Protein AF-A0A968L5G4-F1 (afdb_monomer_lite)

Sequence (435 aa):
MAESTTYRGEIRAPGAASAAASVSLEADGFRVMTAGGPAWGAAYRDVTTLVLDAGTILIELGTGTTAERWLLERFGPGLAAVARGLRDGRMRQWLGDGLVELDHDEPIELVEVTDGPLAGVAQLRYHRRGVALAPLDERRPRLRIRRADIGSVEADPVGGRLRVRGPAGPLAGDVETVELRGLGQSTTAHAAHWTDLRDAAAADQAASIASLIPDASFSARRQAEAVLREGIPADPGELGEAWPLLERAALAEPTFAASYRALLSRAGGAAAKRWFATAPEAPGAPDPARAWFLVGLPGNLLALELVSEGAHATYLFRVEPRASFDPEGARPEALRAAVRDVSEALIDARYLREPMALPAAQLAKPEHLRYRLALAALPSLAAARSRFVARITHRDETSWMSALDDLIGWHASARDEAAEWPGRGAQETAIDETT

Foldseek 3Di:
DDDWDKFWAWKDWVPGDIFTWMWTQDLQWIWIDTDPDDIDIDGLQQWQWDDPDPFWIWIWGHDDPPTTIMITGGSPVCPVVVLLSSVVRNVVVLCVLLVFDDDPPDDWDWWAWCDDQQGGIWTWDDGLQFIKTAHSRNVTDIDTFGLLQWQDWDFDQQQQKIKTAGNPAARTDRHGMTMIHPNHNCRVVVSVRSVCSNVLQLVLQLLLLCVLQVPDDPVLSVQSSVQATALQKDWCVSSPPVVVSNVCSLCVDVVSVLVVQLLLVQQVHPPWTKIKYWHALGRPHSPPIWIKMWTFGQLQKIWIWTSRDPWTKIWIFGQDQLVPDDNVYDDPVSNSVLSRLLSVLCVSVSNDCCLLAPDPVRCPDPVNPSSVSSCVSPVSVVVSSLGTQAMATCPDPVSSSVLVVQSNVVSNPDRDSPDHRPCRVVRPVVVVVPD

Structure (mmCIF, N/CA/C/O backbone):
data_AF-A0A968L5G4-F1
#
_entry.id   AF-A0A968L5G4-F1
#
loop_
_atom_site.group_PDB
_atom_site.id
_atom_site.type_symbol
_atom_site.label_atom_id
_atom_site.label_alt_id
_atom_site.label_comp_id
_atom_site.label_asym_id
_atom_site.label_entity_id
_atom_site.label_seq_id
_atom_site.pdbx_PDB_ins_code
_atom_site.Cartn_x
_atom_site.Cartn_y
_atom_site.Cartn_z
_atom_site.occupancy
_atom_site.B_iso_or_equiv
_atom_site.auth_seq_id
_atom_site.auth_comp_id
_atom_site.auth_asym_id
_atom_site.auth_atom_id
_atom_site.pdbx_PDB_model_num
ATOM 1 N N . MET A 1 1 ? 7.576 2.897 29.741 1.00 39.69 1 MET A N 1
ATOM 2 C CA . MET A 1 1 ? 6.546 1.885 30.056 1.00 39.69 1 MET A CA 1
ATOM 3 C C . MET A 1 1 ? 5.225 2.623 30.115 1.00 39.69 1 MET A C 1
ATOM 5 O O . MET A 1 1 ? 5.133 3.540 30.917 1.00 39.69 1 MET A O 1
ATOM 9 N N . ALA A 1 2 ? 4.277 2.332 29.224 1.00 52.09 2 ALA A N 1
ATOM 10 C CA . ALA A 1 2 ? 2.953 2.948 29.313 1.00 52.09 2 ALA A CA 1
ATOM 11 C C . ALA A 1 2 ? 2.270 2.455 30.599 1.00 52.09 2 ALA A C 1
ATOM 13 O O . ALA A 1 2 ? 2.285 1.254 30.873 1.00 52.09 2 ALA A O 1
ATOM 14 N N . GLU A 1 3 ? 1.738 3.366 31.412 1.00 61.97 3 GLU A N 1
ATOM 15 C CA . GLU A 1 3 ? 0.985 2.992 32.607 1.00 61.97 3 GLU A CA 1
ATOM 16 C C . GLU A 1 3 ? -0.304 2.271 32.199 1.00 61.97 3 GLU A C 1
ATOM 18 O O . GLU A 1 3 ? -1.129 2.801 31.454 1.00 61.97 3 GLU A O 1
ATOM 23 N N . SER A 1 4 ? -0.481 1.048 32.701 1.00 80.31 4 SER A N 1
ATOM 24 C CA . SER A 1 4 ? -1.732 0.307 32.551 1.00 80.31 4 SER A CA 1
ATOM 25 C C . SER A 1 4 ? -2.839 1.041 33.305 1.00 80.31 4 SER A C 1
ATOM 27 O O . SER A 1 4 ? -2.860 1.054 34.539 1.00 80.31 4 SER A O 1
ATOM 29 N N . THR A 1 5 ? -3.787 1.624 32.575 1.00 87.00 5 THR A N 1
ATOM 30 C CA . THR A 1 5 ? -4.937 2.312 33.175 1.00 87.00 5 THR A CA 1
ATOM 31 C C . THR A 1 5 ? -6.084 1.325 33.361 1.00 87.00 5 THR A C 1
ATOM 33 O O . THR A 1 5 ? -6.449 0.612 32.427 1.00 87.00 5 THR A O 1
ATOM 36 N N . THR A 1 6 ? -6.650 1.266 34.571 1.00 92.19 6 THR A N 1
ATOM 37 C CA . THR A 1 6 ? -7.721 0.319 34.922 1.00 92.19 6 THR A CA 1
ATOM 38 C C . THR A 1 6 ? -9.029 1.040 35.226 1.00 92.19 6 THR A C 1
ATOM 40 O O . THR A 1 6 ? -9.074 1.946 36.056 1.00 92.19 6 THR A O 1
ATOM 43 N N . TYR A 1 7 ? -10.107 0.576 34.605 1.00 93.88 7 TYR A N 1
ATOM 44 C CA . TYR A 1 7 ? -11.468 1.084 34.751 1.00 93.88 7 TYR A CA 1
ATOM 45 C C . TYR A 1 7 ? -12.355 0.018 35.392 1.00 93.88 7 TYR A C 1
ATOM 47 O O . TYR A 1 7 ? -12.120 -1.173 35.202 1.00 93.88 7 TYR A O 1
ATOM 55 N N . ARG A 1 8 ? -13.377 0.420 36.152 1.00 93.31 8 ARG A N 1
ATOM 56 C CA . ARG A 1 8 ? -14.304 -0.497 36.838 1.00 93.31 8 ARG A CA 1
ATOM 57 C C . ARG A 1 8 ? -15.738 -0.245 36.388 1.00 93.31 8 ARG A C 1
ATOM 59 O O . ARG A 1 8 ? -16.116 0.908 36.198 1.00 93.31 8 ARG A O 1
ATOM 66 N N . GLY A 1 9 ? -16.514 -1.312 36.258 1.00 92.94 9 GLY A N 1
ATOM 67 C CA . GLY A 1 9 ? -17.908 -1.275 35.828 1.00 92.94 9 GLY A CA 1
ATOM 68 C C . GLY A 1 9 ? -18.544 -2.658 35.904 1.00 92.94 9 GLY A C 1
ATOM 69 O O . GLY A 1 9 ? -18.183 -3.472 36.758 1.00 92.94 9 GLY A O 1
ATOM 70 N N . GLU A 1 10 ? -19.474 -2.931 35.001 1.00 93.81 10 GLU A N 1
ATOM 71 C CA . GLU A 1 10 ? -20.105 -4.235 34.823 1.00 93.81 10 GLU A CA 1
ATOM 72 C C . GLU A 1 10 ? -19.850 -4.761 33.410 1.00 93.81 10 GLU A C 1
ATOM 74 O O . GLU A 1 10 ? -19.736 -3.998 32.452 1.00 93.81 10 GLU A O 1
ATOM 79 N N . ILE A 1 11 ? -19.760 -6.079 33.267 1.00 93.06 11 ILE A N 1
ATOM 80 C CA . ILE A 1 11 ? -19.675 -6.739 31.970 1.00 93.06 11 ILE A CA 1
ATOM 81 C C . ILE A 1 11 ? -20.736 -7.826 31.860 1.00 93.06 11 ILE A C 1
ATOM 83 O O . ILE A 1 11 ? -21.016 -8.536 32.827 1.00 93.06 11 ILE A O 1
ATOM 87 N N . ARG A 1 12 ? -21.312 -7.977 30.670 1.00 92.94 12 ARG A N 1
ATOM 88 C CA . ARG A 1 12 ? -22.285 -9.016 30.348 1.00 92.94 12 ARG A CA 1
ATOM 89 C C . ARG A 1 12 ? -21.787 -9.866 29.184 1.00 92.94 12 ARG A C 1
ATOM 91 O O . ARG A 1 12 ? -21.587 -9.356 28.082 1.00 92.94 12 ARG A O 1
ATOM 98 N N . ALA A 1 13 ? -21.615 -11.159 29.444 1.00 87.44 13 ALA A N 1
ATOM 99 C CA . ALA A 1 13 ? -21.312 -12.166 28.430 1.00 87.44 13 ALA A CA 1
ATOM 100 C C . ALA A 1 13 ? -22.577 -12.559 27.636 1.00 87.44 13 ALA A C 1
ATOM 102 O O . ALA A 1 13 ? -23.694 -12.340 28.126 1.00 87.44 13 ALA A O 1
ATOM 103 N N . PRO A 1 14 ? -22.443 -13.195 26.455 1.00 82.06 14 PRO A N 1
ATOM 104 C CA . PRO A 1 14 ? -23.583 -13.750 25.731 1.00 82.06 14 PRO A CA 1
ATOM 105 C C . PRO A 1 14 ? -24.416 -14.688 26.617 1.00 82.06 14 PRO A C 1
ATOM 107 O O . PRO A 1 14 ? -23.902 -15.663 27.156 1.00 82.06 14 PRO A O 1
ATOM 110 N N . GLY A 1 15 ? -25.709 -14.394 26.775 1.00 83.56 15 GLY A N 1
ATOM 111 C CA . GLY A 1 15 ? -26.633 -15.234 27.547 1.00 83.56 15 GLY A CA 1
ATOM 112 C C . GLY A 1 15 ? -26.432 -15.223 29.070 1.00 83.56 15 GLY A C 1
ATOM 113 O O . GLY A 1 15 ? -27.088 -16.001 29.760 1.00 83.56 15 GLY A O 1
ATOM 114 N N . ALA A 1 16 ? -25.566 -14.357 29.606 1.00 87.81 16 ALA A N 1
ATOM 115 C CA . ALA A 1 16 ? -25.315 -14.233 31.042 1.00 87.81 16 ALA A CA 1
ATOM 116 C C . ALA A 1 16 ? -25.921 -12.950 31.636 1.00 87.81 16 ALA A C 1
ATOM 118 O O . ALA A 1 16 ? -26.272 -12.009 30.922 1.00 87.81 16 ALA A O 1
ATOM 119 N N . ALA A 1 17 ? -26.023 -12.903 32.966 1.00 89.56 17 ALA A N 1
ATOM 120 C CA . ALA A 1 17 ? -26.307 -11.669 33.696 1.00 89.56 17 ALA A CA 1
ATOM 121 C C . ALA A 1 17 ? -25.056 -10.776 33.772 1.00 89.56 17 ALA A C 1
ATOM 123 O O . ALA A 1 17 ? -23.929 -11.270 33.691 1.00 89.56 17 ALA A O 1
ATOM 124 N N . SER A 1 18 ? -25.254 -9.468 33.944 1.00 92.12 18 SER A N 1
ATOM 125 C CA . SER A 1 18 ? -24.155 -8.522 34.150 1.00 92.12 18 SER A CA 1
ATOM 126 C C . SER A 1 18 ? -23.440 -8.813 35.477 1.00 92.12 18 SER A C 1
ATOM 128 O O . SER A 1 18 ? -24.081 -9.081 36.495 1.00 92.12 18 SER A O 1
ATOM 130 N N . ALA A 1 19 ? -22.111 -8.768 35.468 1.00 92.75 19 ALA A N 1
ATOM 131 C CA . ALA A 1 19 ? -21.262 -9.006 36.631 1.00 92.75 19 ALA A CA 1
ATOM 132 C C . ALA A 1 19 ? -20.248 -7.871 36.794 1.00 92.75 19 ALA A C 1
ATOM 134 O O . ALA A 1 19 ? -19.772 -7.312 35.807 1.00 92.75 19 ALA A O 1
ATOM 135 N N . ALA A 1 20 ? -19.883 -7.548 38.037 1.00 93.81 20 ALA A N 1
ATOM 136 C CA . ALA A 1 20 ? -18.853 -6.548 38.306 1.00 93.81 20 ALA A CA 1
ATOM 137 C C . ALA A 1 20 ? -17.523 -6.949 37.649 1.00 93.81 20 ALA A C 1
ATOM 139 O O . ALA A 1 20 ? -17.094 -8.102 37.752 1.00 93.81 20 ALA A O 1
ATOM 140 N N . ALA A 1 21 ? -16.867 -5.997 36.990 1.00 94.12 21 ALA A N 1
ATOM 141 C CA . ALA A 1 21 ? -15.627 -6.235 36.269 1.00 94.12 21 ALA A CA 1
ATOM 142 C C . ALA A 1 21 ? -14.698 -5.018 36.261 1.00 94.12 21 ALA A C 1
ATOM 144 O O . ALA A 1 21 ? -15.107 -3.877 36.499 1.00 94.12 21 ALA A O 1
ATOM 145 N N . SER A 1 22 ? -13.430 -5.266 35.949 1.00 93.38 22 SER A N 1
ATOM 146 C CA . SER A 1 22 ? -12.462 -4.233 35.601 1.00 93.38 22 SER A CA 1
ATOM 147 C C . SER A 1 22 ? -11.845 -4.483 34.234 1.00 93.38 22 SER A C 1
ATOM 149 O O . SER A 1 22 ? -11.595 -5.630 33.871 1.00 93.38 22 SER A O 1
ATOM 151 N N . VAL A 1 23 ? -11.568 -3.402 33.511 1.00 94.56 23 VAL A N 1
ATOM 152 C CA . VAL A 1 23 ? -10.867 -3.410 32.225 1.00 94.56 23 VAL A CA 1
ATOM 153 C C . VAL A 1 23 ? -9.559 -2.659 32.386 1.00 94.56 23 VAL A C 1
ATOM 155 O O . VAL A 1 23 ? -9.571 -1.496 32.788 1.00 94.56 23 VAL A O 1
ATOM 158 N N . SER A 1 24 ? -8.451 -3.308 32.061 1.00 94.88 24 SER A N 1
ATOM 159 C CA . SER A 1 24 ? -7.118 -2.716 32.023 1.00 94.88 24 SER A CA 1
ATOM 160 C C . SER A 1 24 ? -6.672 -2.595 30.571 1.00 94.88 24 SER A C 1
ATOM 162 O O . SER A 1 24 ? -6.729 -3.570 29.823 1.00 94.88 24 SER A O 1
ATOM 164 N N . LEU A 1 25 ? -6.260 -1.396 30.167 1.00 94.06 25 LEU A N 1
ATOM 165 C CA . LEU A 1 25 ? -5.689 -1.153 28.844 1.00 94.06 25 LEU A CA 1
ATOM 166 C C . LEU A 1 25 ? -4.168 -1.289 28.930 1.00 94.06 25 LEU A C 1
ATOM 168 O O . LEU A 1 25 ? -3.525 -0.587 29.712 1.00 94.06 25 LEU A O 1
ATOM 172 N N . GLU A 1 26 ? -3.613 -2.208 28.148 1.00 92.56 26 GLU A N 1
ATOM 173 C CA . GLU A 1 26 ? -2.192 -2.558 28.121 1.00 92.56 26 GLU A CA 1
ATOM 174 C C . GLU A 1 26 ? -1.560 -2.071 26.802 1.00 92.56 26 GLU A C 1
ATOM 176 O O . GLU A 1 26 ? -2.227 -1.477 25.949 1.00 92.56 26 GLU A O 1
ATOM 181 N N . ALA A 1 27 ? -0.249 -2.261 26.632 1.00 87.50 27 ALA A N 1
ATOM 182 C CA . ALA A 1 27 ? 0.469 -1.735 25.467 1.00 87.50 27 ALA A CA 1
ATOM 183 C C . ALA A 1 27 ? 0.096 -2.447 24.151 1.00 87.50 27 ALA A C 1
ATOM 185 O O . ALA A 1 27 ? 0.058 -1.817 23.096 1.00 87.50 27 ALA A O 1
ATOM 186 N N . ASP A 1 28 ? -0.179 -3.747 24.210 1.00 88.06 28 ASP A N 1
ATOM 187 C CA . ASP A 1 28 ? -0.406 -4.640 23.068 1.00 88.06 28 ASP A CA 1
ATOM 188 C C . ASP A 1 28 ? -1.822 -5.241 23.019 1.00 88.06 28 ASP A C 1
ATOM 190 O O . ASP A 1 28 ? -2.186 -5.903 22.040 1.00 88.06 28 ASP A O 1
ATOM 194 N N . GLY A 1 29 ? -2.642 -4.956 24.029 1.00 93.38 29 GLY A N 1
ATOM 195 C CA . GLY A 1 29 ? -4.016 -5.419 24.131 1.00 93.38 29 GLY A CA 1
ATOM 196 C C . GLY A 1 29 ? -4.729 -4.864 25.354 1.00 93.38 29 GLY A C 1
ATOM 197 O O . GLY A 1 29 ? -4.324 -3.866 25.946 1.00 93.38 29 GLY A O 1
ATOM 198 N N . PHE A 1 30 ? -5.804 -5.528 25.750 1.00 94.31 30 PHE A N 1
ATOM 199 C CA . PHE A 1 30 ? -6.539 -5.201 26.965 1.00 94.31 30 PHE A CA 1
ATOM 200 C C . PHE A 1 30 ? -6.846 -6.466 27.759 1.00 94.31 30 PHE A C 1
ATOM 202 O O . PHE A 1 30 ? -6.890 -7.574 27.218 1.00 94.31 30 PHE A O 1
ATOM 209 N N . ARG A 1 31 ? -7.095 -6.285 29.054 1.00 94.50 31 ARG A N 1
ATOM 21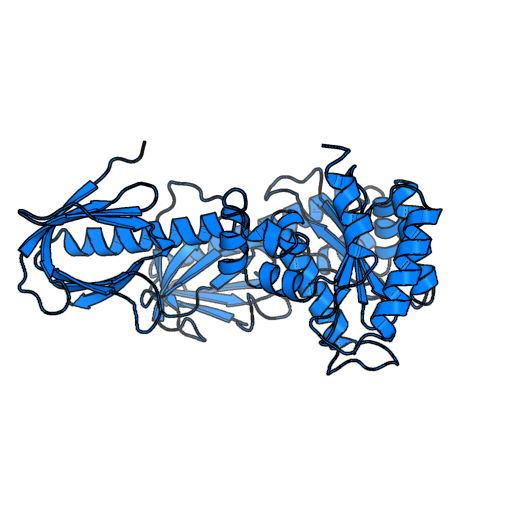0 C CA . ARG A 1 31 ? -7.453 -7.353 29.983 1.00 94.50 31 ARG A CA 1
ATOM 211 C C . ARG A 1 31 ? -8.754 -7.025 30.691 1.00 94.50 31 ARG A C 1
ATOM 213 O O . ARG A 1 31 ? -8.969 -5.899 31.126 1.00 94.50 31 ARG A O 1
ATOM 220 N N . VAL A 1 32 ? -9.600 -8.029 30.846 1.00 92.44 32 VAL A N 1
ATOM 221 C CA . VAL A 1 32 ? -10.850 -7.978 31.594 1.00 92.44 32 VAL A CA 1
ATOM 222 C C . VAL A 1 32 ? -10.757 -8.935 32.772 1.00 92.44 32 VAL A C 1
ATOM 224 O O . VAL A 1 32 ? -10.349 -10.088 32.634 1.00 92.44 32 VAL A O 1
ATOM 227 N N . MET A 1 33 ? -11.159 -8.462 33.946 1.00 93.19 33 MET A N 1
ATOM 228 C CA . MET A 1 33 ? -11.280 -9.274 35.153 1.00 93.19 33 MET A CA 1
ATOM 229 C C . MET A 1 33 ? -12.706 -9.180 35.679 1.00 93.19 33 MET A C 1
ATOM 231 O O . MET A 1 33 ? -13.146 -8.098 36.059 1.00 93.19 33 MET A O 1
ATOM 235 N N . THR A 1 34 ? -13.426 -10.298 35.720 1.00 90.25 34 THR A N 1
ATOM 236 C CA . THR A 1 34 ? -14.764 -10.391 36.325 1.00 90.25 34 THR A CA 1
ATOM 237 C C . THR A 1 34 ? -14.674 -10.816 37.785 1.00 90.25 34 THR A C 1
ATOM 239 O O . THR A 1 34 ? -13.824 -11.634 38.140 1.00 90.25 34 THR A O 1
ATOM 242 N N . ALA A 1 35 ? -15.580 -10.334 38.634 1.00 85.50 35 ALA A N 1
ATOM 243 C CA . ALA A 1 35 ? -15.663 -10.757 40.028 1.00 85.50 35 ALA A CA 1
ATOM 244 C C . ALA A 1 35 ? -15.893 -12.280 40.129 1.00 85.50 35 ALA A C 1
ATOM 246 O O . ALA A 1 35 ? -16.952 -12.781 39.765 1.00 85.50 35 ALA A O 1
ATOM 247 N N . GLY A 1 36 ? -14.886 -13.012 40.617 1.00 78.88 36 GLY A N 1
ATOM 248 C CA . GLY A 1 36 ? -14.949 -14.466 40.815 1.00 78.88 36 GLY A CA 1
ATOM 249 C C . GLY A 1 36 ? -14.685 -15.326 39.571 1.00 78.88 36 GLY A C 1
ATOM 250 O O . GLY A 1 36 ? -14.801 -16.545 39.666 1.00 78.88 36 GLY A O 1
ATOM 251 N N . GLY A 1 37 ? -14.318 -14.728 38.432 1.00 81.38 37 GLY A N 1
ATOM 252 C CA . GLY A 1 37 ? -13.962 -15.446 37.200 1.00 81.38 37 GLY A CA 1
ATOM 253 C C . GLY A 1 37 ? -12.482 -15.294 36.820 1.00 81.38 37 GLY A C 1
ATOM 254 O O . GLY A 1 37 ? -11.796 -14.425 37.365 1.00 81.38 37 GLY A O 1
ATOM 255 N N . PRO A 1 38 ? -11.969 -16.124 35.892 1.00 84.50 38 PRO A N 1
ATOM 256 C CA . PRO A 1 38 ? -10.617 -15.964 35.371 1.00 84.50 38 PRO A CA 1
ATOM 257 C C . 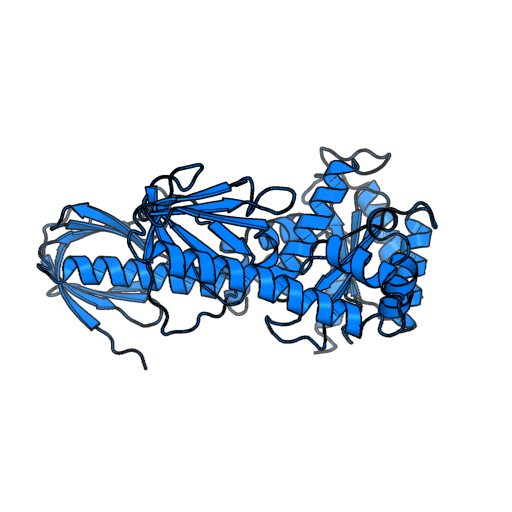PRO A 1 38 ? -10.486 -14.652 34.587 1.00 84.50 38 PRO A C 1
ATOM 259 O O . PRO A 1 38 ? -11.422 -14.212 33.918 1.00 84.50 38 PRO A O 1
ATOM 262 N N . ALA A 1 39 ? -9.306 -14.036 34.658 1.00 87.25 39 ALA A N 1
ATOM 263 C CA . ALA A 1 39 ? -8.974 -12.920 33.786 1.00 87.25 39 ALA A CA 1
ATOM 264 C C . ALA A 1 39 ? -8.863 -13.413 32.339 1.00 87.25 39 ALA A C 1
ATOM 266 O O . ALA A 1 39 ? -8.302 -14.479 32.083 1.00 87.25 39 ALA A O 1
ATOM 267 N N . TRP A 1 40 ? -9.351 -12.615 31.400 1.00 90.56 40 TRP A N 1
ATOM 268 C CA . TRP A 1 40 ? -9.181 -12.855 29.972 1.00 90.56 40 TRP A CA 1
ATOM 269 C C . TRP A 1 40 ? -8.746 -11.565 29.284 1.00 90.56 40 TRP A C 1
ATOM 271 O O . TRP A 1 40 ? -8.846 -10.482 29.853 1.00 90.56 40 TRP A O 1
ATOM 281 N N . GLY A 1 41 ? -8.213 -11.665 28.076 1.00 90.75 41 GLY A N 1
ATOM 282 C CA . GLY A 1 41 ? -7.762 -10.506 27.320 1.00 90.75 41 GLY A CA 1
ATOM 283 C C . GLY A 1 41 ? -7.604 -10.837 25.849 1.00 90.75 41 GLY A C 1
ATOM 284 O O . GLY A 1 41 ? -7.643 -12.005 25.461 1.00 90.75 41 GLY A O 1
ATOM 285 N N . ALA A 1 42 ? -7.437 -9.799 25.043 1.00 92.94 42 ALA A N 1
ATOM 286 C CA . ALA A 1 42 ? -7.203 -9.926 23.615 1.00 92.94 42 ALA A CA 1
ATOM 287 C C . ALA A 1 42 ? -6.284 -8.803 23.131 1.00 92.94 42 ALA A C 1
ATOM 289 O O . ALA A 1 42 ? -6.230 -7.721 23.727 1.00 92.94 42 ALA A O 1
ATOM 290 N N . ALA A 1 43 ? -5.578 -9.056 22.030 1.00 92.31 43 ALA A N 1
ATOM 291 C CA . ALA A 1 43 ? -4.866 -8.005 21.322 1.00 92.31 43 ALA A CA 1
ATOM 292 C C . ALA A 1 43 ? -5.872 -7.029 20.688 1.00 92.31 43 ALA A C 1
ATOM 294 O O . ALA A 1 43 ? -6.979 -7.412 20.304 1.00 92.31 43 ALA A O 1
ATOM 295 N N . TYR A 1 44 ? -5.488 -5.762 20.529 1.00 93.00 44 TYR A N 1
ATOM 296 C CA . TYR A 1 44 ? -6.376 -4.743 19.951 1.00 93.00 44 TYR A CA 1
ATOM 297 C C . TYR A 1 44 ? -6.829 -5.046 18.503 1.00 93.00 44 TYR A C 1
ATOM 299 O O . TYR A 1 44 ? -7.887 -4.601 18.050 1.00 93.00 44 TYR A O 1
ATOM 307 N N . ARG A 1 45 ? -6.049 -5.833 17.760 1.00 88.81 45 ARG A N 1
ATOM 308 C CA . ARG A 1 45 ? -6.357 -6.336 16.413 1.00 88.81 45 ARG A CA 1
ATOM 309 C C . ARG A 1 45 ? -7.573 -7.268 16.411 1.00 88.81 45 ARG A C 1
ATOM 311 O O . ARG A 1 45 ? -8.310 -7.292 15.427 1.00 88.81 45 ARG A O 1
ATOM 318 N N . ASP A 1 46 ? -7.815 -7.963 17.520 1.00 89.94 46 ASP A N 1
ATOM 319 C CA . ASP A 1 46 ? -8.831 -9.011 17.642 1.00 89.94 46 ASP A CA 1
ATOM 320 C C . ASP A 1 46 ? -10.134 -8.504 18.272 1.00 89.94 46 ASP A C 1
ATOM 322 O O . ASP A 1 46 ? -11.079 -9.275 18.423 1.00 89.94 46 ASP A O 1
ATOM 326 N N . VAL A 1 47 ? -10.202 -7.215 18.625 1.00 91.00 47 VAL A N 1
ATOM 327 C CA . VAL A 1 47 ? -11.380 -6.588 19.234 1.00 91.00 47 VAL A CA 1
ATOM 328 C C . VAL A 1 47 ? -11.999 -5.544 18.323 1.00 91.00 47 VAL A C 1
ATOM 330 O O . VAL A 1 47 ? -11.303 -4.666 17.838 1.00 91.00 47 VAL A O 1
ATOM 333 N N . THR A 1 48 ? -13.309 -5.599 18.128 1.00 90.56 48 THR A N 1
ATOM 334 C CA . THR A 1 48 ? -14.088 -4.539 17.478 1.00 90.56 48 THR A CA 1
ATOM 335 C C . THR A 1 48 ? -14.896 -3.793 18.535 1.00 90.56 48 THR A C 1
ATOM 337 O O . THR A 1 48 ? -15.588 -4.426 19.333 1.00 90.56 48 THR A O 1
ATOM 340 N N . THR A 1 49 ? -14.823 -2.461 18.545 1.00 91.19 49 THR A N 1
ATOM 341 C CA . THR A 1 49 ? -15.496 -1.612 19.543 1.00 91.19 49 THR A CA 1
ATOM 342 C C . THR A 1 49 ? -16.656 -0.827 18.935 1.00 91.19 49 THR A C 1
ATOM 344 O O . THR A 1 49 ? -16.463 0.084 18.126 1.00 91.19 49 THR A O 1
ATOM 347 N N . LEU A 1 50 ? -17.874 -1.112 19.393 1.00 87.31 50 LEU A N 1
ATOM 348 C CA . LEU A 1 50 ? -19.102 -0.434 18.980 1.00 87.31 50 LEU A CA 1
ATOM 349 C C . LEU A 1 50 ? -19.743 0.255 20.189 1.00 87.31 50 LEU A C 1
ATOM 351 O O . LEU A 1 50 ? -20.219 -0.393 21.116 1.00 87.31 50 LEU A O 1
ATOM 355 N N . VAL A 1 51 ? -19.767 1.588 20.189 1.00 85.75 51 VAL A N 1
ATOM 356 C CA . VAL A 1 51 ? -20.485 2.359 21.217 1.00 85.75 51 VAL A CA 1
ATOM 357 C C . VAL A 1 51 ? -21.971 2.333 20.870 1.00 85.75 51 VAL A C 1
ATOM 359 O O . VAL A 1 51 ? -22.350 2.836 19.814 1.00 85.75 51 VAL A O 1
ATOM 362 N N . LEU A 1 52 ? -22.792 1.730 21.732 1.00 85.00 52 LEU A N 1
ATOM 363 C CA . LEU A 1 52 ? -24.235 1.608 21.505 1.00 85.00 52 LEU A CA 1
ATOM 364 C C . LEU A 1 52 ? -24.980 2.839 22.028 1.00 85.00 52 LEU A C 1
ATOM 366 O O . LEU A 1 52 ? -25.852 3.376 21.349 1.00 85.00 52 LEU A O 1
ATOM 370 N N . ASP A 1 53 ? -24.603 3.297 23.221 1.00 86.38 53 ASP A N 1
ATOM 371 C CA . ASP A 1 53 ? -25.129 4.495 23.871 1.00 86.38 53 ASP A CA 1
ATOM 372 C C . ASP A 1 53 ? -24.113 5.047 24.894 1.00 86.38 53 ASP A C 1
ATOM 374 O O . ASP A 1 53 ? -22.977 4.580 24.988 1.00 86.38 53 ASP A O 1
ATOM 378 N N . ALA A 1 54 ? -24.505 6.068 25.663 1.00 82.75 54 ALA A N 1
ATOM 379 C CA . ALA A 1 54 ? -23.637 6.717 26.648 1.00 82.75 54 ALA A CA 1
ATOM 380 C C . ALA A 1 54 ? -23.239 5.823 27.844 1.00 82.75 54 ALA A C 1
ATOM 382 O O . ALA A 1 54 ? -22.310 6.166 28.576 1.00 82.75 54 ALA A O 1
ATOM 383 N N . GLY A 1 55 ? -23.945 4.715 28.072 1.00 88.25 55 GLY A N 1
ATOM 384 C CA . GLY A 1 55 ? -23.750 3.782 29.181 1.00 88.25 55 GLY A CA 1
ATOM 385 C C . GLY A 1 55 ? -23.294 2.380 28.766 1.00 88.25 55 GLY A C 1
ATOM 386 O O . GLY A 1 55 ? -22.931 1.603 29.654 1.00 88.25 55 GLY A O 1
ATOM 387 N N . THR A 1 56 ? -23.269 2.083 27.461 1.00 91.69 56 THR A N 1
ATOM 388 C CA . THR A 1 56 ? -23.038 0.735 26.932 1.00 91.69 56 THR A CA 1
ATOM 389 C C . THR A 1 56 ? -22.079 0.708 25.736 1.00 91.69 56 THR A C 1
ATOM 391 O O . THR A 1 56 ? -22.301 1.363 24.713 1.00 91.69 56 THR A O 1
ATOM 394 N N . ILE A 1 57 ? -21.047 -0.135 25.824 1.00 92.19 57 ILE A N 1
ATOM 395 C CA . ILE A 1 57 ? -20.166 -0.500 24.702 1.00 92.19 57 ILE A CA 1
ATOM 396 C C . ILE A 1 57 ? -20.338 -1.986 24.396 1.00 92.19 57 ILE A C 1
ATOM 398 O O . ILE A 1 57 ? -20.324 -2.811 25.305 1.00 92.19 57 ILE A O 1
ATOM 402 N N . LEU A 1 58 ? -20.429 -2.329 23.117 1.00 91.81 58 LEU A N 1
ATOM 403 C CA . LEU A 1 58 ? -20.259 -3.683 22.610 1.00 91.81 58 LEU A CA 1
ATOM 404 C C . LEU A 1 58 ? -18.805 -3.893 22.178 1.00 91.81 58 LEU A C 1
ATOM 406 O O . LEU A 1 58 ? -18.289 -3.172 21.324 1.00 91.81 58 LEU A O 1
ATOM 410 N N . ILE A 1 59 ? -18.168 -4.900 22.768 1.00 92.50 59 ILE A N 1
ATOM 411 C CA . ILE A 1 59 ? -16.901 -5.467 22.316 1.00 92.50 59 ILE A CA 1
ATOM 412 C C . ILE A 1 59 ? -17.214 -6.775 21.594 1.00 92.50 59 ILE A C 1
ATOM 414 O O . ILE A 1 59 ? -17.822 -7.679 22.169 1.00 92.50 59 ILE A O 1
ATOM 418 N N . GLU A 1 60 ? -16.781 -6.879 20.342 1.00 91.44 60 GLU A N 1
ATOM 419 C CA . GLU A 1 60 ? -16.781 -8.139 19.598 1.00 91.44 60 GLU A CA 1
ATOM 420 C C . GLU A 1 60 ? -15.353 -8.686 19.519 1.00 91.44 60 GLU A C 1
ATOM 422 O O . GLU A 1 60 ? -14.446 -7.974 19.089 1.00 91.44 60 GLU A O 1
ATOM 427 N N . LEU A 1 61 ? -15.147 -9.934 19.937 1.00 89.50 61 LEU A N 1
ATOM 428 C CA . LEU A 1 61 ? -13.862 -10.627 19.867 1.00 89.50 61 LEU A CA 1
ATOM 429 C C . LEU A 1 61 ? -13.864 -11.626 18.716 1.00 89.50 61 LEU A C 1
ATOM 431 O O . LEU A 1 61 ? -14.739 -12.490 18.639 1.00 89.50 61 LEU A O 1
ATOM 435 N N . GLY A 1 62 ? -12.862 -11.535 17.845 1.00 80.00 62 GLY A N 1
ATOM 436 C CA . GLY A 1 62 ? -12.769 -12.346 16.634 1.00 80.00 62 GLY A CA 1
ATOM 437 C C . GLY A 1 62 ? -13.562 -11.766 15.461 1.00 80.00 62 GLY A C 1
ATOM 438 O O . GLY A 1 62 ? -13.902 -10.584 15.430 1.00 80.00 62 GLY A O 1
ATOM 439 N N . THR A 1 63 ? -13.827 -12.595 14.448 1.00 70.94 63 THR A N 1
ATOM 440 C CA . THR A 1 63 ? -14.514 -12.174 13.216 1.00 70.94 63 THR A CA 1
ATOM 441 C C . THR A 1 63 ? -15.653 -13.122 12.842 1.00 70.94 63 THR A C 1
ATOM 443 O O . THR A 1 63 ? -15.655 -14.299 13.202 1.00 70.94 63 THR A O 1
ATOM 446 N N . GLY A 1 64 ? -16.643 -12.606 12.108 1.00 72.44 64 GLY A N 1
ATOM 447 C CA . GLY A 1 64 ? -17.726 -13.408 11.536 1.00 72.44 64 GLY A CA 1
ATOM 448 C C . GLY A 1 64 ? -18.765 -13.909 12.545 1.00 72.44 64 GLY A C 1
ATOM 449 O O . GLY A 1 64 ? -19.056 -13.279 13.562 1.00 72.44 64 GLY A O 1
ATOM 450 N N . THR A 1 65 ? -19.386 -15.047 12.232 1.00 74.81 65 THR A N 1
ATOM 451 C CA . THR A 1 65 ? -20.504 -15.613 13.008 1.00 74.81 65 THR A CA 1
ATOM 452 C C . THR A 1 65 ? -20.076 -16.236 14.333 1.00 74.81 65 THR A C 1
ATOM 454 O O . THR A 1 65 ? -20.921 -16.444 15.198 1.00 74.81 65 THR A O 1
ATOM 457 N N . THR A 1 66 ? -18.784 -16.520 14.502 1.00 80.56 66 THR A N 1
ATOM 458 C CA . THR A 1 66 ? -18.203 -17.080 15.729 1.00 80.56 66 THR A CA 1
ATOM 459 C C . THR A 1 66 ? -17.666 -16.010 16.675 1.00 80.56 66 THR A C 1
ATOM 461 O O . THR A 1 66 ? -17.100 -16.358 17.704 1.00 80.56 66 THR A O 1
ATOM 464 N N . ALA A 1 67 ? -17.808 -14.724 16.331 1.00 84.50 67 ALA A N 1
ATOM 465 C CA . ALA A 1 67 ? -17.345 -13.640 17.182 1.00 84.50 67 ALA A CA 1
ATOM 466 C C . ALA A 1 67 ? -18.102 -13.631 18.519 1.00 84.50 67 ALA A C 1
ATOM 468 O O . ALA A 1 67 ? -19.340 -13.657 18.553 1.00 84.50 67 ALA A O 1
ATOM 469 N N . GLU A 1 68 ? -17.357 -13.568 19.618 1.00 89.75 68 GLU A N 1
ATOM 470 C CA . GLU A 1 68 ? -17.937 -13.442 20.949 1.00 89.75 68 GLU A CA 1
ATOM 471 C C . GLU A 1 68 ? -18.319 -11.990 21.219 1.00 89.75 68 GLU A C 1
ATOM 473 O O . GLU A 1 68 ? -17.559 -11.073 20.916 1.00 89.75 68 GLU A O 1
ATOM 478 N N . ARG A 1 69 ? -19.499 -11.770 21.803 1.00 91.06 69 ARG A N 1
ATOM 479 C CA . ARG A 1 69 ? -20.077 -10.434 21.986 1.00 91.06 69 ARG A CA 1
ATOM 480 C C . ARG A 1 69 ? -20.257 -10.114 23.456 1.00 91.06 69 ARG A C 1
ATOM 482 O O . ARG A 1 69 ? -21.083 -10.721 24.130 1.00 91.06 69 ARG A O 1
ATOM 489 N N . TRP A 1 70 ? -19.523 -9.125 23.929 1.00 92.56 70 TRP A N 1
ATOM 490 C CA . TRP A 1 70 ? -19.498 -8.724 25.325 1.00 92.56 70 TRP A CA 1
ATOM 491 C C . TRP A 1 70 ? -19.993 -7.291 25.462 1.00 92.56 70 TRP A C 1
ATOM 493 O O . TRP A 1 70 ? -19.620 -6.423 24.676 1.00 92.56 70 TRP A O 1
ATOM 503 N N . LEU A 1 71 ? -20.825 -7.029 26.465 1.00 94.12 71 LEU A N 1
ATOM 504 C CA . LEU A 1 71 ? -21.308 -5.680 26.750 1.00 94.12 71 LEU A CA 1
ATOM 505 C C . LEU A 1 71 ? -20.627 -5.134 27.993 1.00 94.12 71 LEU A C 1
ATOM 507 O O . LEU A 1 71 ? -20.643 -5.780 29.035 1.00 94.12 71 LEU A O 1
ATOM 511 N N . LEU A 1 72 ? -20.044 -3.949 27.870 1.00 93.19 72 LEU A N 1
ATOM 512 C CA . LEU A 1 72 ? -19.481 -3.178 28.966 1.00 93.19 72 LEU A CA 1
ATOM 513 C C . LEU A 1 72 ? -20.506 -2.137 29.367 1.00 93.19 72 LEU A C 1
ATOM 515 O O . LEU A 1 72 ? -20.876 -1.278 28.567 1.00 93.19 72 LEU A O 1
ATOM 519 N N . GLU A 1 73 ? -20.948 -2.227 30.608 1.00 92.62 73 GLU A N 1
ATOM 520 C CA . GLU A 1 73 ? -22.051 -1.459 31.159 1.00 92.62 73 GLU A CA 1
ATOM 521 C C . GLU A 1 73 ? -21.572 -0.735 32.422 1.00 92.62 73 GLU A C 1
ATOM 523 O O . GLU A 1 73 ? -20.671 -1.187 33.129 1.00 92.62 73 GLU A O 1
ATOM 528 N N . ARG A 1 74 ? -22.179 0.411 32.740 1.00 87.56 74 ARG A N 1
ATOM 529 C CA . ARG A 1 74 ? -22.022 1.073 34.053 1.00 87.56 74 ARG A CA 1
ATOM 530 C C . ARG A 1 74 ? -20.575 1.405 34.466 1.00 87.56 74 ARG A C 1
ATOM 532 O O . ARG A 1 74 ? -20.285 1.533 35.651 1.00 87.56 74 ARG A O 1
ATOM 539 N N . PHE A 1 75 ? -19.685 1.662 33.507 1.00 87.88 75 PHE A N 1
ATOM 540 C CA . PHE A 1 75 ? -18.351 2.234 33.777 1.00 87.88 75 PHE A CA 1
ATOM 541 C C . PHE A 1 75 ? -18.395 3.734 34.141 1.00 87.88 75 PHE A C 1
ATOM 543 O O . PHE A 1 75 ? -17.358 4.362 34.368 1.00 87.88 75 PHE A O 1
ATOM 550 N N . GLY A 1 76 ? -19.593 4.331 34.178 1.00 86.00 76 GLY A N 1
ATOM 551 C CA . GLY A 1 76 ? -19.799 5.750 34.457 1.00 86.00 76 GLY A CA 1
ATOM 552 C C . GLY A 1 76 ? -18.984 6.634 33.500 1.00 86.00 76 GLY A C 1
ATOM 553 O O . GLY A 1 76 ? -18.938 6.341 32.303 1.00 86.00 76 GLY A O 1
ATOM 554 N N . PRO A 1 77 ? -18.290 7.681 33.988 1.00 81.38 77 PRO A N 1
ATOM 555 C CA . PRO A 1 77 ? -17.458 8.533 33.135 1.00 81.38 77 PRO A CA 1
ATOM 556 C C . PRO A 1 77 ? -16.259 7.788 32.519 1.00 81.38 77 PRO A C 1
ATOM 558 O O . PRO A 1 77 ? -15.702 8.237 31.519 1.00 81.38 77 PRO A O 1
ATOM 561 N N . GLY A 1 78 ? -15.874 6.634 33.077 1.00 86.19 78 GLY A N 1
ATOM 562 C CA . GLY A 1 78 ? -14.790 5.803 32.556 1.00 86.19 78 GLY A CA 1
ATOM 563 C C . GLY A 1 78 ? -15.129 5.101 31.240 1.00 86.19 78 GLY A C 1
ATOM 564 O O . GLY A 1 78 ? -14.213 4.719 30.521 1.00 86.19 78 GLY A O 1
ATOM 565 N N . LEU A 1 79 ? -16.411 4.967 30.878 1.00 88.25 79 LEU A N 1
ATOM 566 C CA . LEU A 1 79 ? -16.819 4.245 29.669 1.00 88.25 79 LEU A CA 1
ATOM 567 C C . LEU A 1 79 ? -16.258 4.894 28.395 1.00 88.25 79 LEU A C 1
ATOM 569 O O . LEU A 1 79 ? -15.683 4.216 27.548 1.00 88.25 79 LEU A O 1
ATOM 573 N N . ALA A 1 80 ? -16.357 6.220 28.287 1.00 87.06 80 ALA A N 1
ATOM 574 C CA . ALA A 1 80 ? -15.814 6.960 27.150 1.00 87.06 80 ALA A CA 1
ATOM 575 C C . ALA A 1 80 ? -14.285 6.820 27.047 1.00 87.06 80 ALA A C 1
ATOM 577 O O . ALA A 1 80 ? -13.744 6.748 25.943 1.00 87.06 80 ALA A O 1
ATOM 578 N N . ALA A 1 81 ? -13.594 6.744 28.189 1.00 90.00 81 ALA A N 1
ATOM 579 C CA . ALA A 1 81 ? -12.154 6.521 28.238 1.00 90.00 81 ALA A CA 1
ATOM 580 C C . ALA A 1 81 ? -11.782 5.096 27.795 1.00 90.00 81 ALA A C 1
ATOM 582 O O . ALA A 1 81 ? -10.845 4.938 27.017 1.00 90.00 81 ALA A O 1
ATOM 583 N N . VAL A 1 82 ? -12.559 4.081 28.197 1.00 91.75 82 VAL A N 1
ATOM 584 C CA . VAL A 1 82 ? -12.394 2.695 27.723 1.00 91.75 82 VAL A CA 1
ATOM 585 C C . VAL A 1 82 ? -12.606 2.607 26.211 1.00 91.75 82 VAL A C 1
ATOM 587 O O . VAL A 1 82 ? -11.735 2.094 25.514 1.00 91.75 82 VAL A O 1
ATOM 590 N N . ALA A 1 83 ? -13.710 3.151 25.681 1.00 90.69 83 ALA A N 1
ATOM 591 C CA . ALA A 1 83 ? -13.974 3.155 24.237 1.00 90.69 83 ALA A CA 1
ATOM 592 C C . ALA A 1 83 ? -12.840 3.819 23.451 1.00 90.69 83 ALA A C 1
ATOM 594 O O . ALA A 1 83 ? -12.381 3.278 22.447 1.00 90.69 83 ALA A O 1
ATOM 595 N N . ARG A 1 84 ? -12.392 4.996 23.910 1.00 89.19 84 ARG A N 1
ATOM 596 C CA . ARG A 1 84 ? -11.285 5.727 23.289 1.00 89.19 84 ARG A CA 1
ATOM 597 C C . ARG A 1 84 ? -10.006 4.901 23.320 1.00 89.19 84 ARG A C 1
ATOM 599 O O . ARG A 1 84 ? -9.392 4.718 22.282 1.00 89.19 84 ARG A O 1
ATOM 606 N N . GLY A 1 85 ? -9.637 4.361 24.476 1.00 90.75 85 GLY A N 1
ATOM 607 C CA . GLY A 1 85 ? -8.397 3.611 24.619 1.00 90.75 85 GLY A CA 1
ATOM 608 C C . GLY A 1 85 ? -8.367 2.309 23.808 1.00 90.75 85 GLY A C 1
ATOM 609 O O . GLY A 1 85 ? -7.343 2.006 23.202 1.00 90.75 85 GLY A O 1
ATOM 610 N N . LEU A 1 86 ? -9.490 1.588 23.705 1.00 92.44 86 LEU A N 1
ATOM 611 C CA . LEU A 1 86 ? -9.610 0.415 22.826 1.00 92.44 86 LEU A CA 1
ATOM 612 C C . LEU A 1 86 ? -9.428 0.789 21.349 1.00 92.44 86 LEU A C 1
ATOM 614 O O . LEU A 1 86 ? -8.651 0.154 20.636 1.00 92.44 86 LEU A O 1
ATOM 618 N N . ARG A 1 87 ? -10.109 1.850 20.902 1.00 91.12 87 ARG A N 1
ATOM 619 C CA . ARG A 1 87 ? -10.017 2.370 19.531 1.00 91.12 87 ARG A CA 1
ATOM 620 C C . ARG A 1 87 ? -8.612 2.864 19.200 1.00 91.12 87 ARG A C 1
ATOM 622 O O . ARG A 1 87 ? -8.071 2.548 18.144 1.00 91.12 87 ARG A O 1
ATOM 629 N N . ASP A 1 88 ? -8.001 3.611 20.110 1.00 89.94 88 ASP A N 1
ATOM 630 C CA . ASP A 1 88 ? -6.647 4.139 19.960 1.00 89.94 88 ASP A CA 1
ATOM 631 C C . ASP A 1 88 ? -5.616 3.004 19.904 1.00 89.94 88 ASP A C 1
ATOM 633 O O . ASP A 1 88 ? -4.760 2.990 19.016 1.00 89.94 88 ASP A O 1
ATOM 637 N N . GLY A 1 89 ? -5.727 2.014 20.797 1.00 90.81 89 GLY A N 1
ATOM 638 C CA . GLY A 1 89 ? -4.894 0.810 20.780 1.00 90.81 89 GLY A CA 1
ATOM 639 C C . GLY A 1 89 ? -5.023 0.038 19.466 1.00 90.81 89 GLY A C 1
ATOM 640 O O . GLY A 1 89 ? -4.021 -0.368 18.876 1.00 90.81 89 GLY A O 1
ATOM 641 N N . ARG A 1 90 ? -6.244 -0.084 18.938 1.00 91.12 90 ARG A N 1
ATOM 642 C CA . ARG A 1 90 ? -6.529 -0.767 17.667 1.00 91.12 90 ARG A CA 1
ATOM 643 C C . ARG A 1 90 ? -6.021 -0.016 16.445 1.00 91.12 90 ARG A C 1
ATOM 645 O O . ARG A 1 90 ? -5.498 -0.654 15.530 1.00 91.12 90 ARG A O 1
ATOM 652 N N . MET A 1 91 ? -6.142 1.310 16.419 1.00 90.75 91 MET A N 1
ATOM 653 C CA . MET A 1 91 ? -5.539 2.156 15.387 1.00 90.75 91 MET A CA 1
ATOM 654 C C . MET A 1 91 ? -4.015 1.992 15.389 1.00 90.75 91 MET A C 1
ATOM 656 O O . MET A 1 91 ? -3.419 1.719 14.346 1.00 90.75 91 MET A O 1
ATOM 660 N N . ARG A 1 92 ? -3.387 2.092 16.569 1.00 90.44 92 ARG A N 1
ATOM 661 C CA . ARG A 1 92 ? -1.933 1.946 16.726 1.00 90.44 92 ARG A CA 1
ATOM 662 C C . ARG A 1 92 ? -1.450 0.566 16.298 1.00 90.44 92 ARG A C 1
ATOM 664 O O . ARG A 1 92 ? -0.475 0.475 15.556 1.00 90.44 92 ARG A O 1
ATOM 671 N N . GLN A 1 93 ? -2.140 -0.494 16.719 1.00 91.44 93 GLN A N 1
ATOM 672 C CA . GLN A 1 93 ? -1.760 -1.855 16.355 1.00 91.44 93 GLN A CA 1
ATOM 673 C C . GLN A 1 93 ? -1.927 -2.110 14.855 1.00 91.44 93 GLN A C 1
ATOM 675 O O . GLN A 1 93 ? -1.013 -2.657 14.253 1.00 91.44 93 GLN A O 1
ATOM 680 N N . TRP A 1 94 ? -3.010 -1.644 14.224 1.00 92.06 94 TRP A N 1
ATOM 681 C CA . TRP A 1 94 ? -3.188 -1.771 12.770 1.00 92.06 94 TRP A CA 1
ATOM 682 C C . TRP A 1 94 ? -2.098 -1.062 11.967 1.00 92.06 94 TRP A C 1
ATOM 684 O O . TRP A 1 94 ? -1.573 -1.625 11.009 1.00 92.06 94 TRP A O 1
ATOM 694 N N . LEU A 1 95 ? -1.729 0.155 12.365 1.00 92.00 95 LEU A N 1
ATOM 695 C CA . LEU A 1 95 ? -0.647 0.888 11.714 1.00 92.00 95 LEU A CA 1
ATOM 696 C C . LEU A 1 95 ? 0.701 0.188 11.927 1.00 92.00 95 LEU A C 1
ATOM 698 O O . LEU A 1 95 ? 1.443 0.006 10.963 1.00 92.00 95 LEU A O 1
ATOM 702 N N . GLY A 1 96 ? 0.977 -0.294 13.142 1.00 92.06 96 GLY A N 1
ATOM 703 C CA . GLY A 1 96 ? 2.177 -1.080 13.436 1.00 92.06 96 GLY A CA 1
ATOM 704 C C . GLY A 1 96 ? 2.253 -2.393 12.649 1.00 92.06 96 GLY A C 1
ATOM 705 O O . GLY A 1 96 ? 3.312 -2.738 12.121 1.00 92.06 96 GLY A O 1
ATOM 706 N N . ASP A 1 97 ? 1.127 -3.095 12.504 1.00 92.19 97 ASP A N 1
ATOM 707 C CA . ASP A 1 97 ? 1.005 -4.287 11.660 1.00 92.19 97 ASP A CA 1
ATOM 708 C C . ASP A 1 97 ? 1.288 -3.957 10.196 1.00 92.19 97 ASP A C 1
ATOM 710 O O . ASP A 1 97 ? 2.018 -4.685 9.528 1.00 92.19 97 ASP A O 1
ATOM 714 N N . GLY A 1 98 ? 0.789 -2.812 9.725 1.00 91.19 98 GLY A N 1
ATOM 715 C CA . GLY A 1 98 ? 1.083 -2.235 8.415 1.00 91.19 98 GLY A CA 1
ATOM 716 C C . GLY A 1 98 ? 2.468 -1.589 8.294 1.00 91.19 98 GLY A C 1
ATOM 717 O O . GLY A 1 98 ? 2.673 -0.779 7.388 1.00 91.19 98 GLY A O 1
ATOM 718 N N . LEU A 1 99 ? 3.399 -1.922 9.197 1.00 91.00 99 LEU A N 1
ATOM 719 C CA . LEU A 1 99 ? 4.797 -1.475 9.215 1.00 91.00 99 LEU A CA 1
ATOM 720 C C . LEU A 1 99 ? 4.981 0.049 9.315 1.00 91.00 99 LEU A C 1
ATOM 722 O O . LEU A 1 99 ? 6.045 0.573 8.975 1.00 91.00 99 LEU A O 1
ATOM 726 N N . VAL A 1 100 ? 3.968 0.757 9.815 1.00 89.19 100 VAL A N 1
ATOM 727 C CA . VAL A 1 100 ? 4.025 2.193 10.090 1.00 89.19 100 VAL A CA 1
ATOM 728 C C . VAL A 1 100 ? 4.572 2.414 11.493 1.00 89.19 100 VAL A C 1
ATOM 730 O O . VAL A 1 100 ? 4.019 1.943 12.486 1.00 89.19 100 VAL A O 1
ATOM 733 N N . GLU A 1 101 ? 5.654 3.179 11.572 1.00 83.62 101 GLU A N 1
ATOM 734 C CA . GLU A 1 101 ? 6.161 3.704 12.834 1.00 83.62 101 GLU A CA 1
ATOM 735 C C . GLU A 1 101 ? 5.335 4.932 13.224 1.00 83.62 101 GLU A C 1
ATOM 737 O O . GLU A 1 101 ? 5.164 5.858 12.427 1.00 83.62 101 GLU A O 1
ATOM 742 N N . LEU A 1 102 ? 4.787 4.912 14.438 1.00 82.00 102 LEU A N 1
ATOM 743 C CA . LEU A 1 102 ? 3.992 6.008 14.977 1.00 82.00 102 LEU A CA 1
ATOM 744 C C . LEU A 1 102 ? 4.801 6.780 16.003 1.00 82.00 102 LEU A C 1
ATOM 746 O O . LEU A 1 102 ? 5.329 6.193 16.945 1.00 82.00 102 LEU A O 1
ATOM 750 N N . ASP A 1 103 ? 4.800 8.102 15.870 1.00 77.00 103 ASP A N 1
ATOM 751 C CA . ASP A 1 103 ? 5.241 8.979 16.943 1.00 77.00 103 ASP A CA 1
ATOM 752 C C . ASP A 1 103 ? 4.230 8.847 18.106 1.00 77.00 103 ASP A C 1
ATOM 754 O O . ASP A 1 103 ? 3.005 8.926 17.919 1.00 77.00 103 ASP A O 1
ATOM 758 N N . HIS A 1 104 ? 4.729 8.535 19.307 1.00 61.72 104 HIS A N 1
ATOM 759 C CA . HIS A 1 104 ? 3.889 8.084 20.423 1.00 61.72 104 HIS A CA 1
ATOM 760 C C . HIS A 1 104 ? 2.919 9.161 20.940 1.00 61.72 104 HIS A C 1
ATOM 762 O O . HIS A 1 104 ? 1.843 8.794 21.430 1.00 61.72 104 HIS A O 1
ATOM 768 N N . ASP A 1 105 ? 3.239 10.439 20.721 1.00 66.62 105 ASP A N 1
ATOM 769 C CA . ASP A 1 105 ? 2.649 11.575 21.440 1.00 66.62 105 ASP A CA 1
ATOM 770 C C . ASP A 1 105 ? 1.589 12.365 20.668 1.00 66.62 105 ASP A C 1
ATOM 772 O O . ASP A 1 105 ? 0.893 13.187 21.262 1.00 66.62 105 ASP A O 1
ATOM 776 N N . GLU A 1 106 ? 1.404 12.127 19.366 1.00 68.69 106 GLU A N 1
ATOM 777 C CA . GLU A 1 106 ? 0.291 12.781 18.671 1.00 68.69 106 GLU A CA 1
ATOM 778 C C . GLU A 1 106 ? -1.047 12.275 19.250 1.00 68.69 106 GLU A C 1
ATOM 780 O O . GLU A 1 106 ? -1.153 11.085 19.588 1.00 68.69 106 GLU A O 1
ATOM 785 N N . PRO A 1 107 ? -2.081 13.121 19.373 1.00 69.12 107 PRO A N 1
ATOM 786 C CA . PRO A 1 107 ? -3.434 12.685 19.699 1.00 69.12 107 PRO A CA 1
ATOM 787 C C . PRO A 1 107 ? -4.129 12.062 18.479 1.00 69.12 107 PRO A C 1
ATOM 789 O O . PRO A 1 107 ? -3.711 12.230 17.333 1.00 69.12 107 PRO A O 1
ATOM 792 N N . ILE A 1 108 ? -5.167 11.263 18.727 1.00 80.75 108 ILE A N 1
ATOM 793 C CA . ILE A 1 108 ? -6.098 10.835 17.679 1.00 80.75 108 ILE A CA 1
ATOM 794 C C . ILE A 1 108 ? -7.248 11.833 17.657 1.00 80.75 108 ILE A C 1
ATOM 796 O O . ILE A 1 108 ? -7.882 12.069 18.686 1.00 80.75 108 ILE A O 1
ATOM 800 N N . GLU A 1 109 ? -7.516 12.387 16.480 1.00 86.44 109 GLU A N 1
ATOM 801 C CA . GLU A 1 109 ? -8.592 13.351 16.279 1.00 86.44 109 GLU A CA 1
ATOM 802 C C . GLU A 1 109 ? -9.844 12.660 15.748 1.00 86.44 109 GLU A C 1
ATOM 804 O O . GLU A 1 109 ? -9.761 11.665 15.026 1.00 86.44 109 GLU A O 1
ATOM 809 N N . LEU A 1 110 ? -11.018 13.180 16.104 1.00 90.94 110 LEU A N 1
ATOM 810 C CA . LEU A 1 110 ? -12.285 12.723 15.540 1.00 90.94 110 LEU A CA 1
ATOM 811 C C . LEU A 1 110 ? -12.738 13.696 14.461 1.00 90.94 110 LEU A C 1
ATOM 813 O O . LEU A 1 110 ? -12.870 14.891 14.707 1.00 90.94 110 LEU A O 1
ATOM 817 N N . VAL A 1 111 ? -13.008 13.162 13.277 1.00 93.75 111 VAL A N 1
ATOM 818 C CA . VAL A 1 111 ? -13.427 13.931 12.106 1.00 93.75 111 VAL A CA 1
ATOM 819 C C . VAL A 1 111 ? -14.665 13.307 11.489 1.00 93.75 111 VAL A C 1
ATOM 821 O O . VAL A 1 111 ? -14.862 12.095 11.564 1.00 93.75 111 VAL A O 1
ATOM 824 N N . GLU A 1 112 ? -15.505 14.116 10.860 1.00 95.00 112 GLU A N 1
ATOM 825 C CA . GLU A 1 112 ? -16.587 13.609 10.021 1.00 95.00 112 GLU A CA 1
ATOM 826 C C . GLU A 1 112 ? -16.091 13.513 8.578 1.00 95.00 112 GLU A C 1
ATOM 828 O O . GLU A 1 112 ? -15.729 14.518 7.975 1.00 95.00 112 GLU A O 1
ATOM 833 N N . VAL A 1 113 ? -16.069 12.310 8.013 1.00 93.75 113 VAL A N 1
ATOM 834 C CA . VAL A 1 113 ? -15.826 12.084 6.585 1.00 93.75 113 VAL A CA 1
ATOM 835 C C . VAL A 1 113 ? -17.172 12.091 5.876 1.00 93.75 113 VAL A C 1
ATOM 837 O O . VAL A 1 113 ? -18.120 11.482 6.360 1.00 93.75 113 VAL A O 1
ATOM 840 N N . THR A 1 114 ? -17.293 12.765 4.740 1.00 88.19 114 THR A N 1
ATOM 841 C CA . THR A 1 114 ? -18.615 12.960 4.108 1.00 88.19 114 THR A CA 1
ATOM 842 C C . THR A 1 114 ? -18.905 12.036 2.940 1.00 88.19 114 THR A C 1
ATOM 844 O O . THR A 1 114 ? -20.058 11.660 2.746 1.00 88.19 114 THR A O 1
ATOM 847 N N . ASP A 1 115 ? -17.869 11.604 2.226 1.00 79.19 115 ASP A N 1
ATOM 848 C CA . ASP A 1 115 ? -18.018 10.868 0.976 1.00 79.19 115 ASP A CA 1
ATOM 849 C C . ASP A 1 115 ? -17.364 9.481 1.021 1.00 79.19 115 ASP A C 1
ATOM 851 O O . ASP A 1 115 ? -16.438 9.199 1.791 1.00 79.19 115 ASP A O 1
ATOM 855 N N . GLY A 1 116 ? -17.856 8.604 0.144 1.00 78.00 116 GLY A N 1
ATOM 856 C CA . GLY A 1 116 ? -17.248 7.309 -0.139 1.00 78.00 116 GLY A CA 1
ATOM 857 C C . GLY A 1 116 ? -17.412 6.257 0.969 1.00 78.00 116 GLY A C 1
ATOM 858 O O . GLY A 1 116 ? -18.252 6.383 1.865 1.00 78.00 116 GLY A O 1
ATOM 859 N N . PRO A 1 117 ? -16.605 5.180 0.931 1.00 79.94 117 PRO A N 1
ATOM 860 C CA . PRO A 1 117 ? -16.756 4.030 1.827 1.00 79.94 117 PRO A CA 1
ATOM 861 C C . PRO A 1 117 ? -16.503 4.359 3.308 1.00 79.94 117 PRO A C 1
ATOM 863 O O . PRO A 1 117 ? -16.865 3.565 4.180 1.00 79.94 117 PRO A O 1
ATOM 866 N N . LEU A 1 118 ? -15.947 5.537 3.610 1.00 84.06 118 LEU A N 1
ATOM 867 C CA . LEU A 1 118 ? -15.629 6.009 4.961 1.00 84.06 118 LEU A CA 1
ATOM 868 C C . LEU A 1 118 ? -16.649 6.993 5.549 1.00 84.06 118 LEU A C 1
ATOM 870 O O . LEU A 1 118 ? -16.516 7.328 6.722 1.00 84.06 118 LEU A O 1
ATOM 874 N N . ALA A 1 119 ? -17.647 7.444 4.776 1.00 89.38 119 ALA A N 1
ATOM 875 C CA . ALA A 1 119 ? -18.593 8.487 5.183 1.00 89.38 119 ALA A CA 1
ATOM 876 C C . ALA A 1 119 ? -19.184 8.260 6.590 1.00 89.38 119 ALA A C 1
ATOM 878 O O . ALA A 1 119 ? -19.847 7.252 6.813 1.00 89.38 119 ALA A O 1
ATOM 879 N N . GLY A 1 120 ? -18.962 9.165 7.535 1.00 91.69 120 GLY A N 1
ATOM 880 C CA . GLY A 1 120 ? -19.299 9.045 8.951 1.00 91.69 120 GLY A CA 1
ATOM 881 C C . GLY A 1 120 ? -18.171 9.566 9.843 1.00 91.69 120 GLY A C 1
ATOM 882 O O . GLY A 1 120 ? -17.186 10.124 9.365 1.00 91.69 120 GLY A O 1
ATOM 883 N N . VAL A 1 121 ? -18.296 9.380 11.157 1.00 93.06 121 VAL A N 1
ATOM 884 C CA . VAL A 1 121 ? -17.242 9.791 12.098 1.00 93.06 121 VAL A CA 1
ATOM 885 C C . VAL A 1 121 ? -16.080 8.799 12.050 1.00 93.06 121 VAL A C 1
ATOM 887 O O . VAL A 1 121 ? -16.289 7.586 12.154 1.00 93.06 121 VAL A O 1
ATOM 890 N N . ALA A 1 122 ? -14.861 9.313 11.934 1.00 93.38 122 ALA A N 1
ATOM 891 C CA . ALA A 1 122 ? -13.626 8.548 11.868 1.00 93.38 122 ALA A CA 1
ATOM 892 C C . ALA A 1 122 ? -12.549 9.125 12.794 1.00 93.38 122 ALA A C 1
ATOM 894 O O . ALA A 1 122 ? -12.522 10.317 13.090 1.00 93.38 122 ALA A O 1
ATOM 895 N N . GLN A 1 123 ? -11.645 8.256 13.229 1.00 92.94 123 GLN A N 1
ATOM 896 C CA . GLN A 1 123 ? -10.361 8.617 13.807 1.00 92.94 123 GLN A CA 1
ATOM 897 C C . GLN A 1 123 ? -9.405 9.042 12.691 1.00 92.94 123 GLN A C 1
ATOM 899 O O . GLN A 1 123 ? -9.196 8.284 11.741 1.00 92.94 123 GLN A O 1
ATOM 904 N N . LEU A 1 124 ? -8.809 10.221 12.833 1.00 93.44 124 LEU A N 1
ATOM 905 C CA . LEU A 1 124 ? -7.752 10.761 11.987 1.00 93.44 124 LEU A CA 1
ATOM 906 C C . LEU A 1 124 ? -6.409 10.640 12.706 1.00 93.44 124 LEU A C 1
ATOM 908 O O . LEU A 1 124 ? -6.268 11.051 13.862 1.00 93.44 124 LEU A O 1
ATOM 912 N N . ARG A 1 125 ? -5.410 10.104 12.001 1.00 92.62 125 ARG A N 1
ATOM 913 C CA . ARG A 1 125 ? -4.039 9.994 12.496 1.00 92.62 125 ARG A CA 1
ATOM 914 C C . ARG A 1 125 ? -3.021 10.363 11.424 1.00 92.62 125 ARG A C 1
ATOM 916 O O . ARG A 1 125 ? -3.044 9.792 10.337 1.00 92.62 125 ARG A O 1
ATOM 923 N N . TYR A 1 126 ? -2.101 11.260 11.758 1.00 92.50 126 TYR A N 1
ATOM 924 C CA . TYR A 1 126 ? -0.927 11.551 10.943 1.00 92.50 126 TYR A CA 1
ATOM 925 C C . TYR A 1 126 ? 0.222 10.593 11.278 1.00 92.50 126 TYR A C 1
ATOM 927 O O . TYR A 1 126 ? 0.298 10.015 12.365 1.00 92.50 126 TYR A O 1
ATOM 935 N N . HIS A 1 127 ? 1.094 10.377 10.300 1.00 91.75 127 HIS A N 1
ATOM 936 C CA . HIS A 1 127 ? 2.379 9.713 10.468 1.00 91.75 127 HIS A CA 1
ATOM 937 C C . HIS A 1 127 ? 3.340 10.201 9.379 1.00 91.75 127 HIS A C 1
ATOM 939 O O . HIS A 1 127 ? 2.928 10.737 8.353 1.00 91.75 127 HIS A O 1
ATOM 945 N N . ARG A 1 128 ? 4.642 9.957 9.534 1.00 90.06 128 ARG A N 1
ATOM 946 C CA . ARG A 1 128 ? 5.665 10.500 8.612 1.00 90.06 128 ARG A CA 1
ATOM 947 C C . ARG A 1 128 ? 5.518 10.078 7.147 1.00 90.06 128 ARG A C 1
ATOM 949 O O . ARG A 1 128 ? 6.097 10.702 6.268 1.00 90.06 128 ARG A O 1
ATOM 956 N N . ARG A 1 129 ? 4.772 9.003 6.881 1.00 90.31 129 ARG A N 1
ATOM 957 C CA . ARG A 1 129 ? 4.520 8.469 5.530 1.00 90.31 129 ARG A CA 1
ATOM 958 C C . ARG A 1 129 ? 3.144 8.851 4.973 1.00 90.31 129 ARG A C 1
ATOM 960 O O . ARG A 1 129 ? 2.841 8.471 3.845 1.00 90.31 129 ARG A O 1
ATOM 967 N N . GLY A 1 130 ? 2.312 9.576 5.723 1.00 93.88 130 GLY A N 1
ATOM 968 C CA . GLY A 1 130 ? 0.976 9.954 5.273 1.00 93.88 130 GLY A CA 1
ATOM 969 C C . GLY A 1 130 ? -0.063 10.054 6.386 1.00 93.88 130 GLY A C 1
ATOM 970 O O . GLY A 1 130 ? 0.213 10.530 7.487 1.00 93.88 130 GLY A O 1
ATOM 971 N N . VAL A 1 131 ? -1.286 9.638 6.066 1.00 94.38 131 VAL A N 1
ATOM 972 C CA . VAL A 1 131 ? -2.462 9.794 6.923 1.00 94.38 131 VAL A CA 1
ATOM 973 C C . VAL A 1 131 ? -3.276 8.510 6.975 1.00 94.38 131 VAL A C 1
ATOM 975 O O . VAL A 1 131 ? -3.451 7.821 5.973 1.00 94.38 131 VAL A O 1
ATOM 978 N N . ALA A 1 132 ? -3.826 8.222 8.146 1.00 93.75 132 ALA A N 1
ATOM 979 C CA . ALA A 1 132 ? -4.716 7.108 8.399 1.00 93.75 132 ALA A CA 1
ATOM 980 C C . ALA A 1 132 ? -6.090 7.593 8.881 1.00 93.75 132 ALA A C 1
ATOM 982 O O . ALA A 1 132 ? -6.194 8.455 9.755 1.00 93.75 132 ALA A O 1
ATOM 983 N N . LEU A 1 133 ? -7.142 7.009 8.311 1.00 93.75 133 LEU A N 1
ATOM 984 C CA . LEU A 1 133 ? -8.541 7.241 8.657 1.00 93.75 133 LEU A CA 1
ATOM 985 C C . LEU A 1 133 ? -9.201 5.905 9.013 1.00 93.75 133 LEU A C 1
ATOM 987 O O . LEU A 1 133 ? -9.229 4.986 8.190 1.00 93.75 133 LEU A O 1
ATOM 991 N N . ALA A 1 134 ? -9.756 5.797 10.220 1.00 92.12 134 ALA A N 1
ATOM 992 C CA . ALA A 1 134 ? -10.515 4.621 10.651 1.00 92.12 134 ALA A CA 1
ATOM 993 C C . ALA A 1 134 ? -11.908 5.028 11.153 1.00 92.12 134 ALA A C 1
ATOM 995 O O . ALA A 1 134 ? -12.000 5.749 12.146 1.00 92.12 134 ALA A O 1
ATOM 996 N N . PRO A 1 135 ? -13.000 4.586 10.507 1.00 91.50 135 PRO A N 1
ATOM 997 C CA . PRO A 1 135 ? -14.354 4.862 10.981 1.00 91.50 135 PRO A CA 1
ATOM 998 C C . PRO A 1 135 ? -14.592 4.351 12.410 1.00 91.50 135 PRO A C 1
ATOM 1000 O O . PRO A 1 135 ? -14.079 3.301 12.793 1.00 91.50 135 PRO A O 1
ATOM 1003 N N . LEU A 1 136 ? -15.425 5.057 13.185 1.00 88.81 136 LEU A N 1
ATOM 1004 C CA . LEU A 1 136 ? -15.830 4.611 14.528 1.00 88.81 136 LEU A CA 1
ATOM 1005 C C . LEU A 1 136 ? -16.676 3.332 14.505 1.00 88.81 136 LEU A C 1
ATOM 1007 O O . LEU A 1 136 ? -16.709 2.607 15.501 1.00 88.81 136 LEU A O 1
ATOM 1011 N N . ASP A 1 137 ? -17.364 3.076 13.389 1.00 86.75 137 ASP A N 1
ATOM 1012 C CA . ASP A 1 137 ? -17.848 1.739 13.057 1.00 86.75 137 ASP A CA 1
ATOM 1013 C C . ASP A 1 137 ? -16.686 0.948 12.454 1.00 86.75 137 ASP A C 1
ATOM 1015 O O . ASP A 1 137 ? -16.458 0.945 11.245 1.00 86.75 137 ASP A O 1
ATOM 1019 N N . GLU A 1 138 ? -15.937 0.287 13.327 1.00 85.06 138 GLU A N 1
ATOM 1020 C CA . GLU A 1 138 ? -14.705 -0.427 12.988 1.00 85.06 138 GLU A CA 1
ATOM 1021 C C . GLU A 1 138 ? -14.909 -1.653 12.081 1.00 85.06 138 GLU A C 1
ATOM 1023 O O . GLU A 1 138 ? -13.929 -2.295 11.695 1.00 85.06 138 GLU A O 1
ATOM 1028 N N . ARG A 1 139 ? -16.160 -1.987 11.739 1.00 81.00 139 ARG A N 1
ATOM 1029 C CA . ARG A 1 139 ? -16.499 -2.996 10.723 1.00 81.00 139 ARG A CA 1
ATOM 1030 C C . ARG A 1 139 ? -16.329 -2.457 9.304 1.00 81.00 139 ARG A C 1
ATOM 1032 O O . ARG A 1 139 ? -16.348 -3.224 8.344 1.00 81.00 139 ARG A O 1
ATOM 1039 N N . ARG A 1 140 ? -16.210 -1.138 9.158 1.00 85.56 140 ARG A N 1
ATOM 1040 C CA . ARG A 1 140 ? -16.025 -0.476 7.870 1.00 85.56 140 ARG A CA 1
ATOM 1041 C C . ARG A 1 140 ? -14.554 -0.465 7.457 1.00 85.56 140 ARG A C 1
ATOM 1043 O O . ARG A 1 140 ? -13.674 -0.534 8.319 1.00 85.56 140 ARG A O 1
ATOM 1050 N N . PRO A 1 141 ? -14.278 -0.346 6.146 1.00 85.25 141 PRO A N 1
ATOM 1051 C CA . PRO A 1 141 ? -12.917 -0.228 5.649 1.00 85.25 141 PRO A CA 1
ATOM 1052 C C . PRO A 1 141 ? -12.176 0.935 6.307 1.00 85.25 141 PRO A C 1
ATOM 1054 O O . PRO A 1 141 ? -12.762 1.973 6.610 1.00 85.25 141 PRO A O 1
ATOM 1057 N N . ARG A 1 142 ? -10.872 0.758 6.495 1.00 90.44 142 ARG A N 1
ATOM 1058 C CA . ARG A 1 142 ? -9.948 1.823 6.895 1.00 90.44 142 ARG A CA 1
ATOM 1059 C C . ARG A 1 142 ? -9.218 2.318 5.663 1.00 90.44 142 ARG A C 1
ATOM 1061 O O . ARG A 1 142 ? -9.076 1.576 4.692 1.00 90.44 142 ARG A O 1
ATOM 1068 N N . LEU A 1 143 ? -8.725 3.546 5.719 1.00 90.56 143 LEU A N 1
ATOM 1069 C CA . LEU A 1 143 ? -7.976 4.139 4.623 1.00 90.56 143 LEU A CA 1
ATOM 1070 C C . LEU A 1 143 ? -6.624 4.624 5.112 1.00 90.56 143 LEU A C 1
ATOM 1072 O O . LEU A 1 143 ? -6.526 5.287 6.143 1.00 90.56 143 LEU A O 1
ATOM 1076 N N . ARG A 1 144 ? -5.591 4.310 4.337 1.00 91.50 144 ARG A N 1
ATOM 1077 C CA . ARG A 1 144 ? -4.263 4.885 4.488 1.00 91.50 144 ARG A CA 1
ATOM 1078 C C . ARG A 1 144 ? -3.921 5.622 3.206 1.00 91.50 144 ARG A C 1
ATOM 1080 O O . ARG A 1 144 ? -3.953 5.023 2.139 1.00 91.50 144 ARG A O 1
ATOM 1087 N N . ILE A 1 145 ? -3.607 6.901 3.331 1.00 92.88 145 ILE A N 1
ATOM 1088 C CA . ILE A 1 145 ? -3.245 7.793 2.233 1.00 92.88 145 ILE A CA 1
ATOM 1089 C C . ILE A 1 145 ? -1.762 8.090 2.378 1.00 92.88 145 ILE A C 1
ATOM 1091 O O . ILE A 1 145 ? -1.338 8.555 3.438 1.00 92.88 145 ILE A O 1
ATOM 1095 N N . ARG A 1 146 ? -0.958 7.816 1.349 1.00 92.31 146 ARG A N 1
ATOM 1096 C CA . ARG A 1 146 ? 0.472 8.139 1.399 1.00 92.31 146 ARG A CA 1
ATOM 1097 C C . ARG A 1 146 ? 0.663 9.627 1.178 1.00 92.31 146 ARG A C 1
ATOM 1099 O O . ARG A 1 146 ? -0.086 10.265 0.441 1.00 92.31 146 ARG A O 1
ATOM 1106 N N . ARG A 1 147 ? 1.724 10.179 1.756 1.00 93.69 147 ARG A N 1
ATOM 1107 C CA . ARG A 1 147 ? 2.066 11.593 1.569 1.00 93.69 147 ARG A CA 1
ATOM 1108 C C . ARG A 1 147 ? 2.283 11.979 0.096 1.00 93.69 147 ARG A C 1
ATOM 1110 O O . ARG A 1 147 ? 1.922 13.078 -0.301 1.00 93.69 147 ARG A O 1
ATOM 1117 N N . ALA A 1 148 ? 2.794 11.052 -0.718 1.00 91.44 148 ALA A N 1
ATOM 1118 C CA . ALA A 1 148 ? 3.021 11.247 -2.151 1.00 91.44 148 ALA A CA 1
ATOM 1119 C C . ALA A 1 148 ? 1.742 11.175 -3.006 1.00 91.44 148 ALA A C 1
ATOM 1121 O O . ALA A 1 148 ? 1.752 11.612 -4.158 1.00 91.44 148 ALA A O 1
ATOM 1122 N N . ASP A 1 149 ? 0.644 10.657 -2.445 1.00 92.62 149 ASP A N 1
ATOM 1123 C CA . ASP A 1 149 ? -0.660 10.629 -3.109 1.00 92.62 149 ASP A CA 1
ATOM 1124 C C . ASP A 1 149 ? -1.462 11.912 -2.853 1.00 92.62 149 ASP A C 1
ATOM 1126 O O . ASP A 1 149 ? -2.502 12.107 -3.468 1.00 92.62 149 ASP A O 1
ATOM 1130 N N . ILE A 1 150 ? -1.002 12.814 -1.980 1.00 94.88 150 ILE A N 1
ATOM 1131 C CA . ILE A 1 150 ? -1.669 14.094 -1.717 1.00 94.88 150 ILE A CA 1
ATOM 1132 C C . ILE A 1 150 ? -1.360 15.056 -2.872 1.00 94.88 150 ILE A C 1
ATOM 1134 O O . ILE A 1 150 ? -0.215 15.438 -3.084 1.00 94.88 150 ILE A O 1
ATOM 1138 N N . GLY A 1 151 ? -2.374 15.485 -3.620 1.00 93.25 151 GLY A N 1
ATOM 1139 C CA . GLY A 1 151 ? -2.233 16.477 -4.691 1.00 93.25 151 GLY A CA 1
ATOM 1140 C C . GLY A 1 151 ? -2.584 17.887 -4.220 1.00 93.25 151 GLY A C 1
ATOM 1141 O O . GLY A 1 151 ? -1.735 18.782 -4.160 1.00 93.25 151 GLY A O 1
ATOM 1142 N N . SER A 1 152 ? -3.849 18.091 -3.855 1.00 95.19 152 SER A N 1
ATOM 1143 C CA . SER A 1 152 ? -4.371 19.390 -3.422 1.00 95.19 152 SER A CA 1
ATOM 1144 C C . SER A 1 152 ? -5.018 19.316 -2.047 1.00 95.19 152 SER A C 1
ATOM 1146 O O . SER A 1 152 ? -5.664 18.324 -1.713 1.00 95.19 152 SER A O 1
ATOM 1148 N N . VAL A 1 153 ? -4.891 20.405 -1.292 1.00 97.50 153 VAL A N 1
ATOM 1149 C CA . VAL A 1 153 ? -5.484 20.590 0.033 1.00 97.50 153 VAL A CA 1
ATOM 1150 C C . VAL A 1 153 ? -6.264 21.904 0.010 1.00 97.50 153 VAL A C 1
ATOM 1152 O O . VAL A 1 153 ? -5.685 22.976 -0.145 1.00 97.50 153 VAL A O 1
ATOM 1155 N N . GLU A 1 154 ? -7.586 21.820 0.109 1.00 97.19 154 GLU A N 1
ATOM 1156 C CA . GLU A 1 154 ? -8.515 22.950 0.084 1.00 97.19 154 GLU A CA 1
ATOM 1157 C C . GLU A 1 154 ? -9.158 23.088 1.469 1.00 97.19 154 GLU A C 1
ATOM 1159 O O . GLU A 1 154 ? -9.914 22.216 1.902 1.00 97.19 154 GLU A O 1
ATOM 1164 N N . ALA A 1 155 ? -8.861 24.174 2.178 1.00 97.06 155 ALA A N 1
ATOM 1165 C CA . ALA A 1 155 ? -9.392 24.423 3.514 1.00 97.06 155 ALA A CA 1
ATOM 1166 C C . ALA A 1 155 ? -10.496 25.489 3.481 1.00 97.06 155 ALA A C 1
ATOM 1168 O O . ALA A 1 155 ? -10.331 26.545 2.872 1.00 97.06 155 ALA A O 1
ATOM 1169 N N . ASP A 1 156 ? -11.585 25.244 4.203 1.00 96.31 156 ASP A N 1
ATOM 1170 C CA . ASP A 1 156 ? -12.609 26.231 4.547 1.00 96.31 156 ASP A CA 1
ATOM 1171 C C . ASP A 1 156 ? -12.665 26.360 6.079 1.00 96.31 156 ASP A C 1
ATOM 1173 O O . ASP A 1 156 ? -13.449 25.661 6.733 1.00 96.31 156 ASP A O 1
ATOM 1177 N N . PRO A 1 157 ? -11.829 27.232 6.680 1.00 93.12 157 PRO A N 1
ATOM 1178 C CA . PRO A 1 157 ? -11.779 27.405 8.130 1.00 93.12 157 PRO A CA 1
ATOM 1179 C C . PRO A 1 157 ? -13.088 27.917 8.735 1.00 93.12 157 PRO A C 1
ATOM 1181 O O . PRO A 1 157 ? -13.392 27.596 9.880 1.00 93.12 157 PRO A O 1
ATOM 1184 N N . VAL A 1 158 ? -13.875 28.689 7.976 1.00 91.88 158 VAL A N 1
ATOM 1185 C CA . VAL A 1 158 ? -15.167 29.220 8.438 1.00 91.88 158 VAL A CA 1
ATOM 1186 C C . VAL A 1 158 ? -16.196 28.096 8.515 1.00 91.88 158 VAL A C 1
ATOM 1188 O O . VAL A 1 158 ? -16.917 27.981 9.504 1.00 91.88 158 VAL A O 1
ATOM 1191 N N . GLY A 1 159 ? -16.242 27.241 7.493 1.00 91.62 159 GLY A N 1
ATOM 1192 C CA . GLY A 1 159 ? -17.106 26.063 7.458 1.00 91.62 159 GLY A CA 1
ATOM 1193 C C . GLY A 1 159 ? -16.593 24.876 8.274 1.00 91.62 159 GLY A C 1
ATOM 1194 O O . GLY A 1 159 ? -17.315 23.887 8.405 1.00 91.62 159 GLY A O 1
ATOM 1195 N N . GLY A 1 160 ? -15.367 24.939 8.799 1.00 94.19 160 GLY A N 1
ATOM 1196 C CA . GLY A 1 160 ? -14.744 23.832 9.518 1.00 94.19 160 GLY A CA 1
ATOM 1197 C C . GLY A 1 160 ? -14.465 22.613 8.630 1.00 94.19 160 GLY A C 1
ATOM 1198 O O . GLY A 1 160 ? -14.626 21.481 9.100 1.00 94.19 160 GLY A O 1
ATOM 1199 N N . ARG A 1 161 ? -14.158 22.830 7.340 1.00 95.69 161 ARG A N 1
ATOM 1200 C CA . ARG A 1 161 ? -14.028 21.771 6.324 1.00 95.69 161 ARG A CA 1
ATOM 1201 C C . ARG A 1 161 ? -12.638 21.724 5.704 1.00 95.69 161 ARG A C 1
ATOM 1203 O O . ARG A 1 161 ? -12.019 22.757 5.463 1.00 95.69 161 ARG A O 1
ATOM 1210 N N . LEU A 1 162 ? -12.191 20.521 5.373 1.00 96.69 162 LEU A N 1
ATOM 1211 C CA . LEU A 1 162 ? -10.951 20.266 4.653 1.00 96.69 162 LEU A CA 1
ATOM 1212 C C . LEU A 1 162 ? -11.212 19.261 3.538 1.00 96.69 162 LEU A C 1
ATOM 1214 O O . LEU A 1 162 ? -11.717 18.174 3.802 1.00 96.69 162 LEU A O 1
ATOM 1218 N N . ARG A 1 163 ? -10.841 19.593 2.305 1.00 96.31 163 ARG A N 1
ATOM 1219 C CA . ARG A 1 163 ? -10.947 18.698 1.154 1.00 96.31 163 ARG A CA 1
ATOM 1220 C C . ARG A 1 163 ? -9.562 18.395 0.596 1.00 96.31 163 ARG A C 1
ATOM 1222 O O . ARG A 1 163 ? -8.784 19.303 0.322 1.00 96.31 163 ARG A O 1
ATOM 1229 N N . VAL A 1 164 ? -9.270 17.115 0.408 1.00 96.38 164 VAL A N 1
ATOM 1230 C CA . VAL A 1 164 ? -7.999 16.612 -0.120 1.00 96.38 164 VAL A CA 1
ATOM 1231 C C . VAL A 1 164 ? -8.268 15.800 -1.384 1.00 96.38 164 VAL A C 1
ATOM 1233 O O . VAL A 1 164 ? -9.225 15.026 -1.415 1.00 96.38 164 VAL A O 1
ATOM 1236 N N . ARG A 1 165 ? -7.444 15.971 -2.424 1.00 94.75 165 ARG A N 1
ATOM 1237 C CA . ARG A 1 165 ? -7.520 15.214 -3.690 1.00 94.75 165 ARG A CA 1
ATOM 1238 C C . ARG A 1 165 ? -6.152 14.707 -4.121 1.00 94.75 165 ARG A C 1
ATOM 1240 O O . ARG A 1 165 ? -5.145 15.330 -3.782 1.00 94.75 165 ARG A O 1
ATOM 1247 N N . GLY A 1 166 ? -6.128 13.618 -4.886 1.00 90.56 166 GLY A N 1
ATOM 1248 C CA . GLY A 1 166 ? -4.901 13.101 -5.490 1.00 90.56 166 GLY A CA 1
ATOM 1249 C C . GLY A 1 166 ? -4.404 13.939 -6.679 1.00 90.56 166 GLY A C 1
ATOM 1250 O O . GLY A 1 166 ? -5.167 14.726 -7.238 1.00 90.56 166 GLY A O 1
ATOM 1251 N N . PRO A 1 167 ? -3.126 13.803 -7.084 1.00 81.31 167 PRO A N 1
ATOM 1252 C CA . PRO A 1 167 ? -2.526 14.621 -8.142 1.00 81.31 167 PRO A CA 1
ATOM 1253 C C . PRO A 1 167 ? -3.024 14.284 -9.559 1.00 81.31 167 PRO A C 1
ATOM 1255 O O . PRO A 1 167 ? -3.058 15.166 -10.411 1.00 81.31 167 PRO A O 1
ATOM 1258 N N . ALA A 1 168 ? -3.390 13.025 -9.829 1.00 72.94 168 ALA A N 1
ATOM 1259 C CA . ALA A 1 168 ? -3.848 12.564 -11.150 1.00 72.94 168 ALA A CA 1
ATOM 1260 C C . ALA A 1 168 ? -4.735 11.299 -11.080 1.00 72.94 168 ALA A C 1
ATOM 1262 O O . ALA A 1 168 ? -4.849 10.561 -12.056 1.00 72.94 168 ALA A O 1
ATOM 1263 N N . GLY A 1 169 ? -5.307 11.001 -9.911 1.00 74.31 169 GLY A N 1
ATOM 1264 C CA . GLY A 1 169 ? -6.022 9.753 -9.651 1.00 74.31 169 GLY A CA 1
ATOM 1265 C C . GLY A 1 169 ? -6.410 9.610 -8.177 1.00 74.31 169 GLY A C 1
ATOM 1266 O O . GLY A 1 169 ? -6.329 10.593 -7.433 1.00 74.31 169 GLY A O 1
ATOM 1267 N N . PRO A 1 170 ? -6.828 8.410 -7.744 1.00 79.31 170 PRO A N 1
ATOM 1268 C CA . PRO A 1 170 ? -7.303 8.198 -6.387 1.00 79.31 170 PRO A CA 1
ATOM 1269 C C . PRO A 1 170 ? -6.202 8.363 -5.333 1.00 79.31 170 PRO A C 1
ATOM 1271 O O . PRO A 1 170 ? -5.065 7.945 -5.542 1.00 79.31 170 PRO A O 1
ATOM 1274 N N . LEU A 1 171 ? -6.576 8.935 -4.185 1.00 83.44 171 LEU A N 1
ATOM 1275 C CA . LEU A 1 171 ? -5.748 9.085 -2.983 1.00 83.44 171 LEU A CA 1
ATOM 1276 C C . LEU A 1 171 ? -5.327 7.734 -2.401 1.00 83.44 171 LEU A C 1
ATOM 1278 O O . LEU A 1 171 ? -4.219 7.602 -1.894 1.00 83.44 171 LEU A O 1
ATOM 1282 N N . ALA A 1 172 ? -6.240 6.762 -2.410 1.00 81.88 172 ALA A N 1
ATOM 1283 C CA . ALA A 1 172 ? -6.006 5.399 -1.948 1.00 81.88 172 ALA A CA 1
ATOM 1284 C C . ALA A 1 172 ? -7.158 4.486 -2.395 1.00 81.88 172 ALA A C 1
ATOM 1286 O O . ALA A 1 172 ? -8.331 4.822 -2.206 1.00 81.88 172 ALA A O 1
ATOM 1287 N N . GLY A 1 173 ? -6.834 3.327 -2.977 1.00 79.94 173 GLY A N 1
ATOM 1288 C CA . GLY A 1 173 ? -7.834 2.455 -3.604 1.00 79.94 173 GLY A CA 1
ATOM 1289 C C . GLY A 1 173 ? -8.618 3.210 -4.680 1.00 79.94 173 GLY A C 1
ATOM 1290 O O . GLY A 1 173 ? -8.010 3.823 -5.551 1.00 79.94 173 GLY A O 1
ATOM 1291 N N . ASP A 1 174 ? -9.946 3.225 -4.556 1.00 81.25 174 ASP A N 1
ATOM 1292 C CA . ASP A 1 174 ? -10.863 3.946 -5.455 1.00 81.25 174 ASP A CA 1
ATOM 1293 C C . ASP A 1 174 ? -11.303 5.319 -4.903 1.00 81.25 174 ASP A C 1
ATOM 1295 O O . ASP A 1 174 ? -12.215 5.957 -5.427 1.00 81.25 174 ASP A O 1
ATOM 1299 N N . VAL A 1 175 ? -10.701 5.788 -3.803 1.00 85.56 175 VAL A N 1
ATOM 1300 C CA . VAL A 1 175 ? -11.089 7.052 -3.161 1.00 85.56 175 VAL A CA 1
ATOM 1301 C C . VAL A 1 175 ? -10.394 8.224 -3.848 1.00 85.56 175 VAL A C 1
ATOM 1303 O O . VAL A 1 175 ? -9.211 8.456 -3.632 1.00 85.56 175 VAL A O 1
ATOM 1306 N N . GLU A 1 176 ? -11.127 8.999 -4.646 1.00 87.69 176 GLU A N 1
ATOM 1307 C CA . GLU A 1 176 ? -10.590 10.171 -5.362 1.00 87.69 176 GLU A CA 1
ATOM 1308 C C . GLU A 1 176 ? -10.408 11.414 -4.491 1.00 87.69 176 GLU A C 1
ATOM 1310 O O . GLU A 1 176 ? -9.461 12.185 -4.660 1.00 87.69 176 GLU A O 1
ATOM 1315 N N . THR A 1 177 ? -11.337 11.626 -3.565 1.00 91.69 177 THR A N 1
ATOM 1316 C CA . THR A 1 177 ? -11.395 12.810 -2.710 1.00 91.69 177 THR A CA 1
ATOM 1317 C C . THR A 1 177 ? -11.745 12.389 -1.293 1.00 91.69 177 THR A C 1
ATOM 1319 O O . THR A 1 177 ? -12.591 11.521 -1.085 1.00 91.69 177 THR A O 1
ATOM 1322 N N . VAL A 1 178 ? -11.120 13.039 -0.315 1.00 93.56 178 VAL A N 1
ATOM 1323 C CA . VAL A 1 178 ? -11.524 12.972 1.089 1.00 93.56 178 VAL A CA 1
ATOM 1324 C C . VAL A 1 178 ? -11.954 14.361 1.527 1.00 93.56 178 VAL A C 1
ATOM 1326 O O . VAL A 1 178 ? -11.173 15.307 1.459 1.00 93.56 178 VAL A O 1
ATOM 1329 N N . GLU A 1 179 ? -13.193 14.484 1.993 1.00 95.50 179 GLU A N 1
ATOM 1330 C CA . GLU A 1 179 ? -13.697 15.699 2.628 1.00 95.50 179 GLU A CA 1
ATOM 1331 C C . GLU A 1 179 ? -13.972 15.436 4.110 1.00 95.50 179 GLU A C 1
ATOM 1333 O O . GLU A 1 179 ? -14.834 14.625 4.465 1.00 95.50 179 GLU A O 1
ATOM 1338 N N . LEU A 1 180 ? -13.225 16.150 4.952 1.00 95.69 180 LEU A N 1
ATOM 1339 C CA . LEU A 1 180 ? -13.330 16.167 6.402 1.00 95.69 180 LEU A CA 1
ATOM 1340 C C . LEU A 1 180 ? -14.152 17.381 6.850 1.00 95.69 180 LEU A C 1
ATOM 1342 O O . LEU A 1 180 ? -13.953 18.496 6.362 1.00 95.69 180 LEU A O 1
ATOM 1346 N N . ARG A 1 181 ? -15.043 17.176 7.815 1.00 94.50 181 ARG A N 1
ATOM 1347 C CA . ARG A 1 181 ? -15.857 18.198 8.478 1.00 94.50 181 ARG A CA 1
ATOM 1348 C C . ARG A 1 181 ? -15.750 18.074 9.994 1.00 94.50 181 ARG A C 1
ATOM 1350 O O . ARG A 1 181 ? -15.184 17.117 10.524 1.00 94.50 181 ARG A O 1
ATOM 1357 N N . GLY A 1 182 ? -16.298 19.069 10.689 1.00 88.44 182 GLY A N 1
ATOM 1358 C CA . GLY A 1 182 ? -16.310 19.112 12.152 1.00 88.44 182 GLY A CA 1
ATOM 1359 C C . GLY A 1 182 ? -14.983 19.557 12.769 1.00 88.44 182 GLY A C 1
ATOM 1360 O O . GLY A 1 182 ? -14.837 19.501 13.983 1.00 88.44 182 GLY A O 1
ATOM 1361 N N . LEU A 1 183 ? -14.036 20.042 11.958 1.00 90.12 183 LEU A N 1
ATOM 1362 C CA . LEU A 1 183 ? -12.717 20.481 12.424 1.00 90.12 183 LEU A CA 1
ATOM 1363 C C . LEU A 1 183 ? -12.780 21.824 13.176 1.00 90.12 183 LEU A C 1
ATOM 1365 O O . LEU A 1 183 ? -11.951 22.111 14.041 1.00 90.12 183 LEU A O 1
ATOM 1369 N N . GLY A 1 184 ? -13.763 22.672 12.856 1.00 90.38 184 GLY A N 1
ATOM 1370 C CA . GLY A 1 184 ? -13.913 23.992 13.470 1.00 90.38 184 GLY A CA 1
ATOM 1371 C C . GLY A 1 184 ? -12.626 24.818 13.362 1.00 90.38 184 GLY A C 1
ATOM 1372 O O . GLY A 1 184 ? -12.056 24.960 12.280 1.00 90.38 184 GLY A O 1
ATOM 1373 N N . GLN A 1 185 ? -12.130 25.324 14.494 1.00 89.12 185 GLN A N 1
ATOM 1374 C CA . GLN A 1 185 ? -10.922 26.160 14.544 1.00 89.12 185 GLN A CA 1
ATOM 1375 C C . GLN A 1 185 ? -9.627 25.409 14.180 1.00 89.12 185 GLN A C 1
ATOM 1377 O O . GLN A 1 185 ? -8.649 26.044 13.793 1.00 89.12 185 GLN A O 1
ATOM 1382 N N . SER A 1 186 ? -9.616 24.072 14.251 1.00 92.06 186 SER A N 1
ATOM 1383 C CA . SER A 1 186 ? -8.436 23.258 13.915 1.00 92.06 186 SER A CA 1
ATOM 1384 C C . SER A 1 186 ? -8.221 23.082 12.406 1.00 92.06 186 SER A C 1
ATOM 1386 O O . SER A 1 186 ? -7.166 22.612 11.986 1.00 92.06 186 SER A O 1
ATOM 1388 N N . THR A 1 187 ? -9.181 23.502 11.571 1.00 95.38 187 THR A N 1
ATOM 1389 C CA . THR A 1 187 ? -9.145 23.320 10.107 1.00 95.38 187 THR A CA 1
ATOM 1390 C C . THR A 1 187 ? -7.843 23.809 9.478 1.00 95.38 187 THR A C 1
ATOM 1392 O O . THR A 1 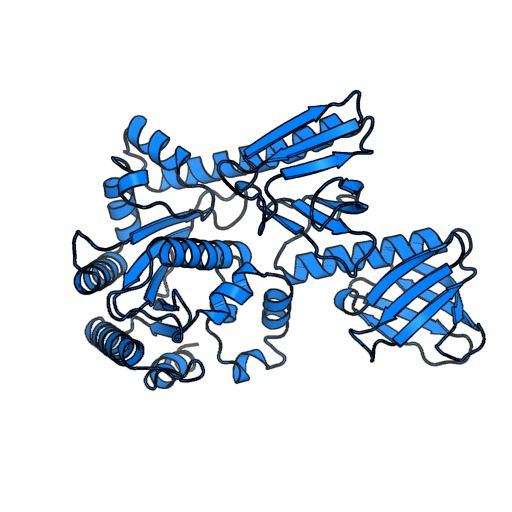187 ? -7.257 23.107 8.659 1.00 95.38 187 THR A O 1
ATOM 1395 N N . THR A 1 188 ? -7.360 24.988 9.882 1.00 95.81 188 THR A N 1
ATOM 1396 C CA . THR A 1 188 ? -6.110 25.562 9.363 1.00 95.81 188 THR A CA 1
ATOM 1397 C C . THR A 1 188 ? -4.892 24.720 9.743 1.00 95.81 188 THR A C 1
ATOM 1399 O O . THR A 1 188 ? -4.025 24.499 8.904 1.00 95.81 188 THR A O 1
ATOM 1402 N N . ALA A 1 189 ? -4.836 24.215 10.979 1.00 94.25 189 ALA A N 1
ATOM 1403 C CA . ALA A 1 189 ? -3.732 23.375 11.443 1.00 94.25 189 ALA A CA 1
ATOM 1404 C C . ALA A 1 189 ? -3.707 22.028 10.706 1.00 94.25 189 ALA A C 1
ATOM 1406 O O . ALA A 1 189 ? -2.662 21.599 10.227 1.00 94.25 189 ALA A O 1
ATOM 1407 N N . HIS A 1 190 ? -4.873 21.405 10.519 1.00 95.00 190 HIS A N 1
ATOM 1408 C CA . HIS A 1 190 ? -4.978 20.184 9.724 1.00 95.00 190 HIS A CA 1
ATOM 1409 C C . HIS A 1 190 ? -4.584 20.418 8.265 1.00 95.00 190 HIS A C 1
ATOM 1411 O O . HIS A 1 190 ? -3.823 19.630 7.708 1.00 95.00 190 HIS A O 1
ATOM 1417 N N . ALA A 1 191 ? -5.054 21.504 7.645 1.00 96.81 191 ALA A N 1
ATOM 1418 C CA . ALA A 1 191 ? -4.664 21.859 6.284 1.00 96.81 191 ALA A CA 1
ATOM 1419 C C . ALA A 1 191 ? -3.144 22.038 6.146 1.00 96.81 191 ALA A C 1
ATOM 1421 O O . ALA A 1 191 ? -2.570 21.566 5.163 1.00 96.81 191 ALA A O 1
ATOM 1422 N N . ALA A 1 192 ? -2.500 22.655 7.141 1.00 96.75 192 ALA A N 1
ATOM 1423 C CA . ALA 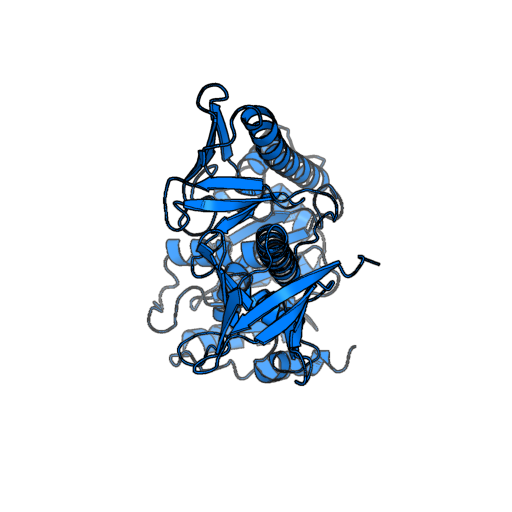A 1 192 ? -1.047 22.766 7.203 1.00 96.75 192 ALA A CA 1
ATOM 1424 C C . ALA A 1 192 ? -0.386 21.381 7.277 1.00 96.75 192 ALA A C 1
ATOM 1426 O O . ALA A 1 192 ? 0.410 21.074 6.404 1.00 96.75 192 ALA A O 1
ATOM 1427 N N . HIS A 1 193 ? -0.803 20.488 8.184 1.00 95.50 193 HIS A N 1
ATOM 1428 C CA . HIS A 1 193 ? -0.237 19.129 8.277 1.00 95.50 193 HIS A CA 1
ATOM 1429 C C . HIS A 1 193 ? -0.329 18.335 6.962 1.00 95.50 193 HIS A C 1
ATOM 1431 O O . HIS A 1 193 ? 0.630 17.680 6.557 1.00 95.50 193 HIS A O 1
ATOM 1437 N N . TRP A 1 194 ? -1.473 18.381 6.271 1.00 96.69 194 TRP A N 1
ATOM 1438 C CA . TRP A 1 194 ? -1.626 17.717 4.969 1.00 96.69 194 TRP A CA 1
ATOM 1439 C C . TRP A 1 194 ? -0.724 18.334 3.892 1.00 96.69 194 TRP A C 1
ATOM 1441 O O . TRP A 1 194 ? -0.163 17.610 3.069 1.00 96.69 194 TRP A O 1
ATOM 1451 N N . THR A 1 195 ? -0.581 19.660 3.906 1.00 97.56 195 THR A N 1
ATOM 1452 C CA . THR A 1 195 ? 0.295 20.397 2.985 1.00 97.56 195 THR A CA 1
ATOM 1453 C C . THR A 1 195 ? 1.763 20.072 3.252 1.00 97.56 195 THR A C 1
ATOM 1455 O O . THR A 1 195 ? 2.482 19.733 2.318 1.00 97.56 195 THR A O 1
ATOM 1458 N N . ASP A 1 196 ? 2.179 20.061 4.517 1.00 96.56 196 ASP A N 1
ATOM 1459 C CA . ASP A 1 196 ? 3.543 19.747 4.940 1.00 96.56 196 ASP A CA 1
ATOM 1460 C C . ASP A 1 196 ? 3.930 18.315 4.558 1.00 96.56 196 ASP A C 1
ATOM 1462 O O . ASP A 1 196 ? 5.027 18.087 4.055 1.00 96.56 196 ASP A O 1
ATOM 1466 N N . LEU A 1 197 ? 3.023 17.342 4.722 1.00 95.62 197 LEU A N 1
ATOM 1467 C CA . LEU A 1 197 ? 3.253 15.963 4.278 1.00 95.62 197 LEU A CA 1
ATOM 1468 C C . LEU A 1 197 ? 3.509 15.887 2.769 1.00 95.62 197 LEU A C 1
ATOM 1470 O O . LEU A 1 197 ? 4.475 15.245 2.345 1.00 95.62 197 LEU A O 1
ATOM 1474 N N . ARG A 1 198 ? 2.661 16.541 1.966 1.00 95.75 198 ARG A N 1
ATOM 1475 C CA . ARG A 1 198 ? 2.815 16.602 0.507 1.00 95.75 198 ARG A CA 1
ATOM 1476 C C . ARG A 1 198 ? 4.142 17.247 0.121 1.00 95.75 198 ARG A C 1
ATOM 1478 O O . ARG A 1 198 ? 4.889 16.695 -0.686 1.00 95.75 198 ARG A O 1
ATOM 1485 N N . ASP A 1 199 ? 4.424 18.415 0.683 1.00 95.62 199 ASP A N 1
ATOM 1486 C CA . ASP A 1 199 ? 5.582 19.221 0.309 1.00 95.62 199 ASP A CA 1
ATOM 1487 C C . ASP A 1 199 ? 6.884 18.538 0.755 1.00 95.62 199 ASP A C 1
ATOM 1489 O O . ASP A 1 199 ? 7.856 18.527 0.001 1.00 95.62 199 ASP A O 1
ATOM 1493 N N . ALA A 1 200 ? 6.885 17.857 1.907 1.00 94.31 200 ALA A N 1
ATOM 1494 C CA . ALA A 1 200 ? 7.996 17.012 2.342 1.00 94.31 200 ALA A CA 1
ATOM 1495 C C . ALA A 1 200 ? 8.226 15.816 1.403 1.00 94.31 200 ALA A C 1
ATOM 1497 O O . ALA A 1 200 ? 9.373 15.472 1.123 1.00 94.31 200 ALA A O 1
ATOM 1498 N N . ALA A 1 201 ? 7.163 15.186 0.887 1.00 93.50 201 ALA A N 1
ATOM 1499 C CA . ALA A 1 201 ? 7.294 14.111 -0.101 1.00 93.50 201 ALA A CA 1
ATOM 1500 C C . ALA A 1 201 ? 7.937 14.613 -1.399 1.00 93.50 201 ALA A C 1
ATOM 1502 O O . ALA A 1 201 ? 8.851 13.981 -1.929 1.00 93.50 201 ALA A O 1
ATOM 1503 N N . ALA A 1 202 ? 7.492 15.775 -1.884 1.00 93.00 202 ALA A N 1
ATOM 1504 C CA . ALA A 1 202 ? 8.060 16.411 -3.067 1.00 93.00 202 ALA A CA 1
ATOM 1505 C C . ALA A 1 202 ? 9.529 16.817 -2.852 1.00 93.00 202 ALA A C 1
ATOM 1507 O O . ALA A 1 202 ? 10.356 16.608 -3.739 1.00 93.00 202 ALA A O 1
ATOM 1508 N N . ALA A 1 203 ? 9.869 17.344 -1.673 1.00 93.50 203 ALA A N 1
ATOM 1509 C CA . ALA A 1 203 ? 11.236 17.718 -1.321 1.00 93.50 203 ALA A CA 1
ATOM 1510 C C . ALA A 1 203 ? 12.178 16.504 -1.270 1.00 93.50 203 ALA A C 1
ATOM 1512 O O . ALA A 1 203 ? 13.247 16.539 -1.880 1.00 93.50 203 ALA A O 1
ATOM 1513 N N . ASP A 1 204 ? 11.772 15.413 -0.614 1.00 93.31 204 ASP A N 1
ATOM 1514 C CA . ASP A 1 204 ? 12.571 14.181 -0.551 1.00 93.31 204 ASP A CA 1
ATOM 1515 C C . ASP A 1 204 ? 12.773 13.562 -1.940 1.00 93.31 204 ASP A C 1
ATOM 1517 O O . ASP A 1 204 ? 13.859 13.077 -2.272 1.00 93.31 204 ASP A O 1
ATOM 1521 N N . GLN A 1 205 ? 11.736 13.601 -2.779 1.00 92.81 205 GLN A N 1
ATOM 1522 C CA . GLN A 1 205 ? 11.805 13.119 -4.154 1.00 92.81 205 GLN A CA 1
ATOM 1523 C C . GLN A 1 205 ? 12.768 13.958 -5.002 1.00 92.81 205 GLN A C 1
ATOM 1525 O O . GLN A 1 205 ? 13.591 13.399 -5.728 1.00 92.81 205 GLN A O 1
ATOM 1530 N N . ALA A 1 206 ? 12.697 15.287 -4.897 1.00 92.88 206 ALA A N 1
ATOM 1531 C CA . ALA A 1 206 ? 13.611 16.186 -5.593 1.00 92.88 206 ALA A CA 1
ATOM 1532 C C . ALA A 1 206 ? 15.063 15.966 -5.142 1.00 92.88 206 ALA A C 1
ATOM 1534 O O . ALA A 1 206 ? 15.962 15.893 -5.979 1.00 92.88 206 ALA A O 1
ATOM 1535 N N . ALA A 1 207 ? 15.293 15.774 -3.839 1.00 92.56 207 ALA A N 1
ATOM 1536 C CA . ALA A 1 207 ? 16.611 15.442 -3.305 1.00 92.56 207 ALA A CA 1
ATOM 1537 C C . ALA A 1 207 ? 17.130 14.095 -3.841 1.00 92.56 207 ALA A C 1
ATOM 1539 O O . ALA A 1 207 ? 18.280 14.011 -4.272 1.00 92.56 207 ALA A O 1
ATOM 1540 N N . SER A 1 208 ? 16.271 13.072 -3.898 1.00 91.44 208 SER A N 1
ATOM 1541 C CA . SER A 1 208 ? 16.609 11.752 -4.451 1.00 91.44 208 SER A CA 1
ATOM 1542 C C . SER A 1 208 ? 17.005 11.843 -5.931 1.00 91.44 208 SER A C 1
ATOM 1544 O O . SER A 1 208 ? 18.027 11.297 -6.343 1.00 91.44 208 SER A O 1
ATOM 1546 N N . ILE A 1 209 ? 16.241 12.591 -6.737 1.00 92.88 209 ILE A N 1
ATOM 1547 C CA . ILE A 1 209 ? 16.545 12.821 -8.160 1.00 92.88 209 ILE A CA 1
ATOM 1548 C C . ILE A 1 209 ? 17.852 13.601 -8.316 1.00 92.88 209 ILE A C 1
ATOM 1550 O O . ILE A 1 209 ? 18.692 13.230 -9.134 1.00 92.88 209 ILE A O 1
ATOM 1554 N N . ALA A 1 210 ? 18.049 14.666 -7.536 1.00 92.31 210 ALA A N 1
ATOM 1555 C CA . ALA A 1 210 ? 19.267 15.467 -7.586 1.00 92.31 210 ALA A CA 1
ATOM 1556 C C . ALA A 1 210 ? 20.516 14.652 -7.213 1.00 92.31 210 ALA A C 1
ATOM 1558 O O . ALA A 1 210 ? 21.569 14.876 -7.804 1.00 92.31 210 ALA A O 1
ATOM 1559 N N . SER A 1 211 ? 20.390 13.700 -6.283 1.00 90.31 211 SER A N 1
ATOM 1560 C CA . SER A 1 211 ? 21.462 12.767 -5.920 1.00 90.31 211 SER A CA 1
ATOM 1561 C C . SER A 1 211 ? 21.769 11.769 -7.044 1.00 90.31 211 SER A C 1
ATOM 1563 O O . SER A 1 211 ? 22.931 11.541 -7.371 1.00 90.31 211 SER A O 1
ATOM 1565 N N . LEU A 1 212 ? 20.735 11.221 -7.696 1.00 90.44 212 LEU A N 1
ATOM 1566 C CA . LEU A 1 212 ? 20.899 10.252 -8.787 1.00 90.44 212 LEU A CA 1
ATOM 1567 C C . LEU A 1 212 ? 21.509 10.868 -10.054 1.00 90.44 212 LEU A C 1
ATOM 1569 O O . LEU A 1 212 ? 22.313 10.228 -10.727 1.00 90.44 212 LEU A O 1
ATOM 1573 N N . ILE A 1 213 ? 21.114 12.091 -10.414 1.00 93.06 213 ILE A N 1
ATOM 1574 C CA . ILE A 1 213 ? 21.526 12.750 -11.664 1.00 93.06 213 ILE A CA 1
ATOM 1575 C C . ILE A 1 213 ? 22.037 14.183 -11.409 1.00 93.06 213 ILE A C 1
ATOM 1577 O O . ILE A 1 213 ? 21.440 15.150 -11.894 1.00 93.06 213 ILE A O 1
ATOM 1581 N N . PRO A 1 214 ? 23.155 14.352 -10.675 1.00 92.81 214 PRO A N 1
ATOM 1582 C CA . PRO A 1 214 ? 23.621 15.662 -10.201 1.00 92.81 214 PRO A CA 1
ATOM 1583 C C . PRO A 1 214 ? 23.959 16.636 -11.339 1.00 92.81 214 PRO A C 1
ATOM 1585 O O . PRO A 1 214 ? 23.680 17.834 -11.241 1.00 92.81 214 PRO A O 1
ATOM 1588 N N . ASP A 1 215 ? 24.476 16.109 -12.450 1.00 93.88 215 ASP A N 1
ATOM 1589 C CA . ASP A 1 215 ? 24.906 16.886 -13.619 1.00 93.88 215 ASP A CA 1
ATOM 1590 C C . ASP A 1 215 ? 23.783 17.126 -14.646 1.00 93.88 215 ASP A C 1
ATOM 1592 O O . ASP A 1 215 ? 24.015 17.658 -15.734 1.00 93.88 215 ASP A O 1
ATOM 1596 N N . ALA A 1 216 ? 22.546 16.727 -14.336 1.00 95.69 216 ALA A N 1
ATOM 1597 C CA . ALA A 1 216 ? 21.418 16.909 -15.238 1.00 95.69 216 ALA A CA 1
ATOM 1598 C C . ALA A 1 216 ? 21.042 18.388 -15.420 1.00 95.69 216 ALA A C 1
ATOM 1600 O O . ALA A 1 216 ? 21.104 19.211 -14.495 1.00 95.69 216 ALA A O 1
ATOM 1601 N N . SER A 1 217 ? 20.560 18.722 -16.621 1.00 96.62 217 SER A N 1
ATOM 1602 C CA . SER A 1 217 ? 19.997 20.043 -16.903 1.00 96.62 217 SER A CA 1
ATOM 1603 C C . SER A 1 217 ? 18.814 20.345 -15.972 1.00 96.62 217 SER A C 1
ATOM 1605 O O . SER A 1 217 ? 18.158 19.441 -15.446 1.00 96.62 217 SER A O 1
ATOM 1607 N N . PHE A 1 218 ? 18.515 21.632 -15.770 1.00 94.81 218 PHE A N 1
ATOM 1608 C CA . PHE A 1 218 ? 17.335 22.035 -14.999 1.00 94.81 218 PHE A CA 1
ATOM 1609 C C . PHE A 1 218 ? 16.047 21.457 -15.605 1.00 94.81 218 PHE A C 1
ATOM 1611 O O . PHE A 1 218 ? 15.211 20.941 -14.873 1.00 94.81 218 PHE A O 1
ATOM 1618 N N . SER A 1 219 ? 15.924 21.472 -16.938 1.00 95.56 219 SER A N 1
ATOM 1619 C CA . SER A 1 219 ? 14.771 20.915 -17.658 1.00 95.56 219 SER A CA 1
ATOM 1620 C C . SER A 1 219 ? 14.570 19.425 -17.362 1.00 95.56 219 SER A C 1
ATOM 1622 O O . SER A 1 219 ? 13.483 19.023 -16.951 1.00 95.56 219 SER A O 1
ATOM 1624 N N . ALA A 1 220 ? 15.631 18.617 -17.473 1.00 95.81 220 ALA A N 1
ATOM 1625 C CA . ALA A 1 220 ? 15.560 17.180 -17.216 1.00 95.81 220 ALA A CA 1
ATOM 1626 C C . ALA A 1 220 ? 15.195 16.870 -15.753 1.00 95.81 220 ALA A C 1
ATOM 1628 O O . ALA A 1 220 ? 14.338 16.026 -15.498 1.00 95.81 220 ALA A O 1
ATOM 1629 N N . ARG A 1 221 ? 15.779 17.588 -14.782 1.00 95.62 221 ARG A N 1
ATOM 1630 C CA . ARG A 1 221 ? 15.419 17.424 -13.361 1.00 95.62 221 ARG A CA 1
ATOM 1631 C C . ARG A 1 221 ? 13.962 17.778 -13.096 1.00 95.62 221 ARG A C 1
ATOM 1633 O O . ARG A 1 221 ? 13.240 16.977 -12.515 1.00 95.62 221 ARG A O 1
ATOM 1640 N N . ARG A 1 222 ? 13.503 18.925 -13.602 1.00 94.62 222 ARG A N 1
ATOM 1641 C CA . ARG A 1 222 ? 12.106 19.359 -13.465 1.00 94.62 222 ARG A CA 1
ATOM 1642 C C . ARG A 1 222 ? 11.122 18.385 -14.100 1.00 94.62 222 ARG A C 1
ATOM 1644 O O . ARG A 1 222 ? 10.043 18.190 -13.548 1.00 94.62 222 ARG A O 1
ATOM 1651 N N . GLN A 1 223 ? 11.476 17.783 -15.234 1.00 94.81 223 GLN A N 1
ATOM 1652 C CA . GLN A 1 223 ? 10.658 16.749 -15.861 1.00 94.81 223 GLN A CA 1
ATOM 1653 C C . GLN A 1 223 ? 10.569 15.498 -14.978 1.00 94.81 223 GLN A C 1
ATOM 1655 O O . GLN A 1 223 ? 9.466 15.018 -14.729 1.00 94.81 223 GLN A O 1
ATOM 1660 N N . ALA A 1 224 ? 11.699 15.007 -14.456 1.00 95.69 224 ALA A N 1
ATOM 1661 C CA . ALA A 1 224 ? 11.720 13.863 -13.546 1.00 95.69 224 ALA A CA 1
ATOM 1662 C C . ALA A 1 224 ? 10.904 14.117 -12.268 1.00 95.69 224 ALA A C 1
ATOM 1664 O O . ALA A 1 224 ? 10.089 13.279 -11.894 1.00 95.69 224 ALA A O 1
ATOM 1665 N N . GLU A 1 225 ? 11.072 15.282 -11.637 1.00 93.31 225 GLU A N 1
ATOM 1666 C CA . GLU A 1 225 ? 10.350 15.693 -10.420 1.00 93.31 225 GLU A CA 1
ATOM 1667 C C . GLU A 1 225 ? 8.831 15.789 -10.625 1.00 93.31 225 GLU A C 1
ATOM 1669 O O . GLU A 1 225 ? 8.064 15.594 -9.686 1.00 93.31 225 GLU A O 1
ATOM 1674 N N . ALA A 1 226 ? 8.376 16.094 -11.844 1.00 90.62 226 ALA A N 1
ATOM 1675 C CA . ALA A 1 226 ? 6.951 16.203 -12.143 1.00 90.62 226 ALA A CA 1
ATOM 1676 C C . ALA A 1 226 ? 6.252 14.834 -12.221 1.00 90.62 226 ALA A C 1
ATOM 1678 O O . ALA A 1 226 ? 5.068 14.722 -11.883 1.00 90.62 226 ALA A O 1
ATOM 1679 N N . VAL A 1 227 ? 6.965 13.800 -12.681 1.00 92.12 227 VAL A N 1
ATOM 1680 C CA . VAL A 1 227 ? 6.380 12.477 -12.962 1.00 92.12 227 VAL A CA 1
ATOM 1681 C C . VAL A 1 227 ? 6.723 11.431 -11.904 1.00 92.12 227 VAL A C 1
ATOM 1683 O O . VAL A 1 227 ? 5.860 10.627 -11.556 1.00 92.12 227 VAL A O 1
ATOM 1686 N N . LEU A 1 228 ? 7.936 11.460 -11.345 1.00 92.69 228 LEU A N 1
ATOM 1687 C CA . LEU A 1 228 ? 8.339 10.574 -10.255 1.00 92.69 228 LEU A CA 1
ATOM 1688 C C . LEU A 1 228 ? 7.855 11.149 -8.927 1.00 92.69 228 LEU A C 1
ATOM 1690 O O . LEU A 1 228 ? 8.129 12.300 -8.602 1.00 92.69 228 LEU A O 1
ATOM 1694 N N . ARG A 1 229 ? 7.154 10.331 -8.143 1.00 87.50 229 ARG A N 1
ATOM 1695 C CA . ARG A 1 229 ? 6.656 10.681 -6.806 1.00 87.50 229 ARG A CA 1
ATOM 1696 C C . ARG A 1 229 ? 6.749 9.451 -5.916 1.00 87.50 229 ARG A C 1
ATOM 1698 O O . ARG A 1 229 ? 6.007 8.517 -6.169 1.00 87.50 229 ARG A O 1
ATOM 1705 N N . GLU A 1 230 ? 7.659 9.432 -4.944 1.00 89.19 230 GLU A N 1
ATOM 1706 C CA . GLU A 1 230 ? 7.900 8.354 -3.961 1.00 89.19 230 GLU A CA 1
ATOM 1707 C C . GLU A 1 230 ? 7.338 6.977 -4.368 1.00 89.19 230 GLU A C 1
ATOM 1709 O O . GLU A 1 230 ? 6.283 6.532 -3.909 1.00 89.19 230 GLU A O 1
ATOM 1714 N N . GLY A 1 231 ? 8.043 6.310 -5.282 1.00 90.31 231 GLY A N 1
ATOM 1715 C CA . GLY A 1 231 ? 7.703 4.967 -5.739 1.00 90.31 231 GLY A CA 1
ATOM 1716 C C . GLY A 1 231 ? 6.592 4.867 -6.787 1.00 90.31 231 GLY A C 1
ATOM 1717 O O . GLY A 1 231 ? 6.251 3.751 -7.172 1.00 90.31 231 GLY A O 1
ATOM 1718 N N . ILE A 1 232 ? 6.054 5.977 -7.296 1.00 91.25 232 ILE A N 1
ATOM 1719 C CA . ILE A 1 232 ? 5.217 6.001 -8.505 1.00 91.25 232 ILE A CA 1
ATOM 1720 C C . ILE A 1 232 ? 6.122 5.804 -9.733 1.00 91.25 232 ILE A C 1
ATOM 1722 O O . ILE A 1 232 ? 6.970 6.664 -9.995 1.00 91.25 232 ILE A O 1
ATOM 1726 N N . PRO A 1 233 ? 5.960 4.703 -10.495 1.00 94.44 233 PRO A N 1
ATOM 1727 C CA . PRO A 1 233 ? 6.799 4.436 -11.656 1.00 94.44 233 PRO A CA 1
ATOM 1728 C C . PRO A 1 233 ? 6.431 5.302 -12.856 1.00 94.44 233 PRO A C 1
ATOM 1730 O O . PRO A 1 233 ? 5.247 5.512 -13.134 1.00 94.44 233 PRO A O 1
ATOM 1733 N N . ALA A 1 234 ? 7.448 5.722 -13.606 1.00 95.94 234 ALA A N 1
ATOM 1734 C CA . ALA A 1 234 ? 7.310 6.451 -14.862 1.00 95.94 234 ALA A CA 1
ATOM 1735 C C . ALA A 1 234 ? 8.051 5.732 -15.998 1.00 95.94 234 ALA A C 1
ATOM 1737 O O . ALA A 1 234 ? 9.104 5.122 -15.786 1.00 95.94 234 ALA A O 1
ATOM 1738 N N . ASP A 1 235 ? 7.484 5.779 -17.200 1.00 96.62 235 ASP A N 1
ATOM 1739 C CA . ASP A 1 235 ? 8.067 5.186 -18.404 1.00 96.62 235 ASP A CA 1
ATOM 1740 C C . ASP A 1 235 ? 8.972 6.183 -19.169 1.00 96.62 235 ASP A C 1
ATOM 1742 O O . ASP A 1 235 ? 9.007 7.377 -18.846 1.00 96.62 235 ASP A O 1
ATOM 1746 N N . PRO A 1 236 ? 9.741 5.727 -20.180 1.00 96.62 236 PRO A N 1
ATOM 1747 C CA . PRO A 1 236 ? 10.619 6.605 -20.950 1.00 96.62 236 PRO A CA 1
ATOM 1748 C C . PRO A 1 236 ? 9.907 7.780 -21.632 1.00 96.62 236 PRO A C 1
ATOM 1750 O O . PRO A 1 236 ? 10.511 8.838 -21.796 1.00 96.62 236 PRO A O 1
ATOM 1753 N N . GLY A 1 237 ? 8.648 7.610 -22.044 1.00 95.88 237 GLY A N 1
ATOM 1754 C CA . GLY A 1 237 ? 7.863 8.657 -22.694 1.00 95.88 237 GLY A CA 1
ATOM 1755 C C . GLY A 1 237 ? 7.474 9.768 -21.722 1.00 95.88 237 GLY A C 1
ATOM 1756 O O . GLY A 1 237 ? 7.577 10.944 -22.065 1.00 95.88 237 GLY A O 1
ATOM 1757 N N . GLU A 1 238 ? 7.100 9.405 -20.496 1.00 96.06 238 GLU A N 1
ATOM 1758 C CA . GLU A 1 238 ? 6.814 10.356 -19.412 1.00 96.06 238 GLU A CA 1
ATOM 1759 C C . GLU A 1 238 ? 8.081 11.111 -18.970 1.00 96.06 238 GLU A C 1
ATOM 1761 O O . GLU A 1 238 ? 8.060 12.328 -18.764 1.00 96.06 238 GLU A O 1
ATOM 1766 N N . LEU A 1 239 ? 9.207 10.396 -18.866 1.00 96.25 239 LEU A N 1
ATOM 1767 C CA . LEU A 1 239 ? 10.480 10.937 -18.382 1.00 96.25 239 LEU A CA 1
ATOM 1768 C C . LEU A 1 239 ? 11.269 11.741 -19.425 1.00 96.25 239 LEU A C 1
ATOM 1770 O O . LEU A 1 239 ? 12.110 12.551 -19.035 1.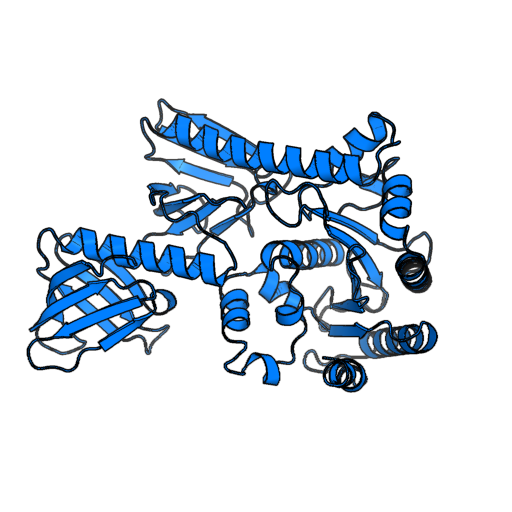00 96.25 239 LEU A O 1
ATOM 1774 N N . GLY A 1 240 ? 11.023 11.540 -20.722 1.00 96.00 240 GLY A N 1
ATOM 1775 C CA . GLY A 1 240 ? 11.644 12.299 -21.810 1.00 96.00 240 GLY A CA 1
ATOM 1776 C C . GLY A 1 240 ? 13.168 12.393 -21.695 1.00 96.00 240 GLY A C 1
ATOM 1777 O O . GLY A 1 240 ? 13.863 11.377 -21.663 1.00 96.00 240 GLY A O 1
ATOM 1778 N N . GLU A 1 241 ? 13.703 13.615 -21.618 1.00 95.06 241 GLU A N 1
ATOM 1779 C CA . GLU A 1 241 ? 15.155 13.855 -21.551 1.00 95.06 241 GLU A CA 1
ATOM 1780 C C . GLU A 1 241 ? 15.796 13.336 -20.255 1.00 95.06 241 GLU A C 1
ATOM 1782 O O . GLU A 1 241 ? 16.999 13.063 -20.223 1.00 95.06 241 GLU A O 1
ATOM 1787 N N . ALA A 1 242 ? 15.006 13.164 -19.191 1.00 96.44 242 ALA A N 1
ATOM 1788 C CA . ALA A 1 242 ? 15.488 12.631 -17.924 1.00 96.44 242 ALA A CA 1
ATOM 1789 C C . ALA A 1 242 ? 15.740 11.119 -17.975 1.00 96.44 242 ALA A C 1
ATOM 1791 O O . ALA A 1 242 ? 16.616 10.628 -17.261 1.00 96.44 242 ALA A O 1
ATOM 1792 N N . TRP A 1 243 ? 15.017 10.382 -18.829 1.00 96.69 243 TRP A N 1
ATOM 1793 C CA . TRP A 1 243 ? 15.121 8.923 -18.925 1.00 96.69 243 TRP A CA 1
ATOM 1794 C C . TRP A 1 243 ? 16.564 8.424 -19.089 1.00 96.69 243 TRP A C 1
ATOM 1796 O O . TRP A 1 243 ? 17.024 7.675 -18.229 1.00 96.69 243 TRP A O 1
ATOM 1806 N N . PRO A 1 244 ? 17.326 8.826 -20.128 1.00 95.31 244 PRO A N 1
ATOM 1807 C CA . PRO A 1 244 ? 18.672 8.294 -20.338 1.00 95.31 244 PRO A CA 1
ATOM 1808 C C . PRO A 1 244 ? 19.656 8.677 -19.224 1.00 95.31 244 PRO A C 1
ATOM 1810 O O . PRO A 1 244 ? 20.689 8.029 -19.082 1.00 95.31 244 PRO A O 1
ATOM 1813 N N . LEU A 1 245 ? 19.378 9.732 -18.453 1.00 95.69 245 LEU A N 1
ATOM 1814 C CA . LEU A 1 245 ? 20.197 10.123 -17.305 1.00 95.69 245 LEU A CA 1
ATOM 1815 C C . LEU A 1 245 ? 19.933 9.187 -16.122 1.00 95.69 245 LEU A C 1
ATOM 1817 O O . LEU A 1 245 ? 20.878 8.631 -15.569 1.00 95.69 245 LEU A O 1
ATOM 1821 N N . LEU A 1 246 ? 18.657 8.973 -15.792 1.00 93.88 246 LEU A N 1
ATOM 1822 C CA . LEU A 1 246 ? 18.225 8.075 -14.718 1.00 93.88 246 LEU A CA 1
ATOM 1823 C C . LEU A 1 246 ? 18.593 6.620 -15.017 1.00 93.88 246 LEU A C 1
ATOM 1825 O O . LEU A 1 246 ? 19.115 5.933 -14.146 1.00 93.88 246 LEU A O 1
ATOM 1829 N N . GLU A 1 247 ? 18.390 6.173 -16.258 1.00 92.94 247 GLU A N 1
ATOM 1830 C CA . GLU A 1 247 ? 18.752 4.827 -16.708 1.00 92.94 247 GLU A CA 1
ATOM 1831 C C . GLU A 1 247 ? 20.252 4.573 -16.527 1.00 92.94 247 GLU A C 1
ATOM 1833 O O . GLU A 1 247 ? 20.639 3.551 -15.975 1.00 92.94 247 GLU A O 1
ATOM 1838 N N . ARG A 1 248 ? 21.112 5.527 -16.906 1.00 92.38 248 ARG A N 1
ATOM 1839 C CA . ARG A 1 248 ? 22.560 5.398 -16.680 1.00 92.38 248 ARG A CA 1
ATOM 1840 C C . ARG A 1 248 ? 22.937 5.417 -15.203 1.00 92.38 248 ARG A C 1
ATOM 1842 O O . ARG A 1 248 ? 23.791 4.634 -14.808 1.00 92.38 248 ARG A O 1
ATOM 1849 N N . ALA A 1 249 ? 22.340 6.308 -14.414 1.00 90.50 249 ALA A N 1
ATOM 1850 C CA . ALA A 1 249 ? 22.652 6.436 -12.993 1.00 90.50 249 ALA A CA 1
ATOM 1851 C C . ALA A 1 249 ? 22.283 5.167 -12.215 1.00 90.50 249 ALA A C 1
ATOM 1853 O O . ALA A 1 249 ? 23.090 4.629 -11.464 1.00 90.50 249 ALA A O 1
ATOM 1854 N N . ALA A 1 250 ? 21.079 4.652 -12.447 1.00 85.44 250 ALA A N 1
ATOM 1855 C CA . ALA A 1 250 ? 20.565 3.475 -11.764 1.00 85.44 250 ALA A CA 1
ATOM 1856 C C . ALA A 1 250 ? 21.241 2.169 -12.222 1.00 85.44 250 ALA A C 1
ATOM 1858 O O . ALA A 1 250 ? 21.249 1.187 -11.490 1.00 85.44 250 ALA A O 1
ATOM 1859 N N . LEU A 1 251 ? 21.839 2.158 -13.417 1.00 87.69 251 LEU A N 1
ATOM 1860 C CA . LEU A 1 251 ? 22.605 1.033 -13.963 1.00 87.69 251 LEU A CA 1
ATOM 1861 C C . LEU A 1 251 ? 24.121 1.283 -13.907 1.00 87.69 251 LEU A C 1
ATOM 1863 O O . LEU A 1 251 ? 24.871 0.713 -14.699 1.00 87.69 251 LEU A O 1
ATOM 1867 N N . ALA A 1 252 ? 24.583 2.153 -13.003 1.00 86.94 252 ALA A N 1
ATOM 1868 C CA . ALA A 1 252 ? 26.008 2.424 -12.831 1.00 86.94 252 ALA A CA 1
ATOM 1869 C C . ALA A 1 252 ? 26.781 1.172 -12.380 1.00 86.94 252 ALA A C 1
ATOM 1871 O O . ALA A 1 252 ? 27.950 1.007 -12.734 1.00 86.94 252 ALA A O 1
ATOM 1872 N N . GLU A 1 253 ? 26.128 0.269 -11.640 1.00 85.12 253 GLU A N 1
ATOM 1873 C CA . GLU A 1 253 ? 26.699 -1.031 -11.301 1.00 85.12 253 GLU A CA 1
ATOM 1874 C C . GLU A 1 253 ? 26.612 -1.998 -12.504 1.00 85.12 253 GLU A C 1
ATOM 1876 O O . GLU A 1 253 ? 25.518 -2.227 -13.038 1.00 85.12 253 GLU A O 1
ATOM 1881 N N . PRO A 1 254 ? 27.733 -2.609 -12.944 1.00 85.50 254 PRO A N 1
ATOM 1882 C CA . PRO A 1 254 ? 27.748 -3.475 -14.126 1.00 85.50 254 PRO A CA 1
ATOM 1883 C C . PRO A 1 254 ? 26.799 -4.679 -14.058 1.00 85.50 254 PRO A C 1
ATOM 1885 O O . PRO A 1 254 ? 26.292 -5.114 -15.093 1.00 85.50 254 PRO A O 1
ATOM 1888 N N . THR A 1 255 ? 26.559 -5.203 -12.855 1.00 86.00 255 THR A N 1
ATOM 1889 C CA . THR A 1 255 ? 25.644 -6.319 -12.564 1.00 86.00 255 THR A CA 1
ATOM 1890 C C . THR A 1 255 ? 24.207 -5.964 -12.954 1.00 86.00 255 THR A C 1
ATOM 1892 O O . THR A 1 255 ? 23.609 -6.660 -13.777 1.00 86.00 255 THR A O 1
ATOM 1895 N N . PHE A 1 256 ? 23.692 -4.823 -12.484 1.00 89.81 256 PHE A N 1
ATOM 1896 C CA . PHE A 1 256 ? 22.366 -4.313 -12.854 1.00 89.81 256 PHE A CA 1
ATOM 1897 C C . PHE A 1 256 ? 22.281 -3.947 -14.337 1.00 89.81 256 PHE A C 1
ATOM 1899 O O . PHE A 1 256 ? 21.279 -4.217 -14.998 1.00 89.81 256 PHE A O 1
ATOM 1906 N N . ALA A 1 257 ? 23.342 -3.372 -14.909 1.00 91.00 257 ALA A N 1
ATOM 1907 C CA . ALA A 1 257 ? 23.371 -3.063 -16.337 1.00 91.00 257 ALA A CA 1
ATOM 1908 C C . ALA A 1 257 ? 23.284 -4.322 -17.217 1.00 91.00 257 ALA A C 1
ATOM 1910 O O . ALA A 1 257 ? 22.716 -4.278 -18.314 1.00 91.00 257 ALA A O 1
ATOM 1911 N N . ALA A 1 258 ? 23.883 -5.437 -16.791 1.00 90.69 258 ALA A N 1
ATOM 1912 C CA . ALA A 1 258 ? 23.813 -6.713 -17.497 1.00 90.69 258 ALA A CA 1
ATOM 1913 C C . ALA A 1 258 ? 22.414 -7.334 -17.400 1.00 90.69 258 ALA A C 1
ATOM 1915 O O . ALA A 1 258 ? 21.812 -7.621 -18.440 1.00 90.69 258 ALA A O 1
ATOM 1916 N N . SER A 1 259 ? 21.859 -7.450 -16.188 1.00 93.12 259 SER A N 1
ATOM 1917 C CA . SER A 1 259 ? 20.518 -8.007 -15.974 1.00 93.12 259 SER A CA 1
ATOM 1918 C C . SER A 1 259 ? 19.445 -7.204 -16.703 1.00 93.12 259 SER A C 1
ATOM 1920 O O . SER A 1 259 ? 18.625 -7.769 -17.427 1.00 93.12 259 SER A O 1
ATOM 1922 N N . TYR A 1 260 ? 19.508 -5.876 -16.622 1.00 94.19 260 TYR A N 1
ATOM 1923 C CA . TYR A 1 260 ? 18.575 -4.991 -17.302 1.00 94.19 260 TYR A CA 1
ATOM 1924 C C . TYR A 1 260 ? 18.617 -5.164 -18.827 1.00 94.19 260 TYR A C 1
ATOM 1926 O O . TYR A 1 260 ? 17.575 -5.341 -19.460 1.00 94.19 260 TYR A O 1
ATOM 1934 N N . ARG A 1 261 ? 19.809 -5.204 -19.444 1.00 94.25 261 ARG A N 1
ATOM 1935 C CA . ARG A 1 261 ? 19.941 -5.468 -20.892 1.00 94.25 261 ARG A CA 1
ATOM 1936 C C . ARG A 1 261 ? 19.391 -6.840 -21.279 1.00 94.25 261 ARG A C 1
ATOM 1938 O O . ARG A 1 261 ? 18.731 -6.964 -22.312 1.00 94.25 261 ARG A O 1
ATOM 1945 N N . ALA A 1 262 ? 19.641 -7.857 -20.461 1.00 94.81 262 ALA A N 1
ATOM 1946 C CA . ALA A 1 262 ? 19.141 -9.206 -20.688 1.00 94.81 262 ALA A CA 1
ATOM 1947 C C . ALA A 1 262 ? 17.607 -9.300 -20.562 1.00 94.81 262 ALA A C 1
ATOM 1949 O O . ALA A 1 262 ? 16.986 -10.018 -21.353 1.00 94.81 262 ALA A O 1
ATOM 1950 N N . LEU A 1 263 ? 16.990 -8.549 -19.641 1.00 96.31 263 LEU A N 1
ATOM 1951 C CA . LEU A 1 263 ? 15.534 -8.406 -19.531 1.00 96.31 263 LEU A CA 1
ATOM 1952 C C . LEU A 1 263 ? 14.952 -7.691 -20.755 1.00 96.31 263 LEU A C 1
ATOM 1954 O O . LEU A 1 263 ? 14.008 -8.190 -21.365 1.00 96.31 263 LEU A O 1
ATOM 1958 N N . LEU A 1 264 ? 15.547 -6.568 -21.169 1.00 96.06 264 LEU A N 1
ATOM 1959 C CA . LEU A 1 264 ? 15.095 -5.832 -22.352 1.00 96.06 264 LEU A CA 1
ATOM 1960 C C . LEU A 1 264 ? 15.170 -6.677 -23.622 1.00 96.06 264 LEU A C 1
ATOM 1962 O O . LEU A 1 264 ? 14.230 -6.663 -24.406 1.00 96.06 264 LEU A O 1
ATOM 1966 N N . SER A 1 265 ? 16.252 -7.436 -23.817 1.00 95.56 265 SER A N 1
ATOM 1967 C CA . SER A 1 265 ? 16.405 -8.347 -24.961 1.00 95.56 265 SER A CA 1
ATOM 1968 C C . SER A 1 265 ? 15.207 -9.296 -25.099 1.00 95.56 265 SER A C 1
ATOM 1970 O O . SER A 1 265 ? 14.630 -9.424 -26.179 1.00 95.56 265 SER A O 1
ATOM 1972 N N . ARG A 1 266 ? 14.759 -9.878 -23.980 1.00 94.00 266 ARG A N 1
ATOM 1973 C CA . ARG A 1 266 ? 13.594 -10.778 -23.918 1.00 94.00 266 ARG A CA 1
ATOM 1974 C C . ARG A 1 266 ? 12.262 -10.051 -24.081 1.00 94.00 266 ARG A C 1
ATOM 1976 O O . ARG A 1 266 ? 11.304 -10.635 -24.570 1.00 94.00 266 ARG A O 1
ATOM 1983 N N . ALA A 1 267 ? 12.207 -8.780 -23.701 1.00 93.31 267 ALA A N 1
ATOM 1984 C CA . ALA A 1 267 ? 11.024 -7.930 -23.787 1.00 93.31 267 ALA A CA 1
ATOM 1985 C C . ALA A 1 267 ? 10.841 -7.225 -25.150 1.00 93.31 267 ALA A C 1
ATOM 1987 O O . ALA A 1 267 ? 9.987 -6.347 -25.271 1.00 93.31 267 ALA A O 1
ATOM 1988 N N . GLY A 1 268 ? 11.631 -7.564 -26.177 1.00 90.44 268 GLY A N 1
ATOM 1989 C CA . GLY A 1 268 ? 11.557 -6.918 -27.498 1.00 90.44 268 GLY A CA 1
ATOM 1990 C C . GLY A 1 268 ? 12.510 -5.730 -27.683 1.00 90.44 268 GLY A C 1
ATOM 1991 O O . GLY A 1 268 ? 12.295 -4.867 -28.536 1.00 90.44 268 GLY A O 1
ATOM 1992 N N . GLY A 1 269 ? 13.577 -5.665 -26.886 1.00 92.44 269 GLY A N 1
ATOM 1993 C CA . GLY A 1 269 ? 14.653 -4.686 -27.002 1.00 92.44 269 GLY A CA 1
ATOM 1994 C C . GLY A 1 269 ? 14.189 -3.261 -26.711 1.00 92.44 269 GLY A C 1
ATOM 1995 O O . GLY A 1 269 ? 13.685 -2.963 -25.632 1.00 92.44 269 GLY A O 1
ATOM 1996 N N . ALA A 1 270 ? 14.373 -2.359 -27.676 1.00 87.38 270 ALA A N 1
ATOM 1997 C CA . ALA A 1 270 ? 14.032 -0.943 -27.521 1.00 87.38 270 ALA A CA 1
ATOM 1998 C C . ALA A 1 270 ? 12.518 -0.678 -27.400 1.00 87.38 270 ALA A C 1
ATOM 2000 O O . ALA A 1 270 ? 12.129 0.355 -26.861 1.00 87.38 270 ALA A O 1
ATOM 2001 N N . ALA A 1 271 ? 11.671 -1.594 -27.884 1.00 89.38 271 ALA A N 1
ATOM 2002 C CA . ALA A 1 271 ? 10.213 -1.477 -27.798 1.00 89.38 271 ALA A CA 1
ATOM 2003 C C . ALA A 1 271 ? 9.635 -1.995 -26.466 1.00 89.38 271 ALA A C 1
ATOM 2005 O O . ALA A 1 271 ? 8.429 -1.879 -26.234 1.00 89.38 271 ALA A O 1
ATOM 2006 N N . ALA A 1 272 ? 10.482 -2.564 -25.601 1.00 93.00 272 ALA A N 1
ATOM 2007 C CA . ALA A 1 272 ? 10.077 -3.128 -24.324 1.00 93.00 272 ALA A CA 1
ATOM 2008 C C . ALA A 1 272 ? 9.364 -2.095 -23.445 1.00 93.00 272 ALA A C 1
ATOM 2010 O O . ALA A 1 272 ? 9.841 -0.973 -23.244 1.00 93.00 272 ALA A O 1
ATOM 2011 N N . LYS A 1 273 ? 8.233 -2.501 -22.865 1.00 95.69 273 LYS A N 1
ATOM 2012 C CA . LYS A 1 273 ? 7.542 -1.703 -21.854 1.00 95.69 273 LYS A CA 1
ATOM 2013 C C . LYS A 1 273 ? 8.324 -1.770 -20.549 1.00 95.69 273 LYS A C 1
ATOM 2015 O O . LYS A 1 273 ? 8.585 -2.857 -20.035 1.00 95.69 273 LYS A O 1
ATOM 2020 N N . ARG A 1 274 ? 8.725 -0.609 -20.041 1.00 96.56 274 ARG A N 1
ATOM 2021 C CA . ARG A 1 274 ? 9.631 -0.492 -18.901 1.00 96.56 274 ARG A CA 1
ATOM 2022 C C . ARG A 1 274 ? 9.356 0.772 -18.110 1.00 96.56 274 ARG A C 1
ATOM 2024 O O . ARG A 1 274 ? 8.925 1.771 -18.680 1.00 96.56 274 ARG A O 1
ATOM 2031 N N . TRP A 1 275 ? 9.641 0.711 -16.820 1.00 97.75 275 TRP A N 1
ATOM 2032 C CA . TRP A 1 275 ? 9.420 1.799 -15.882 1.00 97.75 275 TRP A CA 1
ATOM 2033 C C . TRP A 1 275 ? 10.594 1.936 -14.937 1.00 97.75 275 TRP A C 1
ATOM 2035 O O . TRP A 1 275 ? 11.259 0.953 -14.609 1.00 97.75 275 TRP A O 1
ATOM 2045 N N . PHE A 1 276 ? 10.787 3.158 -14.470 1.00 96.38 276 PHE A N 1
ATOM 2046 C CA . PHE A 1 276 ? 11.709 3.497 -13.407 1.00 96.38 276 PHE A CA 1
ATOM 2047 C C . PHE A 1 276 ? 10.934 4.095 -12.240 1.00 96.38 276 PHE A C 1
ATOM 2049 O O . PHE A 1 276 ? 10.006 4.882 -12.441 1.00 96.38 276 PHE A O 1
ATOM 2056 N N . ALA A 1 277 ? 11.335 3.745 -11.026 1.00 95.50 277 ALA A N 1
ATOM 2057 C CA . ALA A 1 277 ? 10.844 4.370 -9.815 1.00 95.50 277 ALA A CA 1
ATOM 2058 C C . ALA A 1 277 ? 11.978 4.535 -8.808 1.00 95.50 277 ALA A C 1
ATOM 2060 O O . ALA A 1 277 ? 12.966 3.798 -8.800 1.00 95.50 277 ALA A O 1
ATOM 2061 N N . THR A 1 278 ? 11.810 5.528 -7.945 1.00 93.75 278 THR A N 1
ATOM 2062 C CA . THR A 1 278 ? 12.716 5.791 -6.837 1.00 93.75 278 THR A CA 1
ATOM 2063 C C . THR A 1 278 ? 11.948 6.385 -5.668 1.00 93.75 278 THR A C 1
ATOM 2065 O O . THR A 1 278 ? 10.875 6.970 -5.850 1.00 93.75 278 THR A O 1
ATOM 2068 N N . ALA A 1 279 ? 12.482 6.199 -4.469 1.00 92.25 279 ALA A N 1
ATOM 2069 C CA . ALA A 1 279 ? 11.952 6.755 -3.240 1.00 92.25 279 ALA A CA 1
ATOM 2070 C C . ALA A 1 279 ? 13.031 6.766 -2.151 1.00 92.25 279 ALA A C 1
ATOM 2072 O O . ALA A 1 279 ? 13.914 5.902 -2.156 1.00 92.25 279 ALA A O 1
ATOM 2073 N N . PRO A 1 280 ? 12.955 7.688 -1.179 1.00 90.38 280 PRO A N 1
ATOM 2074 C CA . PRO A 1 280 ? 13.814 7.638 -0.006 1.00 90.38 280 PRO A CA 1
ATOM 2075 C C . PRO A 1 280 ? 13.572 6.354 0.806 1.00 90.38 280 PRO A C 1
ATOM 2077 O O . PRO A 1 280 ? 12.468 5.797 0.833 1.00 90.38 280 PRO A O 1
ATOM 2080 N N . GLU A 1 281 ? 14.595 5.876 1.513 1.00 87.25 281 GLU A N 1
ATOM 2081 C CA . GLU A 1 281 ? 14.447 4.717 2.402 1.00 87.25 281 GLU A CA 1
ATOM 2082 C C . GLU A 1 281 ? 13.474 5.012 3.560 1.00 87.25 281 GLU A C 1
ATOM 2084 O O . GLU A 1 281 ? 12.634 4.181 3.937 1.00 87.25 281 GLU A O 1
ATOM 2089 N N . ALA A 1 282 ? 13.529 6.242 4.072 1.00 88.12 282 ALA A N 1
ATOM 2090 C CA . ALA A 1 282 ? 12.631 6.782 5.081 1.00 88.12 282 ALA A CA 1
ATOM 2091 C C . ALA A 1 282 ? 12.306 8.261 4.798 1.00 88.12 282 ALA A C 1
ATOM 2093 O O . ALA A 1 282 ? 13.132 8.959 4.214 1.00 88.12 282 ALA A O 1
ATOM 2094 N N . PRO A 1 283 ? 11.138 8.772 5.231 1.00 88.50 283 PRO A N 1
ATOM 2095 C CA . PRO A 1 283 ? 10.824 10.197 5.120 1.00 88.50 283 PRO A CA 1
ATOM 2096 C C . PRO A 1 283 ? 11.922 11.071 5.740 1.00 88.50 283 PRO A C 1
ATOM 2098 O O . PRO A 1 283 ? 12.331 10.826 6.878 1.00 88.50 283 PRO A O 1
ATOM 2101 N N . GLY A 1 284 ? 12.390 12.074 5.000 1.00 87.19 284 GLY A N 1
ATOM 2102 C CA . GLY A 1 284 ? 13.486 12.959 5.394 1.00 87.19 284 GLY A CA 1
ATOM 2103 C C . GLY A 1 284 ? 14.896 12.368 5.252 1.00 87.19 284 GLY A C 1
ATOM 2104 O O . GLY A 1 284 ? 15.851 13.024 5.662 1.00 87.19 284 GLY A O 1
ATOM 2105 N N . ALA A 1 285 ? 15.054 11.156 4.703 1.00 84.19 285 ALA A N 1
ATOM 2106 C CA . ALA A 1 285 ? 16.353 10.528 4.443 1.00 84.19 285 ALA A CA 1
ATOM 2107 C C . ALA A 1 285 ? 16.672 10.543 2.931 1.00 84.19 285 ALA A C 1
ATOM 2109 O O . ALA A 1 285 ? 16.272 9.620 2.218 1.00 84.19 285 ALA A O 1
ATOM 2110 N N . PRO A 1 286 ? 17.368 11.579 2.418 1.00 64.81 286 PRO A N 1
ATOM 2111 C CA . PRO A 1 286 ? 17.613 11.740 0.982 1.00 64.81 286 PRO A CA 1
ATOM 2112 C C . PRO A 1 286 ? 18.659 10.771 0.401 1.00 64.81 286 PRO A C 1
ATOM 2114 O O . PRO A 1 286 ? 18.754 10.659 -0.819 1.00 64.81 286 PRO A O 1
ATOM 2117 N N . ASP A 1 287 ? 19.440 10.081 1.238 1.00 71.75 287 ASP A N 1
ATOM 2118 C CA . ASP A 1 287 ? 20.508 9.172 0.810 1.00 71.75 287 ASP A CA 1
ATOM 2119 C C . ASP A 1 287 ? 20.657 7.990 1.796 1.00 71.75 287 ASP A C 1
ATOM 2121 O O . ASP A 1 287 ? 20.696 8.233 3.010 1.00 71.75 287 ASP A O 1
ATOM 2125 N N . PRO A 1 288 ? 20.742 6.732 1.316 1.00 68.69 288 PRO A N 1
ATOM 2126 C CA . PRO A 1 288 ? 20.505 6.300 -0.063 1.00 68.69 288 PRO A CA 1
ATOM 2127 C C . PRO A 1 288 ? 19.019 6.164 -0.391 1.00 68.69 288 PRO A C 1
ATOM 2129 O O . PRO A 1 288 ? 18.278 5.394 0.225 1.00 68.69 288 PRO A O 1
ATOM 2132 N N . ALA A 1 289 ? 18.584 6.892 -1.422 1.00 84.44 289 ALA A N 1
ATOM 2133 C CA . ALA A 1 289 ? 17.314 6.614 -2.071 1.00 84.44 289 ALA A CA 1
ATOM 2134 C C . ALA A 1 289 ? 17.368 5.224 -2.717 1.00 84.44 289 ALA A C 1
ATOM 2136 O O . ALA A 1 289 ? 18.368 4.824 -3.318 1.00 84.44 289 ALA A O 1
ATOM 2137 N N . ARG A 1 290 ? 16.271 4.478 -2.612 1.00 90.50 290 ARG A N 1
ATOM 2138 C CA . ARG A 1 290 ? 16.105 3.216 -3.325 1.00 90.50 290 ARG A CA 1
ATOM 2139 C C . ARG A 1 290 ? 15.672 3.507 -4.753 1.00 90.50 290 ARG A C 1
ATOM 2141 O O . ARG A 1 290 ? 14.887 4.426 -4.998 1.00 90.50 290 ARG A O 1
ATOM 2148 N N . ALA A 1 291 ? 16.160 2.711 -5.692 1.00 92.19 291 ALA A N 1
ATOM 2149 C CA . ALA A 1 291 ? 15.786 2.792 -7.097 1.00 92.19 291 ALA A CA 1
ATOM 2150 C C . ALA A 1 291 ? 15.492 1.392 -7.631 1.00 92.19 291 ALA A C 1
ATOM 2152 O O . ALA A 1 291 ? 16.113 0.411 -7.212 1.00 92.19 291 ALA A O 1
ATOM 2153 N N . TRP A 1 292 ? 14.525 1.288 -8.536 1.00 94.50 292 TRP A N 1
ATOM 2154 C CA . TRP A 1 292 ? 14.169 0.021 -9.160 1.00 94.50 292 TRP A CA 1
ATOM 2155 C C . TRP A 1 292 ? 13.608 0.211 -10.557 1.00 94.50 292 TRP A C 1
ATOM 2157 O O . TRP A 1 292 ? 13.020 1.245 -10.892 1.00 94.50 292 TRP A O 1
ATOM 2167 N N . PHE A 1 293 ? 13.775 -0.831 -11.362 1.00 95.31 293 PHE A N 1
ATOM 2168 C CA . PHE A 1 293 ? 13.155 -0.935 -12.671 1.00 95.31 293 PHE A CA 1
ATOM 2169 C C . PHE A 1 293 ? 12.081 -2.001 -12.665 1.00 95.31 293 PHE A C 1
ATOM 2171 O O . PHE A 1 293 ? 12.205 -3.031 -11.996 1.00 95.31 293 PHE A O 1
ATOM 2178 N N . LEU A 1 294 ? 11.058 -1.763 -13.477 1.00 97.56 294 LEU A N 1
ATOM 2179 C CA . LEU A 1 294 ? 10.101 -2.785 -13.851 1.00 97.56 294 LEU A CA 1
ATOM 2180 C C . LEU A 1 294 ? 10.117 -2.976 -15.365 1.00 97.56 294 LEU A C 1
ATOM 2182 O O . LEU A 1 294 ? 10.155 -1.996 -16.107 1.00 97.56 294 LEU A O 1
ATOM 2186 N N . VAL A 1 295 ? 10.077 -4.223 -15.831 1.00 97.38 295 VAL A N 1
ATOM 2187 C CA . VAL A 1 295 ? 10.082 -4.564 -17.262 1.00 97.38 295 VAL A CA 1
ATOM 2188 C C . VAL A 1 295 ? 8.956 -5.549 -17.545 1.00 97.38 295 VAL A C 1
ATOM 2190 O O . VAL A 1 295 ? 8.895 -6.620 -16.943 1.00 97.38 295 VAL A O 1
ATOM 2193 N N . GLY A 1 296 ? 8.062 -5.188 -18.464 1.00 95.88 296 GLY A N 1
ATOM 2194 C CA . GLY A 1 296 ? 7.048 -6.102 -18.978 1.00 95.88 296 GLY A CA 1
ATOM 2195 C C . GLY A 1 296 ? 7.709 -7.174 -19.838 1.00 95.88 296 GLY A C 1
ATOM 2196 O O . GLY A 1 296 ? 8.404 -6.854 -20.801 1.00 95.88 296 GLY A O 1
ATOM 2197 N N . LEU A 1 297 ? 7.501 -8.435 -19.484 1.00 94.00 297 LEU A N 1
ATOM 2198 C CA . LEU A 1 297 ? 8.047 -9.596 -20.174 1.00 94.00 297 LEU A CA 1
ATOM 2199 C C . LEU A 1 297 ? 6.947 -10.328 -20.963 1.00 94.00 297 LEU A C 1
ATOM 2201 O O . LEU A 1 297 ? 5.759 -10.211 -20.635 1.00 94.00 297 LEU A O 1
ATOM 2205 N N . PRO A 1 298 ? 7.322 -11.124 -21.981 1.00 88.62 298 PRO A N 1
ATOM 2206 C CA . PRO A 1 298 ? 6.393 -12.028 -22.647 1.00 88.62 298 PRO A CA 1
ATOM 2207 C C . PRO A 1 298 ? 5.699 -12.968 -21.658 1.00 88.62 298 PRO A C 1
ATOM 2209 O O . PRO A 1 298 ? 6.207 -13.252 -20.573 1.00 88.62 298 PRO A O 1
ATOM 2212 N N . GLY A 1 299 ? 4.535 -13.484 -22.050 1.00 83.31 299 GLY A N 1
ATOM 2213 C CA . GLY A 1 299 ? 3.818 -14.449 -21.223 1.00 83.31 299 GLY A CA 1
ATOM 2214 C C . GLY A 1 299 ? 3.149 -13.835 -19.993 1.00 83.31 299 GLY A C 1
ATOM 2215 O O . GLY A 1 299 ? 2.986 -14.541 -19.003 1.00 83.31 299 GLY A O 1
ATOM 2216 N N . ASN A 1 300 ? 2.743 -12.555 -20.045 1.00 90.12 300 ASN A N 1
ATOM 2217 C CA . ASN A 1 300 ? 1.977 -11.892 -18.975 1.00 90.12 300 ASN A CA 1
ATOM 2218 C C . ASN A 1 300 ? 2.756 -11.801 -17.650 1.00 90.12 300 ASN A C 1
ATOM 2220 O O . ASN A 1 300 ? 2.239 -12.054 -16.558 1.00 90.12 300 ASN A O 1
ATOM 2224 N N . LEU A 1 301 ? 4.030 -11.427 -17.776 1.00 94.38 301 LEU A N 1
ATOM 2225 C CA . LEU A 1 301 ? 4.970 -11.284 -16.676 1.00 94.38 301 LEU A CA 1
ATOM 2226 C C . LEU A 1 301 ? 5.470 -9.844 -16.554 1.00 94.38 301 LEU A C 1
ATOM 2228 O O . LEU A 1 301 ? 5.584 -9.099 -17.524 1.00 94.38 301 LEU A O 1
ATOM 2232 N N . LEU A 1 302 ? 5.816 -9.482 -15.331 1.00 97.12 302 LEU A N 1
ATOM 2233 C CA . LEU A 1 302 ? 6.450 -8.240 -14.945 1.00 97.12 302 LEU A CA 1
ATOM 2234 C C . LEU A 1 302 ? 7.674 -8.592 -14.107 1.00 97.12 302 LEU A C 1
ATOM 2236 O O . LEU A 1 302 ? 7.546 -9.211 -13.051 1.00 97.12 302 LEU A O 1
ATOM 2240 N N . ALA A 1 303 ? 8.852 -8.207 -14.579 1.00 97.50 303 ALA A N 1
ATOM 2241 C CA . ALA A 1 303 ? 10.079 -8.293 -13.805 1.00 97.50 303 ALA A CA 1
ATOM 2242 C C . ALA A 1 303 ? 10.280 -7.023 -12.984 1.00 97.50 303 ALA A C 1
ATOM 2244 O O . ALA A 1 303 ? 10.006 -5.928 -13.468 1.00 97.50 303 ALA A O 1
ATOM 2245 N N . LEU A 1 304 ? 10.798 -7.186 -11.772 1.00 96.69 304 LEU A N 1
ATOM 2246 C CA . LEU A 1 304 ? 11.217 -6.130 -10.861 1.00 96.69 304 LEU A CA 1
ATOM 2247 C C . LEU A 1 304 ? 12.657 -6.402 -10.415 1.00 96.69 304 LEU A C 1
ATOM 2249 O O . LEU A 1 304 ? 12.954 -7.496 -9.922 1.00 96.69 304 LEU A O 1
ATOM 2253 N N . GLU A 1 305 ? 13.512 -5.384 -10.499 1.00 94.19 305 GLU A N 1
ATOM 2254 C CA . GLU A 1 305 ? 14.844 -5.389 -9.885 1.00 94.19 305 GLU A CA 1
ATOM 2255 C C . GLU A 1 305 ? 15.088 -4.107 -9.090 1.00 94.19 305 GLU A C 1
ATOM 2257 O O . GLU A 1 305 ? 14.945 -3.006 -9.622 1.00 94.19 305 GLU A O 1
ATOM 2262 N N . LEU A 1 306 ? 15.480 -4.265 -7.821 1.00 91.19 306 LEU A N 1
ATOM 2263 C CA . LEU A 1 306 ? 15.996 -3.180 -6.986 1.00 91.19 306 LEU A CA 1
ATOM 2264 C C . LEU A 1 306 ? 17.485 -3.002 -7.304 1.00 91.19 306 LEU A C 1
ATOM 2266 O O . LEU A 1 306 ? 18.252 -3.948 -7.144 1.00 91.19 306 LEU A O 1
ATOM 2270 N N . VAL A 1 307 ? 17.884 -1.808 -7.737 1.00 84.62 307 VAL A N 1
ATOM 2271 C CA . VAL A 1 307 ? 19.237 -1.510 -8.253 1.00 84.62 307 VAL A CA 1
ATOM 2272 C C . VAL A 1 307 ? 20.068 -0.663 -7.282 1.00 84.62 307 VAL A C 1
ATOM 2274 O O . VAL A 1 307 ? 20.971 0.072 -7.661 1.00 84.62 307 VAL A O 1
ATOM 2277 N N . SER A 1 308 ? 19.721 -0.743 -5.999 1.00 70.06 308 SER A N 1
ATOM 2278 C CA . SER A 1 308 ? 20.322 0.026 -4.903 1.00 70.06 308 SER A CA 1
ATOM 2279 C C . SER A 1 308 ? 20.703 -0.864 -3.707 1.00 70.06 308 SER A C 1
ATOM 2281 O O . SER A 1 308 ? 20.733 -0.388 -2.572 1.00 70.06 308 SER A O 1
ATOM 2283 N N . GLU A 1 309 ? 20.891 -2.174 -3.912 1.00 69.44 309 GLU A N 1
ATOM 2284 C CA . GLU A 1 309 ? 21.160 -3.171 -2.859 1.00 69.44 309 GLU A CA 1
ATOM 2285 C C . GLU A 1 309 ? 22.216 -4.201 -3.274 1.00 69.44 309 GLU A C 1
ATOM 2287 O O . GLU A 1 309 ? 22.238 -4.633 -4.416 1.00 69.44 309 GLU A O 1
ATOM 2292 N N . GLY A 1 310 ? 23.023 -4.686 -2.321 1.00 62.16 310 GLY A N 1
ATOM 2293 C CA . GLY A 1 310 ? 24.070 -5.682 -2.594 1.00 62.16 310 GLY A CA 1
ATOM 2294 C C . GLY A 1 310 ? 23.579 -7.113 -2.872 1.00 62.16 310 GLY A C 1
ATOM 2295 O O . GLY A 1 310 ? 24.341 -7.920 -3.394 1.00 62.16 310 GLY A O 1
ATOM 2296 N N . ALA A 1 311 ? 22.327 -7.456 -2.539 1.00 68.25 311 ALA A N 1
ATOM 2297 C CA . ALA A 1 311 ? 21.744 -8.768 -2.834 1.00 68.25 311 ALA A CA 1
ATOM 2298 C C . ALA A 1 311 ? 20.841 -8.695 -4.079 1.00 68.25 311 ALA A C 1
ATOM 2300 O O . ALA A 1 311 ? 19.695 -8.238 -4.015 1.00 68.25 311 ALA A O 1
ATOM 2301 N N . HIS A 1 312 ? 21.358 -9.172 -5.215 1.00 85.56 312 HIS A N 1
ATOM 2302 C CA . HIS A 1 312 ? 20.721 -9.047 -6.528 1.00 85.56 312 HIS A CA 1
ATOM 2303 C C . HIS A 1 312 ? 19.805 -10.242 -6.843 1.00 85.56 312 HIS A C 1
ATOM 2305 O O . HIS A 1 312 ? 20.227 -11.398 -6.912 1.00 85.56 312 HIS A O 1
ATOM 2311 N N . ALA A 1 313 ? 18.515 -9.968 -7.035 1.00 91.31 313 ALA A N 1
ATOM 2312 C CA . ALA A 1 313 ? 17.526 -10.951 -7.470 1.00 91.31 313 ALA A CA 1
ATOM 2313 C C . ALA A 1 313 ? 16.472 -10.292 -8.366 1.00 91.31 313 ALA A C 1
ATOM 2315 O O . ALA A 1 313 ? 16.075 -9.150 -8.122 1.00 91.31 313 ALA A O 1
ATOM 2316 N N . THR A 1 314 ? 15.983 -11.039 -9.354 1.00 95.06 314 THR A N 1
ATOM 2317 C CA . THR A 1 314 ? 14.831 -10.656 -10.176 1.00 95.06 314 THR A CA 1
ATOM 2318 C C . THR A 1 314 ? 13.565 -11.228 -9.558 1.00 95.06 314 THR A C 1
ATOM 2320 O O . THR A 1 314 ? 13.469 -12.434 -9.318 1.00 95.06 314 THR A O 1
ATOM 2323 N N . TYR A 1 315 ? 12.579 -10.371 -9.313 1.00 96.19 315 TYR A N 1
ATOM 2324 C CA . TYR A 1 315 ? 11.264 -10.766 -8.814 1.00 96.19 315 TYR A CA 1
ATOM 2325 C C . TYR A 1 315 ? 10.275 -10.728 -9.969 1.00 96.19 315 TYR A C 1
ATOM 2327 O O . TYR A 1 315 ? 10.198 -9.733 -10.687 1.00 96.19 315 TYR A O 1
ATOM 2335 N N . LEU A 1 316 ? 9.549 -11.823 -10.167 1.00 97.00 316 LEU A N 1
ATOM 2336 C CA . LEU A 1 316 ? 8.627 -11.988 -11.279 1.00 97.00 316 LEU A CA 1
ATOM 2337 C C . LEU A 1 316 ? 7.200 -11.987 -10.748 1.00 97.00 316 LEU A C 1
ATOM 2339 O O . LEU A 1 316 ? 6.860 -12.740 -9.831 1.00 97.00 316 LEU A O 1
ATOM 2343 N N . PHE A 1 317 ? 6.366 -11.159 -11.360 1.00 96.44 317 PHE A N 1
ATOM 2344 C CA . PHE A 1 317 ? 4.960 -10.999 -11.033 1.00 96.44 317 PHE A CA 1
ATOM 2345 C C . PHE A 1 317 ? 4.114 -11.251 -12.272 1.00 96.44 317 PHE A C 1
ATOM 2347 O O . PHE A 1 317 ? 4.454 -10.837 -13.375 1.00 96.44 317 PHE A O 1
ATOM 2354 N N . ARG A 1 318 ? 2.984 -11.916 -12.092 1.00 94.62 318 ARG A N 1
ATOM 2355 C CA . ARG A 1 318 ? 1.949 -12.076 -13.103 1.00 94.62 318 ARG A CA 1
ATOM 2356 C C . ARG A 1 318 ? 1.163 -10.772 -13.235 1.00 94.62 318 ARG A C 1
ATOM 2358 O O . ARG A 1 318 ? 0.804 -10.172 -12.224 1.00 94.62 318 ARG A O 1
ATOM 2365 N N . VAL A 1 319 ? 0.864 -10.351 -14.459 1.00 94.50 319 VAL A N 1
ATOM 2366 C CA . VAL A 1 319 ? 0.151 -9.086 -14.705 1.00 94.50 319 VAL A CA 1
ATOM 2367 C C . VAL A 1 319 ? -1.370 -9.264 -14.569 1.00 94.50 319 VAL A C 1
ATOM 2369 O O . VAL A 1 319 ? -2.002 -8.574 -13.769 1.00 94.50 319 VAL A O 1
ATOM 2372 N N . GLU A 1 320 ? -1.940 -10.248 -15.263 1.00 91.88 320 GLU A N 1
ATOM 2373 C CA . GLU A 1 320 ? -3.361 -10.634 -15.230 1.00 91.88 320 GLU A CA 1
ATOM 2374 C C . GLU A 1 320 ? -3.532 -12.095 -14.789 1.00 91.88 320 GLU A C 1
ATOM 2376 O O . GLU A 1 320 ? -2.619 -12.893 -14.997 1.00 91.88 320 GLU A O 1
ATOM 2381 N N . PRO A 1 321 ? -4.679 -12.510 -14.221 1.00 89.25 321 PRO A N 1
ATOM 2382 C CA . PRO A 1 321 ? -4.969 -13.932 -14.017 1.00 89.25 321 PRO A CA 1
ATOM 2383 C C . PRO A 1 321 ? -4.748 -14.743 -15.307 1.00 89.25 321 PRO A C 1
ATOM 2385 O O . PRO A 1 321 ? -5.075 -14.270 -16.396 1.00 89.25 321 PRO A O 1
ATOM 2388 N N . ARG A 1 322 ? -4.228 -15.972 -15.205 1.00 86.19 322 ARG A N 1
ATOM 2389 C CA . ARG A 1 322 ? -4.052 -16.902 -16.339 1.00 86.19 322 ARG A CA 1
ATOM 2390 C C . ARG A 1 322 ? -5.359 -17.160 -17.088 1.00 86.19 322 ARG A C 1
ATOM 2392 O O . ARG A 1 322 ? -5.331 -17.328 -18.301 1.00 86.19 322 ARG A O 1
ATOM 2399 N N . ALA A 1 323 ? -6.505 -17.131 -16.408 1.00 83.50 323 ALA A N 1
ATOM 2400 C CA . ALA A 1 323 ? -7.819 -17.223 -17.055 1.00 83.50 323 ALA A CA 1
ATOM 2401 C C . ALA A 1 323 ? -8.113 -16.061 -18.028 1.00 83.50 323 ALA A C 1
ATOM 2403 O O . ALA A 1 323 ? -8.936 -16.201 -18.927 1.00 83.50 323 ALA A O 1
ATOM 2404 N N . SER A 1 324 ? -7.460 -14.914 -17.838 1.00 81.19 324 SER A N 1
ATOM 2405 C CA . SER A 1 324 ? -7.549 -13.719 -18.688 1.00 81.19 324 SER A CA 1
ATOM 2406 C C . SER A 1 324 ? -6.306 -13.532 -19.562 1.00 81.19 324 SER A C 1
ATOM 2408 O O . SER A 1 324 ? -6.142 -12.478 -20.166 1.00 81.19 324 SER A O 1
ATOM 2410 N N . PHE A 1 325 ? -5.418 -14.531 -19.607 1.00 77.38 325 PHE A N 1
ATOM 2411 C CA . PHE A 1 325 ? -4.163 -14.454 -20.338 1.00 77.38 325 PHE A CA 1
ATOM 2412 C C . PHE A 1 325 ? -4.400 -14.451 -21.845 1.00 77.38 325 PHE A C 1
ATOM 2414 O O . PHE A 1 325 ? -4.883 -15.434 -22.410 1.00 77.38 325 PHE A O 1
ATOM 2421 N N . ASP A 1 326 ? -3.984 -13.366 -22.485 1.00 72.25 326 ASP A N 1
ATOM 2422 C CA . ASP A 1 326 ? -3.817 -13.307 -23.927 1.00 72.25 326 ASP A CA 1
ATOM 2423 C C . ASP A 1 326 ? -2.390 -13.765 -24.294 1.00 72.25 326 ASP A C 1
ATOM 2425 O O . ASP A 1 326 ? -1.415 -13.181 -23.801 1.00 72.25 326 ASP A O 1
ATOM 2429 N N . PRO A 1 327 ? -2.230 -14.800 -25.143 1.00 66.50 327 PRO A N 1
ATOM 2430 C CA . PRO A 1 327 ? -0.930 -15.210 -25.668 1.00 66.50 327 PRO A CA 1
ATOM 2431 C C . PRO A 1 327 ? -0.143 -14.082 -26.351 1.00 66.50 327 PRO A C 1
ATOM 2433 O O . PRO A 1 327 ? 1.086 -14.157 -26.389 1.00 66.50 327 PRO A O 1
ATOM 2436 N N . GLU A 1 328 ? -0.818 -13.053 -26.872 1.00 67.31 328 GLU A N 1
ATOM 2437 C CA . GLU A 1 328 ? -0.189 -11.883 -27.500 1.00 67.31 328 GLU A CA 1
ATOM 2438 C C . GLU A 1 328 ? 0.429 -10.907 -26.479 1.00 67.31 328 GLU A C 1
ATOM 2440 O O . GLU A 1 328 ? 1.259 -10.072 -26.844 1.00 67.31 328 GLU A O 1
ATOM 2445 N N . GLY A 1 329 ? 0.109 -11.050 -25.189 1.00 69.31 329 GLY A N 1
ATOM 2446 C CA . GLY A 1 329 ? 0.661 -10.255 -24.094 1.00 69.31 329 GLY A CA 1
ATOM 2447 C C . GLY A 1 329 ? -0.411 -9.618 -23.212 1.00 69.31 329 GLY A C 1
ATOM 2448 O O . GLY A 1 329 ? -1.588 -9.584 -23.546 1.00 69.31 329 GLY A O 1
ATOM 2449 N N . ALA A 1 330 ? 0.000 -9.101 -22.053 1.00 80.81 330 ALA A N 1
ATOM 2450 C CA . ALA A 1 330 ? -0.927 -8.434 -21.142 1.00 80.81 330 ALA A CA 1
ATOM 2451 C C . ALA A 1 330 ? -1.463 -7.125 -21.739 1.00 80.81 330 ALA A C 1
ATOM 2453 O O . ALA A 1 330 ? -0.731 -6.389 -22.413 1.00 80.81 330 ALA A O 1
ATOM 2454 N N . ARG A 1 331 ? -2.717 -6.789 -21.418 1.00 88.19 331 ARG A N 1
ATOM 2455 C CA . ARG A 1 331 ? -3.310 -5.511 -21.832 1.00 88.19 331 ARG A CA 1
ATOM 2456 C C . ARG A 1 331 ? -2.513 -4.341 -21.235 1.00 88.19 331 ARG A C 1
ATOM 2458 O O . ARG A 1 331 ? -2.131 -4.419 -20.062 1.00 88.19 331 ARG A O 1
ATOM 2465 N N . PRO A 1 332 ? -2.274 -3.243 -21.979 1.00 89.56 332 PRO A N 1
ATOM 2466 C CA . PRO A 1 332 ? -1.474 -2.116 -21.491 1.00 89.56 332 PRO A CA 1
ATOM 2467 C C . PRO A 1 332 ? -1.938 -1.559 -20.138 1.00 89.56 332 PRO A C 1
ATOM 2469 O O . PRO A 1 332 ? -1.116 -1.253 -19.274 1.00 89.56 332 PRO A O 1
ATOM 2472 N N . GLU A 1 333 ? -3.249 -1.476 -19.927 1.00 90.69 333 GLU A N 1
ATOM 2473 C CA . GLU A 1 333 ? -3.867 -0.972 -18.700 1.00 90.69 333 GLU A CA 1
ATOM 2474 C C . GLU A 1 333 ? -3.620 -1.920 -17.524 1.00 90.69 333 GLU A C 1
ATOM 2476 O O . GLU A 1 333 ? -3.283 -1.476 -16.426 1.00 90.69 333 GLU A O 1
ATOM 2481 N N . ALA A 1 334 ? -3.727 -3.231 -17.758 1.00 92.31 334 ALA A N 1
ATOM 2482 C CA . ALA A 1 334 ? -3.452 -4.239 -16.742 1.00 92.31 334 ALA A CA 1
ATOM 2483 C C . ALA A 1 334 ? -1.966 -4.266 -16.363 1.00 92.31 334 ALA A C 1
ATOM 2485 O O . ALA A 1 334 ? -1.630 -4.349 -15.181 1.00 92.31 334 ALA A O 1
ATOM 2486 N N . LEU A 1 335 ? -1.076 -4.118 -17.348 1.00 93.62 335 LEU A N 1
ATOM 2487 C CA . LEU A 1 335 ? 0.362 -3.991 -17.123 1.00 93.62 335 LEU A CA 1
ATOM 2488 C C . LEU A 1 335 ? 0.694 -2.751 -16.294 1.00 93.62 335 LEU A C 1
ATOM 2490 O O . LEU A 1 335 ? 1.437 -2.857 -15.319 1.00 93.62 335 LEU A O 1
ATOM 2494 N N . ARG A 1 336 ? 0.096 -1.597 -16.609 1.00 92.69 336 ARG A N 1
ATOM 2495 C CA . ARG A 1 336 ? 0.283 -0.374 -15.816 1.00 92.69 336 ARG A CA 1
ATOM 2496 C C . ARG A 1 336 ? -0.254 -0.530 -14.388 1.00 92.69 336 ARG A C 1
ATOM 2498 O O . ARG A 1 336 ? 0.399 -0.071 -13.453 1.00 92.69 336 ARG A O 1
ATOM 2505 N N . ALA A 1 337 ? -1.389 -1.207 -14.204 1.00 90.50 337 ALA A N 1
ATOM 2506 C CA . ALA A 1 337 ? -1.931 -1.505 -12.879 1.00 90.50 337 ALA A CA 1
ATOM 2507 C C . ALA A 1 337 ? -1.008 -2.438 -12.074 1.00 90.50 337 ALA A C 1
ATOM 2509 O O . ALA A 1 337 ? -0.705 -2.151 -10.921 1.00 90.50 337 ALA A O 1
ATOM 2510 N N . ALA A 1 338 ? -0.485 -3.506 -12.685 1.00 94.69 338 ALA A N 1
ATOM 2511 C CA . ALA A 1 338 ? 0.466 -4.403 -12.029 1.00 94.69 338 ALA A CA 1
ATOM 2512 C C . ALA A 1 338 ? 1.771 -3.685 -11.643 1.00 94.69 338 ALA A C 1
ATOM 2514 O O . ALA A 1 338 ? 2.272 -3.885 -10.538 1.00 94.69 338 ALA A O 1
ATOM 2515 N N . VAL A 1 339 ? 2.289 -2.817 -12.521 1.00 95.69 339 VAL A N 1
ATOM 2516 C CA . VAL A 1 339 ? 3.458 -1.964 -12.250 1.00 95.69 339 VAL A CA 1
ATOM 2517 C C . VAL A 1 339 ? 3.228 -1.088 -11.026 1.00 95.69 339 VAL A C 1
ATOM 2519 O O . VAL A 1 339 ? 4.086 -1.037 -10.143 1.00 95.69 339 VAL A O 1
ATOM 2522 N N . ARG A 1 340 ? 2.068 -0.428 -10.958 1.00 91.88 340 ARG A N 1
ATOM 2523 C CA . ARG A 1 340 ? 1.682 0.384 -9.805 1.00 91.88 340 ARG A CA 1
ATOM 2524 C C . ARG A 1 340 ? 1.636 -0.479 -8.549 1.00 91.88 340 ARG A C 1
ATOM 2526 O O . ARG A 1 340 ? 2.413 -0.231 -7.639 1.00 91.88 340 ARG A O 1
ATOM 2533 N N . ASP A 1 341 ? 0.822 -1.526 -8.528 1.00 91.69 341 ASP A N 1
ATOM 2534 C CA . ASP A 1 341 ? 0.588 -2.331 -7.326 1.00 91.69 341 ASP A CA 1
ATOM 2535 C C . ASP A 1 341 ? 1.876 -2.948 -6.756 1.00 91.69 341 ASP A C 1
ATOM 2537 O O . ASP A 1 341 ? 2.083 -2.944 -5.543 1.00 91.69 341 ASP A O 1
ATOM 2541 N N . VAL A 1 342 ? 2.769 -3.445 -7.621 1.00 95.94 342 VAL A N 1
ATOM 2542 C CA . VAL A 1 342 ? 4.073 -3.991 -7.206 1.00 95.94 342 VAL A CA 1
ATOM 2543 C C . VAL A 1 342 ? 4.974 -2.896 -6.631 1.00 95.94 342 VAL A C 1
ATOM 2545 O O . VAL A 1 342 ? 5.616 -3.101 -5.601 1.00 95.94 342 VAL A O 1
ATOM 2548 N N . SER A 1 343 ? 5.009 -1.724 -7.264 1.00 95.25 343 SER A N 1
ATOM 2549 C CA . SER A 1 343 ? 5.826 -0.603 -6.799 1.00 95.25 343 SER A CA 1
ATOM 2550 C C . SER A 1 343 ? 5.306 -0.005 -5.487 1.00 95.25 343 SER A C 1
ATOM 2552 O O . SER A 1 343 ? 6.080 0.285 -4.577 1.00 95.25 343 SER A O 1
ATOM 2554 N N . GLU A 1 344 ? 3.986 0.117 -5.334 1.00 92.31 344 GLU A N 1
ATOM 2555 C CA . GLU A 1 344 ? 3.358 0.570 -4.090 1.00 92.31 344 GLU A CA 1
ATOM 2556 C C . GLU A 1 344 ? 3.608 -0.417 -2.946 1.00 92.31 344 GLU A C 1
ATOM 2558 O O . GLU A 1 344 ? 3.928 0.004 -1.833 1.00 92.31 344 GLU A O 1
ATOM 2563 N N . ALA A 1 345 ? 3.546 -1.723 -3.223 1.00 94.19 345 ALA A N 1
ATOM 2564 C CA . ALA A 1 345 ? 3.853 -2.755 -2.241 1.00 94.19 345 ALA A CA 1
ATOM 2565 C C . ALA A 1 345 ? 5.289 -2.657 -1.709 1.00 94.19 345 ALA A C 1
ATOM 2567 O O . ALA A 1 345 ? 5.499 -2.891 -0.520 1.00 94.19 345 ALA A O 1
ATOM 2568 N N . LEU A 1 346 ? 6.271 -2.287 -2.544 1.00 93.94 346 LEU A N 1
ATOM 2569 C CA . LEU A 1 346 ? 7.642 -2.049 -2.082 1.00 93.94 346 LEU A CA 1
ATOM 2570 C C . LEU A 1 346 ? 7.702 -0.901 -1.073 1.00 93.94 346 LEU A C 1
ATOM 2572 O O . LEU A 1 346 ? 8.298 -1.062 -0.012 1.00 93.94 346 LEU A O 1
ATOM 2576 N N . ILE A 1 347 ? 7.062 0.232 -1.360 1.00 92.44 347 ILE A N 1
ATOM 2577 C CA . ILE A 1 347 ? 7.039 1.378 -0.438 1.00 92.44 347 ILE A CA 1
ATOM 2578 C C . ILE A 1 347 ? 6.347 1.008 0.873 1.00 92.44 347 ILE A C 1
ATOM 2580 O O . ILE A 1 347 ? 6.873 1.260 1.962 1.00 92.44 347 ILE A O 1
ATOM 2584 N N . ASP A 1 348 ? 5.181 0.379 0.765 1.00 91.19 348 ASP A N 1
ATOM 2585 C CA . ASP A 1 348 ? 4.332 0.026 1.895 1.00 91.19 348 ASP A CA 1
ATOM 2586 C C . ASP A 1 348 ? 4.970 -1.036 2.794 1.00 91.19 348 ASP A C 1
ATOM 2588 O O . ASP A 1 348 ? 4.817 -0.985 4.015 1.00 91.19 348 ASP A O 1
ATOM 2592 N N . ALA A 1 349 ? 5.727 -1.963 2.204 1.00 91.31 349 ALA A N 1
ATOM 2593 C CA . ALA A 1 349 ? 6.490 -2.976 2.919 1.00 91.31 349 ALA A CA 1
ATOM 2594 C C . ALA A 1 349 ? 7.868 -2.487 3.388 1.00 91.31 349 ALA A C 1
ATOM 2596 O O . ALA A 1 349 ? 8.631 -3.278 3.940 1.00 91.31 349 ALA A O 1
ATOM 2597 N N . ARG A 1 350 ? 8.210 -1.207 3.176 1.00 90.25 350 ARG A N 1
ATOM 2598 C CA . ARG A 1 350 ? 9.543 -0.648 3.460 1.00 90.25 350 ARG A CA 1
ATOM 2599 C C . ARG A 1 350 ? 10.664 -1.449 2.795 1.00 90.25 350 ARG A C 1
ATOM 2601 O O . ARG A 1 350 ? 11.664 -1.776 3.427 1.00 90.25 350 ARG A O 1
ATOM 2608 N N . TYR A 1 351 ? 10.460 -1.783 1.528 1.00 90.62 351 TYR A N 1
ATOM 2609 C CA . TYR A 1 351 ? 11.364 -2.554 0.675 1.00 90.62 351 TYR A CA 1
ATOM 2610 C C . TYR A 1 351 ? 11.584 -4.009 1.123 1.00 90.62 351 TYR A C 1
ATOM 2612 O O . TYR A 1 351 ? 12.360 -4.728 0.495 1.00 90.62 351 TYR A O 1
ATOM 2620 N N . LEU A 1 352 ? 10.857 -4.489 2.143 1.00 89.50 352 LEU A N 1
ATOM 2621 C CA . LEU A 1 352 ? 10.844 -5.906 2.502 1.00 89.50 352 LEU A CA 1
ATOM 2622 C C . LEU A 1 352 ? 10.159 -6.710 1.398 1.00 89.50 352 LEU A C 1
ATOM 2624 O O . LEU A 1 352 ? 8.988 -6.498 1.073 1.00 89.50 352 LEU A O 1
ATOM 2628 N N . ARG A 1 353 ? 10.894 -7.669 0.840 1.00 90.75 353 ARG A N 1
ATOM 2629 C CA . ARG A 1 353 ? 10.434 -8.514 -0.273 1.00 90.75 353 ARG A CA 1
ATOM 2630 C C . ARG A 1 353 ? 10.050 -9.912 0.198 1.00 90.75 353 ARG A C 1
ATOM 2632 O O . ARG A 1 353 ? 9.240 -10.571 -0.454 1.00 90.75 353 ARG A O 1
ATOM 2639 N N . GLU A 1 354 ? 10.559 -10.354 1.350 1.00 90.31 354 GLU A N 1
ATOM 2640 C CA . GLU A 1 354 ? 10.209 -11.638 1.963 1.00 90.31 354 GLU A CA 1
ATOM 2641 C C . GLU A 1 354 ? 8.694 -11.865 2.089 1.00 90.31 354 GLU A C 1
ATOM 2643 O O . GLU A 1 354 ? 8.239 -12.928 1.663 1.00 90.31 354 GLU A O 1
ATOM 2648 N N . PRO A 1 355 ? 7.865 -10.918 2.583 1.00 91.44 355 PRO A N 1
ATOM 2649 C CA . PRO A 1 355 ? 6.423 -11.155 2.683 1.00 91.44 355 PRO A CA 1
ATOM 2650 C C . PRO A 1 355 ? 5.751 -11.412 1.324 1.00 91.44 355 PRO A C 1
ATOM 2652 O O . PRO A 1 355 ? 4.730 -12.100 1.272 1.00 91.44 355 PRO A O 1
ATOM 2655 N N . MET A 1 356 ? 6.319 -10.918 0.220 1.00 92.50 356 MET A N 1
ATOM 2656 C CA . MET A 1 356 ? 5.835 -11.218 -1.132 1.00 92.50 356 MET A CA 1
ATOM 2657 C C . MET A 1 356 ? 6.293 -12.606 -1.588 1.00 92.50 356 MET A C 1
ATOM 2659 O O . MET A 1 356 ? 5.493 -13.360 -2.134 1.00 92.50 356 MET A O 1
ATOM 2663 N N . ALA A 1 357 ? 7.557 -12.953 -1.327 1.00 90.69 357 ALA A N 1
ATOM 2664 C CA . ALA A 1 357 ? 8.212 -14.111 -1.930 1.00 90.69 357 ALA A CA 1
ATOM 2665 C C . ALA A 1 357 ? 8.087 -15.424 -1.140 1.00 90.69 357 ALA A C 1
ATOM 2667 O O . ALA A 1 357 ? 8.146 -16.500 -1.735 1.00 90.69 357 ALA A O 1
ATOM 2668 N N . LEU A 1 358 ? 7.906 -15.360 0.185 1.00 89.94 358 LEU A N 1
ATOM 2669 C CA . LEU A 1 358 ? 7.920 -16.548 1.044 1.00 89.94 358 LEU A CA 1
ATOM 2670 C C . LEU A 1 358 ? 6.851 -17.573 0.628 1.00 89.94 358 LEU A C 1
ATOM 2672 O O . LEU A 1 358 ? 5.685 -17.189 0.460 1.00 89.94 358 LEU A O 1
ATOM 2676 N N . PRO A 1 359 ? 7.184 -18.873 0.539 1.00 88.19 359 PRO A N 1
ATOM 2677 C CA . PRO A 1 359 ? 6.199 -19.935 0.355 1.00 88.19 359 PRO A CA 1
ATOM 2678 C C . PRO A 1 359 ? 5.134 -19.932 1.454 1.00 88.19 359 PRO A C 1
ATOM 2680 O O . PRO A 1 359 ? 5.409 -19.572 2.600 1.00 88.19 359 PRO A O 1
ATOM 2683 N N . ALA A 1 360 ? 3.913 -20.371 1.136 1.00 89.69 360 ALA A N 1
ATOM 2684 C CA . ALA A 1 360 ? 2.795 -20.350 2.087 1.00 89.69 360 ALA A CA 1
ATOM 2685 C C . ALA A 1 360 ? 3.093 -21.135 3.380 1.00 89.69 360 ALA A C 1
ATOM 2687 O O . ALA A 1 360 ? 2.775 -20.664 4.471 1.00 89.69 360 ALA A O 1
ATOM 2688 N N . ALA A 1 361 ? 3.762 -22.287 3.266 1.00 89.38 361 ALA A N 1
ATOM 2689 C CA . ALA A 1 361 ? 4.159 -23.106 4.412 1.00 89.38 361 ALA A CA 1
ATOM 2690 C C . ALA A 1 361 ? 5.183 -22.403 5.322 1.00 89.38 361 ALA A C 1
ATOM 2692 O O . ALA A 1 361 ? 5.081 -22.496 6.543 1.00 89.38 361 ALA A O 1
ATOM 2693 N N . GLN A 1 362 ? 6.136 -21.665 4.740 1.00 90.75 362 GLN A N 1
ATOM 2694 C CA . GLN A 1 362 ? 7.099 -20.863 5.499 1.00 90.75 362 GLN A CA 1
ATOM 2695 C C . GLN A 1 362 ? 6.387 -19.691 6.169 1.00 90.75 362 GLN A C 1
ATOM 2697 O O . GLN A 1 362 ? 6.463 -19.541 7.381 1.00 90.75 362 GLN A O 1
ATOM 2702 N N . LEU A 1 363 ? 5.591 -18.924 5.421 1.00 91.81 363 LEU A N 1
ATOM 2703 C CA . LEU A 1 363 ? 4.839 -17.781 5.945 1.00 91.81 363 LEU A CA 1
ATOM 2704 C C . LEU A 1 363 ? 3.915 -18.151 7.127 1.00 91.81 363 LEU A C 1
ATOM 2706 O O . LEU A 1 363 ? 3.676 -17.322 8.006 1.00 91.81 363 LEU A O 1
ATOM 2710 N N . ALA A 1 364 ? 3.407 -19.387 7.169 1.00 92.75 364 ALA A N 1
ATOM 2711 C CA . ALA A 1 364 ? 2.580 -19.896 8.263 1.00 92.75 364 ALA A CA 1
ATOM 2712 C C . ALA A 1 364 ? 3.342 -20.089 9.590 1.00 92.75 364 ALA A C 1
ATOM 2714 O O . ALA A 1 364 ? 2.703 -20.172 10.643 1.00 92.75 364 ALA A O 1
ATOM 2715 N N . LYS A 1 365 ? 4.681 -20.129 9.573 1.00 93.06 365 LYS A N 1
ATOM 2716 C CA . LYS A 1 365 ? 5.498 -20.290 10.781 1.00 93.06 365 LYS A CA 1
ATOM 2717 C C . LYS A 1 365 ? 5.291 -19.133 11.777 1.00 93.06 365 LYS A C 1
ATOM 2719 O O . LYS A 1 365 ? 4.993 -17.998 11.377 1.00 93.06 365 LYS A O 1
ATOM 2724 N N . PRO A 1 366 ? 5.463 -19.381 13.091 1.00 93.12 366 PRO A N 1
ATOM 2725 C CA . PRO A 1 366 ? 5.319 -18.349 14.118 1.00 93.12 366 PRO A CA 1
ATOM 2726 C C . PRO A 1 366 ? 6.259 -17.150 13.935 1.00 93.12 366 PRO A C 1
ATOM 2728 O O . PRO A 1 366 ? 5.818 -16.015 14.106 1.00 93.12 366 PRO A O 1
ATOM 2731 N N . GLU A 1 367 ? 7.511 -17.373 13.520 1.00 93.12 367 GLU A N 1
ATOM 2732 C CA . GLU A 1 367 ? 8.507 -16.308 13.296 1.00 93.12 367 GLU A CA 1
ATOM 2733 C C . GLU A 1 367 ? 8.082 -15.279 12.233 1.00 93.12 367 GLU A C 1
ATOM 2735 O O . GLU A 1 367 ? 8.462 -14.112 12.300 1.00 93.12 367 GLU A O 1
ATOM 2740 N N . HIS A 1 368 ? 7.211 -15.674 11.301 1.00 94.00 368 HIS A N 1
ATOM 2741 C CA . HIS A 1 368 ? 6.685 -14.814 10.242 1.00 94.00 368 HIS A CA 1
ATOM 2742 C C . HIS A 1 368 ? 5.302 -14.231 10.560 1.00 94.00 368 HIS A C 1
ATOM 2744 O O . HIS A 1 368 ? 4.614 -13.732 9.665 1.00 94.00 368 HIS A O 1
ATOM 2750 N N . LEU A 1 369 ? 4.882 -14.239 11.833 1.00 91.50 369 LEU A N 1
ATOM 2751 C CA . LEU A 1 369 ? 3.635 -13.601 12.260 1.00 91.50 369 LEU A CA 1
ATOM 2752 C C . LEU A 1 369 ? 3.561 -12.147 11.772 1.00 91.50 369 LEU A C 1
ATOM 2754 O O . LEU A 1 369 ? 2.572 -11.777 11.149 1.00 91.50 369 LEU A O 1
ATOM 2758 N N . ARG A 1 370 ? 4.627 -11.354 11.943 1.00 92.19 370 ARG A N 1
ATOM 2759 C CA . ARG A 1 370 ? 4.664 -9.951 11.492 1.00 92.19 370 ARG A CA 1
ATOM 2760 C C . ARG A 1 370 ? 4.359 -9.793 9.997 1.00 92.19 370 ARG A C 1
ATOM 2762 O O . ARG A 1 370 ? 3.669 -8.853 9.622 1.00 92.19 370 ARG A O 1
ATOM 2769 N N . TYR A 1 371 ? 4.810 -10.718 9.151 1.00 94.88 371 TYR A N 1
ATOM 2770 C CA . TYR A 1 371 ? 4.523 -10.686 7.713 1.00 94.88 371 TYR A CA 1
ATOM 2771 C C . TYR A 1 371 ? 3.068 -11.017 7.399 1.00 94.88 371 TYR A C 1
ATOM 2773 O O . TYR A 1 371 ? 2.461 -10.360 6.558 1.00 94.88 371 TYR A O 1
ATOM 2781 N N . ARG A 1 372 ? 2.479 -11.991 8.101 1.00 94.62 372 ARG A N 1
ATOM 2782 C CA . ARG A 1 372 ? 1.047 -12.300 7.969 1.00 94.62 372 ARG A CA 1
ATOM 2783 C C . ARG A 1 372 ? 0.175 -11.123 8.395 1.00 94.62 372 ARG A C 1
ATOM 2785 O O . ARG A 1 372 ? -0.817 -10.829 7.736 1.00 94.62 372 ARG A O 1
ATOM 2792 N N . LEU A 1 373 ? 0.572 -10.430 9.458 1.00 93.00 373 LEU A N 1
ATOM 2793 C CA . LEU A 1 373 ? -0.115 -9.235 9.938 1.00 93.00 373 LEU A CA 1
ATOM 2794 C C . LEU A 1 373 ? 0.008 -8.073 8.947 1.00 93.00 373 LEU A C 1
ATOM 2796 O O . LEU A 1 373 ? -0.997 -7.445 8.631 1.00 93.00 373 LEU A O 1
ATOM 2800 N N . ALA A 1 374 ? 1.197 -7.854 8.381 1.00 94.38 374 ALA A N 1
ATOM 2801 C CA . ALA A 1 374 ? 1.397 -6.864 7.326 1.00 94.38 374 ALA A CA 1
ATOM 2802 C C . ALA A 1 374 ? 0.551 -7.169 6.084 1.00 94.38 374 ALA A C 1
ATOM 2804 O O . ALA A 1 374 ? -0.114 -6.279 5.571 1.00 94.38 374 ALA A O 1
ATOM 2805 N N . LEU A 1 375 ? 0.495 -8.427 5.637 1.00 94.44 375 LEU A N 1
ATOM 2806 C CA . LEU A 1 375 ? -0.359 -8.845 4.518 1.00 94.44 375 LEU A CA 1
ATOM 2807 C C . LEU A 1 375 ? -1.849 -8.603 4.785 1.00 94.44 375 LEU A C 1
ATOM 2809 O O . LEU A 1 375 ? -2.579 -8.244 3.868 1.00 94.44 375 LEU A O 1
ATOM 2813 N N . ALA A 1 376 ? -2.301 -8.775 6.028 1.00 90.38 376 ALA A N 1
ATOM 2814 C CA . ALA A 1 376 ? -3.677 -8.472 6.411 1.00 90.38 376 ALA A CA 1
ATOM 2815 C C . ALA A 1 376 ? -3.951 -6.958 6.484 1.00 90.38 376 ALA A C 1
ATOM 2817 O O . ALA A 1 376 ? -5.064 -6.519 6.202 1.00 90.38 376 ALA A O 1
ATOM 2818 N N . ALA A 1 377 ? -2.950 -6.159 6.865 1.00 90.31 377 ALA A N 1
ATOM 2819 C CA . ALA A 1 377 ? -3.081 -4.714 7.041 1.00 90.31 377 ALA A CA 1
ATOM 2820 C C . ALA A 1 377 ? -2.844 -3.899 5.754 1.00 90.31 377 ALA A C 1
ATOM 2822 O O . ALA A 1 377 ? -3.306 -2.758 5.682 1.00 90.31 377 ALA A O 1
ATOM 2823 N N . LEU A 1 378 ? -2.128 -4.453 4.766 1.00 91.12 378 LEU A N 1
ATOM 2824 C CA . LEU A 1 378 ? -1.627 -3.756 3.576 1.00 91.12 378 LEU A CA 1
ATOM 2825 C C . LEU A 1 378 ? -2.186 -4.360 2.275 1.00 91.12 378 LEU A C 1
ATOM 2827 O O . LEU A 1 378 ? -1.642 -5.349 1.773 1.00 91.12 378 LEU A O 1
ATOM 2831 N N . PRO A 1 379 ? -3.226 -3.750 1.674 1.00 89.44 379 PRO A N 1
ATOM 2832 C CA . PRO A 1 379 ? -3.821 -4.249 0.433 1.00 89.44 379 PRO A CA 1
ATOM 2833 C C . PRO A 1 379 ? -2.838 -4.338 -0.743 1.00 89.44 379 PRO A C 1
ATOM 2835 O O . PRO A 1 379 ? -2.862 -5.320 -1.480 1.00 89.44 379 PRO A O 1
ATOM 2838 N N . SER A 1 380 ? -1.940 -3.359 -0.890 1.00 90.62 380 SER A N 1
ATOM 2839 C CA . SER A 1 380 ? -0.892 -3.337 -1.924 1.00 90.62 380 SER A CA 1
ATOM 2840 C C . SER A 1 380 ? 0.033 -4.554 -1.818 1.00 90.62 380 SER A C 1
ATOM 2842 O O . SER A 1 380 ? 0.261 -5.262 -2.798 1.00 90.62 380 SER A O 1
ATOM 2844 N N . LEU A 1 381 ? 0.496 -4.867 -0.604 1.00 94.75 381 LEU A N 1
ATOM 2845 C CA . LEU A 1 381 ? 1.354 -6.016 -0.326 1.00 94.75 381 LEU A CA 1
ATOM 2846 C C . LEU A 1 381 ? 0.638 -7.346 -0.598 1.00 94.75 381 LEU A C 1
ATOM 2848 O O . LEU A 1 381 ? 1.226 -8.252 -1.192 1.00 94.75 381 LEU A O 1
ATOM 2852 N N . ALA A 1 382 ? -0.634 -7.461 -0.208 1.00 93.75 382 ALA A N 1
ATOM 2853 C CA . ALA A 1 382 ? -1.453 -8.630 -0.518 1.00 93.75 382 ALA A CA 1
ATOM 2854 C C . ALA A 1 382 ? -1.643 -8.806 -2.035 1.00 93.75 382 ALA A C 1
ATOM 2856 O O . ALA A 1 382 ? -1.489 -9.917 -2.553 1.00 93.75 382 ALA A O 1
ATOM 2857 N N . ALA A 1 383 ? -1.907 -7.715 -2.759 1.00 92.25 383 ALA A N 1
ATOM 2858 C CA . ALA A 1 383 ? -2.054 -7.720 -4.210 1.00 92.25 383 ALA A CA 1
ATOM 2859 C C . ALA A 1 383 ? -0.749 -8.129 -4.911 1.00 92.25 383 ALA A C 1
ATOM 2861 O O . ALA A 1 383 ? -0.765 -9.036 -5.747 1.00 92.25 383 ALA A O 1
ATOM 2862 N N . ALA A 1 384 ? 0.393 -7.545 -4.535 1.00 95.19 384 ALA A N 1
ATOM 2863 C CA . ALA A 1 384 ? 1.701 -7.926 -5.069 1.00 95.19 384 ALA A CA 1
ATOM 2864 C C . ALA A 1 384 ? 2.029 -9.399 -4.782 1.00 95.19 384 ALA A C 1
ATOM 2866 O O . ALA A 1 384 ? 2.445 -10.121 -5.688 1.00 95.19 384 ALA A O 1
ATOM 2867 N N . ARG A 1 385 ? 1.755 -9.891 -3.565 1.00 95.12 385 ARG A N 1
ATOM 2868 C CA . ARG A 1 385 ? 1.923 -11.312 -3.222 1.00 95.12 385 ARG A CA 1
ATOM 2869 C C . ARG A 1 385 ? 1.044 -12.224 -4.079 1.00 95.12 385 ARG A C 1
ATOM 2871 O O . ARG A 1 385 ? 1.522 -13.250 -4.543 1.00 95.12 385 ARG A O 1
ATOM 2878 N N . SER A 1 386 ? -0.214 -11.861 -4.328 1.00 92.62 386 SER A N 1
ATOM 2879 C CA . SER A 1 386 ? -1.118 -12.664 -5.174 1.00 92.62 386 SER A CA 1
ATOM 2880 C C . SER A 1 386 ? -0.667 -12.760 -6.641 1.00 92.62 386 SER A C 1
ATOM 2882 O O . SER A 1 386 ? -1.053 -13.682 -7.366 1.00 92.62 386 SER A O 1
ATOM 2884 N N . ARG A 1 387 ? 0.163 -11.807 -7.081 1.00 93.56 387 ARG A N 1
ATOM 2885 C CA . ARG A 1 387 ? 0.793 -11.791 -8.403 1.00 93.56 387 ARG A CA 1
ATOM 2886 C C . ARG A 1 387 ? 2.154 -12.473 -8.423 1.00 93.56 387 ARG A C 1
ATOM 2888 O O . ARG A 1 387 ? 2.623 -12.801 -9.505 1.00 93.56 387 ARG A O 1
ATOM 2895 N N . PHE A 1 388 ? 2.804 -12.653 -7.279 1.00 94.94 388 PHE A N 1
ATOM 2896 C CA . PHE A 1 388 ? 4.164 -13.171 -7.220 1.00 94.94 388 PHE A CA 1
ATOM 2897 C C . PHE A 1 388 ? 4.252 -14.577 -7.829 1.00 94.94 388 PHE A C 1
ATOM 2899 O O . PHE A 1 388 ? 3.484 -15.470 -7.475 1.00 94.94 388 PHE A O 1
ATOM 2906 N N . VAL A 1 389 ? 5.196 -14.759 -8.752 1.00 94.12 389 VAL A N 1
ATOM 2907 C CA . VAL A 1 389 ? 5.436 -16.024 -9.461 1.00 94.12 389 VAL A CA 1
ATOM 2908 C C . VAL A 1 389 ? 6.697 -16.688 -8.927 1.00 94.12 389 VAL A C 1
ATOM 2910 O O . VAL A 1 389 ? 6.660 -17.848 -8.522 1.00 94.12 389 VAL A O 1
ATOM 2913 N N . ALA A 1 390 ? 7.816 -15.962 -8.933 1.00 94.69 390 ALA A N 1
ATOM 2914 C CA . ALA A 1 390 ? 9.090 -16.470 -8.444 1.00 94.69 390 ALA A CA 1
ATOM 2915 C C . ALA A 1 390 ? 10.086 -15.344 -8.160 1.00 94.69 390 ALA A C 1
ATOM 2917 O O . ALA A 1 390 ? 9.959 -14.216 -8.640 1.00 94.69 390 ALA A O 1
ATOM 2918 N N . ARG A 1 391 ? 11.129 -15.703 -7.414 1.00 93.81 391 ARG A N 1
ATOM 2919 C CA . ARG A 1 391 ? 12.351 -14.927 -7.231 1.00 93.81 391 ARG A CA 1
ATOM 2920 C C . ARG A 1 391 ? 13.492 -15.738 -7.834 1.00 93.81 391 ARG A C 1
ATOM 2922 O O . ARG A 1 391 ? 13.650 -16.903 -7.481 1.00 93.81 391 ARG A O 1
ATOM 2929 N N . ILE A 1 392 ? 14.282 -15.128 -8.709 1.00 93.94 392 ILE A N 1
ATOM 2930 C CA . ILE A 1 392 ? 15.481 -15.740 -9.293 1.00 93.94 392 ILE A CA 1
ATOM 2931 C C . ILE A 1 392 ? 16.695 -14.974 -8.777 1.00 93.94 392 ILE A C 1
ATOM 2933 O O . ILE A 1 392 ? 16.798 -13.763 -8.967 1.00 93.94 392 ILE A O 1
ATOM 2937 N N . THR A 1 393 ? 17.601 -15.671 -8.098 1.00 89.62 393 THR A N 1
ATOM 2938 C CA . THR A 1 393 ? 18.811 -15.064 -7.529 1.00 89.62 393 THR A CA 1
ATOM 2939 C C . THR A 1 393 ? 19.918 -15.015 -8.579 1.00 89.62 393 THR A C 1
ATOM 2941 O O . THR A 1 393 ? 20.163 -16.006 -9.270 1.00 89.62 393 THR A O 1
ATOM 2944 N N . HIS A 1 394 ? 20.626 -13.889 -8.671 1.00 89.94 394 HIS A N 1
ATOM 2945 C CA . HIS A 1 394 ? 21.782 -13.729 -9.558 1.00 89.94 394 HIS A CA 1
ATOM 2946 C C . HIS A 1 394 ? 23.023 -14.398 -8.953 1.00 89.94 394 HIS A C 1
ATOM 2948 O O . HIS A 1 394 ? 23.848 -13.741 -8.327 1.00 89.94 394 HIS A O 1
ATOM 2954 N N . ARG A 1 395 ? 23.146 -15.726 -9.092 1.00 85.31 395 ARG A N 1
ATOM 2955 C CA . ARG A 1 395 ? 24.363 -16.459 -8.671 1.00 85.31 395 ARG A CA 1
ATOM 2956 C C . ARG A 1 395 ? 25.489 -16.288 -9.684 1.00 85.31 395 ARG A C 1
ATOM 2958 O O . ARG A 1 395 ? 26.612 -15.947 -9.336 1.00 85.31 395 ARG A O 1
ATOM 2965 N N . ASP A 1 396 ? 25.143 -16.522 -10.940 1.00 88.38 396 ASP A N 1
ATOM 2966 C CA . ASP A 1 396 ? 25.950 -16.262 -12.118 1.00 88.38 396 ASP A CA 1
ATOM 2967 C C . ASP A 1 396 ? 25.007 -15.953 -13.286 1.00 88.38 396 ASP A C 1
ATOM 2969 O O . ASP A 1 396 ? 23.840 -16.362 -13.290 1.00 88.38 396 ASP A O 1
ATOM 2973 N N . GLU A 1 397 ? 25.512 -15.217 -14.273 1.00 89.31 397 GLU A N 1
ATOM 2974 C CA . GLU A 1 397 ? 24.713 -14.719 -15.396 1.00 89.31 397 GLU A CA 1
ATOM 2975 C C . GLU A 1 397 ? 24.060 -15.854 -16.201 1.00 89.31 397 GLU A C 1
ATOM 2977 O O . GLU A 1 397 ? 22.907 -15.734 -16.611 1.00 89.31 397 GLU A O 1
ATOM 2982 N N . THR A 1 398 ? 24.755 -16.981 -16.386 1.00 91.38 398 THR A N 1
ATOM 2983 C CA . THR A 1 398 ? 24.262 -18.091 -17.217 1.00 91.38 398 THR A CA 1
ATOM 2984 C C . THR A 1 398 ? 23.120 -18.830 -16.527 1.00 91.38 398 THR A C 1
ATOM 2986 O O . THR A 1 398 ? 22.069 -19.051 -17.131 1.00 91.38 398 THR A O 1
ATOM 2989 N N . SER A 1 399 ? 23.301 -19.181 -15.254 1.00 91.50 399 SER A N 1
ATOM 2990 C CA . SER A 1 399 ? 22.285 -19.836 -14.429 1.00 91.50 399 SER A CA 1
ATOM 2991 C C . SER A 1 399 ? 21.041 -18.964 -14.280 1.00 91.50 399 SER A C 1
ATOM 2993 O O . SER A 1 399 ? 19.920 -19.439 -14.478 1.00 91.50 399 SER A O 1
ATOM 2995 N N . TRP A 1 400 ? 21.231 -17.668 -14.018 1.00 94.00 400 TRP A N 1
ATOM 2996 C CA . TRP A 1 400 ? 20.133 -16.710 -13.930 1.00 94.00 400 TRP A CA 1
ATOM 2997 C C . TRP A 1 400 ? 19.368 -16.585 -15.256 1.00 94.00 400 TRP A C 1
ATOM 2999 O O . TRP A 1 400 ? 18.142 -16.711 -15.263 1.00 94.00 400 TRP A O 1
ATOM 3009 N N . MET A 1 401 ? 20.068 -16.402 -16.383 1.00 94.62 401 MET A N 1
ATOM 3010 C CA . MET A 1 401 ? 19.434 -16.313 -17.704 1.00 94.62 401 MET A CA 1
ATOM 3011 C C . MET A 1 401 ? 18.652 -17.580 -18.045 1.00 94.62 401 MET A C 1
ATOM 3013 O O . MET A 1 401 ? 17.516 -17.487 -18.504 1.00 94.62 401 MET A O 1
ATOM 3017 N N . SER A 1 402 ? 19.235 -18.754 -17.790 1.00 94.88 402 SER A N 1
ATOM 3018 C CA . SER A 1 402 ? 18.575 -20.034 -18.048 1.00 94.88 402 SER A CA 1
ATOM 3019 C C . SER A 1 402 ? 17.317 -20.206 -17.198 1.00 94.88 402 SER A C 1
ATOM 3021 O O . SER A 1 402 ? 16.303 -20.677 -17.705 1.00 94.88 402 SER A O 1
ATOM 3023 N N . ALA A 1 403 ? 17.367 -19.827 -15.919 1.00 95.50 403 ALA A N 1
ATOM 3024 C CA . ALA A 1 403 ? 16.216 -19.866 -15.022 1.00 95.50 403 ALA A CA 1
ATOM 3025 C C . ALA A 1 403 ? 15.109 -18.900 -15.472 1.00 95.50 403 ALA A C 1
ATOM 3027 O O . ALA A 1 403 ? 13.928 -19.234 -15.409 1.00 95.50 403 ALA A O 1
ATOM 3028 N N . LEU A 1 404 ? 15.489 -17.714 -15.952 1.00 95.56 404 LEU A N 1
ATOM 3029 C CA . LEU A 1 404 ? 14.555 -16.726 -16.477 1.00 95.56 404 LEU A CA 1
ATOM 3030 C C . LEU A 1 404 ? 13.863 -17.221 -17.756 1.00 95.56 404 LEU A C 1
ATOM 3032 O O . LEU A 1 404 ? 12.643 -17.110 -17.861 1.00 95.56 404 LEU A O 1
ATOM 3036 N N . ASP A 1 405 ? 14.616 -17.785 -18.704 1.00 95.31 405 ASP A N 1
ATOM 3037 C CA . ASP A 1 405 ? 14.068 -18.335 -19.952 1.00 95.31 405 ASP A CA 1
ATOM 3038 C C . ASP A 1 405 ? 13.122 -19.511 -19.693 1.00 95.31 405 ASP A C 1
ATOM 3040 O O . ASP A 1 405 ? 12.031 -19.566 -20.267 1.00 95.31 405 ASP A O 1
ATOM 3044 N N . ASP A 1 406 ? 13.506 -20.412 -18.785 1.00 95.81 406 ASP A N 1
ATOM 3045 C CA . ASP A 1 406 ? 12.666 -21.533 -18.361 1.00 95.81 406 ASP A CA 1
ATOM 3046 C C . ASP A 1 406 ? 11.359 -21.045 -17.719 1.00 95.81 406 ASP A C 1
ATOM 3048 O O . ASP A 1 406 ? 10.276 -21.502 -18.092 1.00 95.81 406 ASP A O 1
ATOM 3052 N N . LEU A 1 407 ? 11.429 -20.055 -16.820 1.00 95.19 407 LEU A N 1
ATOM 3053 C CA . LEU A 1 407 ? 10.242 -19.473 -16.192 1.00 95.19 407 LEU A CA 1
ATOM 3054 C C . LEU A 1 407 ? 9.321 -18.819 -17.226 1.00 95.19 407 LEU A C 1
ATOM 3056 O O . LEU A 1 407 ? 8.114 -19.066 -17.190 1.00 95.19 407 LEU A O 1
ATOM 3060 N N . ILE A 1 408 ? 9.857 -18.005 -18.143 1.00 93.50 408 ILE A N 1
ATOM 3061 C CA . ILE A 1 408 ? 9.066 -17.341 -19.193 1.00 93.50 408 ILE A CA 1
ATOM 3062 C C . ILE A 1 408 ? 8.363 -18.390 -20.065 1.00 93.50 408 ILE A C 1
ATOM 3064 O O . ILE A 1 408 ? 7.151 -18.296 -20.287 1.00 93.50 408 ILE A O 1
ATOM 3068 N N . GLY A 1 409 ? 9.097 -19.411 -20.519 1.00 92.12 409 GLY A N 1
ATOM 3069 C CA . GLY A 1 409 ? 8.550 -20.496 -21.334 1.00 92.12 409 GLY A CA 1
ATOM 3070 C C . GLY A 1 409 ? 7.464 -21.285 -20.602 1.00 92.12 409 GLY A C 1
ATOM 3071 O O . GLY A 1 409 ? 6.376 -21.506 -21.143 1.00 92.12 409 GLY A O 1
ATOM 3072 N N . TRP A 1 410 ? 7.715 -21.650 -19.343 1.00 93.06 410 TRP A N 1
ATOM 3073 C CA . TRP A 1 410 ? 6.736 -22.333 -18.504 1.00 93.06 410 TRP A CA 1
ATOM 3074 C C . TRP A 1 410 ? 5.476 -21.484 -18.305 1.00 93.06 410 TRP A C 1
ATOM 3076 O O . TRP A 1 410 ? 4.367 -21.970 -18.549 1.00 93.06 410 TRP A O 1
ATOM 3086 N N . HIS A 1 411 ? 5.625 -20.209 -17.931 1.00 90.25 411 HIS A N 1
ATOM 3087 C CA . HIS A 1 411 ? 4.500 -19.332 -17.602 1.00 90.25 411 HIS A CA 1
ATOM 3088 C C . HIS A 1 411 ? 3.581 -19.084 -18.805 1.00 90.25 411 HIS A C 1
ATOM 3090 O O . HIS A 1 411 ? 2.363 -19.046 -18.642 1.00 90.25 411 HIS A O 1
ATOM 3096 N N . ALA A 1 412 ? 4.135 -19.006 -20.020 1.00 86.88 412 ALA A N 1
ATOM 3097 C CA . ALA A 1 412 ? 3.354 -18.886 -21.254 1.00 86.88 412 ALA A CA 1
ATOM 3098 C C . ALA A 1 412 ? 2.457 -20.114 -21.529 1.00 86.88 412 ALA A C 1
ATOM 3100 O O . ALA A 1 412 ? 1.404 -20.004 -22.170 1.00 86.88 412 ALA A O 1
ATOM 3101 N N . SER A 1 413 ? 2.845 -21.292 -21.034 1.00 86.88 413 SER A N 1
ATOM 3102 C CA . SER A 1 413 ? 2.114 -22.552 -21.230 1.00 86.88 413 SER A CA 1
ATOM 3103 C C . SER A 1 413 ? 1.196 -22.931 -20.063 1.00 86.88 413 SER A C 1
ATOM 3105 O O . SER A 1 413 ? 0.197 -23.622 -20.272 1.00 86.88 413 SER A O 1
ATOM 3107 N N . ALA A 1 414 ? 1.487 -22.458 -18.848 1.00 88.25 414 ALA A N 1
ATOM 3108 C CA . ALA A 1 414 ? 0.697 -22.751 -17.660 1.00 88.25 414 ALA A CA 1
ATOM 3109 C C . ALA A 1 414 ? -0.744 -22.219 -17.795 1.00 88.25 414 ALA A C 1
ATOM 3111 O O . ALA A 1 414 ? -0.988 -21.140 -18.342 1.00 88.25 414 ALA A O 1
ATOM 3112 N N . ARG A 1 415 ? -1.718 -22.994 -17.306 1.00 84.44 415 ARG A N 1
ATOM 3113 C CA . ARG A 1 415 ? -3.155 -22.651 -17.358 1.00 84.44 415 ARG A CA 1
ATOM 3114 C C . ARG A 1 415 ? -3.828 -22.694 -15.993 1.00 84.44 415 ARG A C 1
ATOM 3116 O O . ARG A 1 415 ? -4.679 -21.860 -15.718 1.00 84.44 415 ARG A O 1
ATOM 3123 N N . ASP A 1 416 ? -3.428 -23.636 -15.145 1.00 88.06 416 ASP A N 1
ATOM 3124 C CA . ASP A 1 416 ? -3.888 -23.704 -13.760 1.00 88.06 416 ASP A CA 1
ATOM 3125 C C . ASP A 1 416 ? -3.312 -22.530 -12.964 1.00 88.06 416 ASP A C 1
ATOM 3127 O O . ASP A 1 416 ? -2.103 -22.345 -12.962 1.00 88.06 416 ASP A O 1
ATOM 3131 N N . GLU A 1 417 ? -4.147 -21.743 -12.288 1.00 86.50 417 GLU A N 1
ATOM 3132 C CA . GLU A 1 417 ? -3.720 -20.610 -11.455 1.00 86.50 417 GLU A CA 1
ATOM 3133 C C . GLU A 1 417 ? -2.884 -21.031 -10.245 1.00 86.50 417 GLU A C 1
ATOM 3135 O O . GLU A 1 417 ? -2.034 -20.256 -9.803 1.00 86.50 417 GLU A O 1
ATOM 3140 N N . ALA A 1 418 ? -3.123 -22.236 -9.721 1.00 86.81 418 ALA A N 1
ATOM 3141 C CA . ALA A 1 418 ? -2.437 -22.767 -8.548 1.00 86.81 418 ALA A CA 1
ATOM 3142 C C . ALA A 1 418 ? -1.082 -23.405 -8.887 1.00 86.81 418 ALA A C 1
ATOM 3144 O O . ALA A 1 418 ? -0.295 -23.678 -7.983 1.00 86.81 418 ALA A O 1
ATOM 3145 N N . ALA A 1 419 ? -0.795 -23.637 -10.173 1.00 89.56 419 ALA A N 1
ATOM 3146 C CA . ALA A 1 419 ? 0.466 -24.228 -10.585 1.00 89.56 419 ALA A CA 1
ATOM 3147 C C . ALA A 1 419 ? 1.637 -23.294 -10.255 1.00 89.56 419 ALA A C 1
ATOM 3149 O O . ALA A 1 419 ? 1.653 -22.124 -10.658 1.00 89.56 419 ALA A O 1
ATOM 3150 N N . GLU A 1 420 ? 2.635 -23.845 -9.570 1.00 89.88 420 GLU A N 1
ATOM 3151 C CA . GLU A 1 420 ? 3.908 -23.192 -9.285 1.00 89.88 420 GLU A CA 1
ATOM 3152 C C . GLU A 1 420 ? 4.967 -23.618 -10.304 1.00 89.88 420 GLU A C 1
ATOM 3154 O O . GLU A 1 420 ? 4.947 -24.737 -10.822 1.00 89.88 420 GLU A O 1
ATOM 3159 N N . TRP A 1 421 ? 5.898 -22.711 -10.602 1.00 93.38 421 TRP A N 1
ATOM 3160 C CA . TRP A 1 421 ? 6.994 -23.002 -11.518 1.00 93.38 421 TRP A CA 1
ATOM 3161 C C . TRP A 1 421 ? 7.906 -24.086 -10.918 1.00 93.38 421 TRP A C 1
ATOM 3163 O O . TRP A 1 421 ? 8.411 -23.887 -9.810 1.00 93.38 421 TRP A O 1
ATOM 3173 N N . PRO A 1 422 ? 8.181 -25.203 -11.623 1.00 92.12 422 PRO A N 1
ATOM 3174 C CA . PRO A 1 422 ? 8.986 -26.297 -11.075 1.00 92.12 422 PRO A CA 1
ATOM 3175 C C . PRO A 1 422 ? 10.399 -25.888 -10.636 1.00 92.12 422 PRO A C 1
ATOM 3177 O O . PRO A 1 422 ? 10.931 -26.447 -9.678 1.00 92.12 422 PRO A O 1
ATOM 3180 N N . GLY A 1 423 ? 10.998 -24.887 -11.292 1.00 89.50 423 GLY A N 1
ATOM 3181 C CA . GLY A 1 423 ? 12.323 -24.369 -10.940 1.00 89.50 423 GLY A CA 1
ATOM 3182 C C . GLY A 1 423 ? 12.365 -23.536 -9.653 1.00 89.50 423 GLY A C 1
ATOM 3183 O O . GLY A 1 423 ? 13.453 -23.245 -9.153 1.00 89.50 423 GLY A O 1
ATOM 3184 N N . ARG A 1 424 ? 11.208 -23.181 -9.073 1.00 87.94 424 ARG A N 1
ATOM 3185 C CA . ARG A 1 424 ? 11.112 -22.306 -7.895 1.00 87.94 424 ARG A CA 1
ATOM 3186 C C . ARG A 1 424 ? 11.856 -22.868 -6.686 1.00 87.94 424 ARG A C 1
ATOM 3188 O O . ARG A 1 424 ? 12.642 -22.148 -6.078 1.00 87.94 424 ARG A O 1
ATOM 3195 N N . GLY A 1 425 ? 11.677 -24.156 -6.384 1.00 82.25 425 GLY A N 1
ATOM 3196 C CA . GLY A 1 425 ? 12.335 -24.791 -5.238 1.00 82.25 425 GLY A CA 1
ATOM 3197 C C . GLY A 1 425 ? 13.861 -24.676 -5.302 1.00 82.25 425 GLY A C 1
ATOM 3198 O O . GLY A 1 425 ? 14.489 -24.269 -4.332 1.00 82.25 425 GLY A O 1
ATOM 3199 N N . ALA A 1 426 ? 14.458 -24.911 -6.476 1.00 83.12 426 ALA A N 1
ATOM 3200 C CA . ALA A 1 426 ? 15.906 -24.802 -6.674 1.00 83.12 426 ALA A CA 1
ATOM 3201 C C . ALA A 1 426 ? 16.443 -23.371 -6.482 1.00 83.12 426 ALA A C 1
ATOM 3203 O O . ALA A 1 426 ? 17.608 -23.191 -6.114 1.00 83.12 426 ALA A O 1
ATOM 3204 N N . GLN A 1 427 ? 15.612 -22.354 -6.726 1.00 84.12 427 GLN A N 1
ATOM 3205 C CA . GLN A 1 427 ? 15.951 -20.953 -6.472 1.00 84.12 427 GLN A CA 1
ATOM 3206 C C . GLN A 1 427 ? 15.815 -20.576 -4.991 1.00 84.12 427 GLN A C 1
ATOM 3208 O O . GLN A 1 427 ? 16.604 -19.769 -4.503 1.00 84.12 427 GLN A O 1
ATOM 3213 N N . GLU A 1 428 ? 14.868 -21.183 -4.274 1.00 72.31 428 GLU A N 1
ATOM 3214 C CA . GLU A 1 428 ? 14.581 -20.895 -2.865 1.00 72.31 428 GLU A CA 1
ATOM 3215 C C . GLU A 1 428 ? 15.515 -21.631 -1.890 1.00 72.31 428 GLU A C 1
ATOM 3217 O O . GLU A 1 428 ? 15.970 -21.023 -0.925 1.00 72.31 428 GLU A O 1
ATOM 3222 N N . THR A 1 429 ? 15.878 -22.897 -2.141 1.00 61.16 429 THR A N 1
ATOM 3223 C CA . THR A 1 429 ? 16.740 -23.687 -1.229 1.00 61.16 429 THR A CA 1
ATOM 3224 C C . THR A 1 429 ? 18.175 -23.160 -1.144 1.00 61.16 429 THR A C 1
ATOM 3226 O O . THR A 1 429 ? 18.833 -23.314 -0.124 1.00 61.16 429 THR A O 1
ATOM 3229 N N . ALA A 1 430 ? 18.660 -22.475 -2.178 1.00 54.62 430 ALA A N 1
ATOM 3230 C CA . ALA A 1 430 ? 20.009 -21.905 -2.175 1.00 54.62 430 ALA A CA 1
ATOM 3231 C C . ALA A 1 430 ? 20.181 -20.692 -1.243 1.00 54.62 430 ALA A C 1
ATOM 3233 O O . ALA A 1 430 ? 21.283 -20.165 -1.119 1.00 54.62 430 ALA A O 1
ATOM 3234 N N . ILE A 1 431 ? 19.102 -20.228 -0.610 1.00 49.03 431 ILE A N 1
ATOM 3235 C CA . ILE A 1 431 ? 19.131 -19.144 0.376 1.00 49.03 431 ILE A CA 1
ATOM 3236 C C . ILE A 1 431 ? 19.534 -19.690 1.757 1.00 49.03 431 ILE A C 1
ATOM 3238 O O . ILE A 1 431 ? 20.310 -19.045 2.462 1.00 49.03 431 ILE A O 1
ATOM 3242 N N . ASP A 1 432 ? 19.100 -20.907 2.104 1.00 39.72 432 ASP A N 1
ATOM 3243 C CA . ASP A 1 432 ? 19.369 -21.523 3.413 1.00 39.72 432 ASP A CA 1
ATOM 3244 C C . ASP A 1 432 ? 20.845 -21.937 3.598 1.00 39.72 432 ASP A C 1
ATOM 3246 O O . ASP A 1 432 ? 21.298 -22.106 4.725 1.00 39.72 432 ASP A O 1
ATOM 3250 N N . GLU A 1 433 ? 21.626 -22.054 2.518 1.00 32.84 433 GLU A N 1
ATOM 3251 C CA . GLU A 1 433 ? 23.059 -22.399 2.579 1.00 32.84 433 GLU A CA 1
ATOM 3252 C C . GLU A 1 433 ? 23.991 -21.179 2.700 1.00 32.84 433 GLU A C 1
ATOM 3254 O O . GLU A 1 433 ? 25.203 -21.344 2.843 1.00 32.84 433 GLU A O 1
ATOM 3259 N N . THR A 1 434 ? 23.449 -19.954 2.653 1.00 31.09 434 THR A N 1
ATOM 3260 C CA . THR A 1 434 ? 24.258 -18.717 2.622 1.00 31.09 434 THR A CA 1
ATOM 3261 C C . THR A 1 434 ? 23.898 -17.701 3.712 1.00 31.09 434 THR A C 1
ATOM 3263 O O . THR A 1 434 ? 24.376 -16.567 3.651 1.00 31.09 434 THR A O 1
ATOM 3266 N N . THR A 1 435 ? 23.072 -18.084 4.694 1.00 31.89 435 THR A N 1
ATOM 3267 C CA . THR A 1 435 ? 22.703 -17.221 5.834 1.00 31.89 435 THR A CA 1
ATOM 3268 C C . THR A 1 435 ? 23.399 -17.652 7.116 1.00 31.89 435 THR A C 1
ATOM 3270 O O . THR A 1 435 ? 23.398 -18.871 7.399 1.00 31.89 435 THR A O 1
#

pLDDT: mean 89.09, std 9.33, range [31.09, 97.75]

Radius of gyration: 24.59 Å; chains: 1; bounding box: 54×56×69 Å

Secondary structure (DSSP, 8-state):
----EEEEEEEE-TTS--EEEEEEE-SSEEEEEETTS--EEEEGGGEEEEE-SSSEEEEEESSGGG-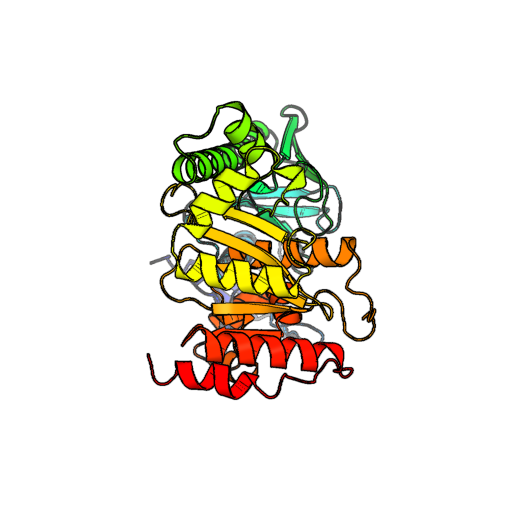EEEEEE--TTHHHHHHHHHHHHHHHHHHHHTT----TTPPPEEEEE-SGGG-EEEEEEEETTEEEEEESSTTSPPEEEEGGG--EEEEETTTTEEEEE-SSS-SBTTB-EEEEE--GGGHHHHHHHHHHHHHHHHHHHHHHHHHH-TT--HHHHHHHHHH-BTTB-B-HHHHGGGHHHHHHHHT-SHHHHHHHHHHHHHTTGGG--EEEEEE-SSTT--TTPEEEEEEEETTTEEEEEESSSSS-EEEEEESS-GGG--TT---HHHHHHHHHHHHHHHHHTTT--HHHHS-HHHHTSGGGHHHHHHHHH-HHHHHHHHHEEEEEE-SSHHHHHHHHHHHHHHHHH---TTPPPTTHHHHHGGGTT--